Protein AF-0000000084716067 (afdb_homodimer)

Nearest PDB structures (foldseek):
  6yjb-assembly1_A  TM=5.011E-01  e=1.325E-03  Vibrio campbellii
  6yex-assembly1_B  TM=4.894E-01  e=1.387E-03  Vibrio campbellii
  5fvc-assembly1_C  TM=2.705E-01  e=2.819E+00  human metapneumovirus
  7csr-assembly1_A  TM=1.862E-01  e=3.380E+00  Mus musculus
  6yjb-assembly1_A  TM=5.085E-01  e=1.617E-03  Vibrio campbellii

Organism: Cystobacter fuscus (strain ATCC 25194 / DSM 2262 / NBRC 100088 / M29) (NCBI:txid1242864)

Radius of gyration: 27.37 Å; Cα contacts (8 Å, |Δi|>4): 894; chains: 2; bounding box: 58×87×62 Å

Secondary structure (DSSP, 8-state):
---HHHHHT--HHHHHHHHHHHHT--TT-S-PPPPHHHHHHHHHHTTT--GGGG-GGGGGGS-HHHHHHHHHTT--HHHHHHHHHHHTT-STT--TTHHHHHHHHHH-HHHHHHHHHHHHHHHHHTT--TTTS--TT-HHHHSS---TTGGG--HHHHHHHHHHTHHHHHHHHHHHT--HHHHHHHHHHHHHHHHHHHHHHHHHHTTTS-TTT----TT-TTS-SSEEEESS-GGGS-HHHHH-GGGEEEE-HHHHHHHHTTSEEE-GGGBEEE-HHHHHHHHH-HHHHHHHSTTTS-SB-----THHHHHHHHTT---TT----/---HHHHHT--HHHHHHHHHHHHH--TT-S-PPPPHHHHHHHHHHTTT--GGGG-GGGGGGS-HHHHHHHHHTT--HHHHHHHHHHHTT-STT--TTHHHHHHHHHH-HHHHHHHHHHHHHHHHHTT--TTTS--TT-HHHHSS---TTGGG--HHHHHHHHHHTHHHHHHHHHHHT--HHHHHHHHHHHHHHHHHHHHHHHHHHTTTS-TTT----TT-TTS-SSEEEESS-GGGS-HHHHH-GGGEEEE-HHHHHHHHTTSEEE-GGGBEEE-HHHHHHHHH-HHHHHHHSTTTS-SB-----THHHHHHHHHH---TT----

pLDDT: mean 81.12, std 16.53, range [16.3, 98.25]

Sequence (650 aa):
MTELAAYLELGEGEARRQWLQVRERIERKRQEPFLPIEVLLCYALFFVLNPHSFGGSNINSLPDGVKLLAHTLRRTPGSLTSKMLNLDGSRKNSARLEPELFSRLAQEPDRFAALYQTVLRAARDVALGPERVPDVLGVLQVGAVELLGQDELGSGEIDQVLHEHRGELVQLEQSFHLGESRTTRLVEQRVRLGQHRFATRVLENYAHRCGFCGFAPSGLRGHRLLVASHIKPWAVSTDKERMDVANGITACPTHDAAFDTGLLTINGGLRIHRAQPLRASMAADAGTEWYFGERILGSQLVRLDPKSWGEVLRRGGRETSRIRQMTELAAYLELGEGEARRQWLQVRERIERKRQEPFLPIEVLLCYALFFVLNPHSFGGSNINSLPDGVKLLAHTLRRTPGSLTSKMLNLDGSRKNSARLEPELFSRLAQEPDRFAALYQTVLRAARDVALGPERVPDVLGVLQVGAVELLGQDELGSGEIDQVLHEHRGELVQLEQSFHLGESRTTRLVEQRVRLGQHRFATRVLENYAHRCGFCGFAPSGLRGHRLLVASHIKPWAVSTDKERMDVANGITACPTHDAAFDTGLLTINGGLRIHRAQPLRASMAADAGTEWYFGERILGSQLVRLDPKSWGEVLRRGGRETSRIRQ

InterPro domains:
  IPR003615 HNH nuclease [PF13391] (210-267)

Foldseek 3Di:
DDPLCQQLVPALVNLLVVLVVLVPDDLPDQDDDDHSLLLLLLLLCLLADDLVVQPDPNLVVDDPLLCLLCVSSSHHSNVSSVSNCLQLQVDLVHDLCRNVSSLVCLVCQLSSLVSNLSNQVSCVVVPNDCSRPNPPQCCVPVVTHDAAQCVLCDPVNLVLVCVVCVVVLVVSCVSNVDDSVSSSSSSSSSVSSLSSNLFVVLCVQLVNAAQFQRDHPPPPPPVQQKHKAFLPRSNPDDPVSSNQSLRIGIHGPVVVVCSVVVQWHAFPPQFIDGDPVLVVVVVVDVVSCVCHNCNRGPGGGPRDPPPRNVVVVPPPDDGPPPPPD/DDDLCQQLVPALVNLLVVLVVLVPDDLPDQDDDDHSLLLLLLLQCLLADDLVVQPDPNLVVDDPLLCLLCVSSSHHSNVSSVSNCLQLQVDLVHDLCSNVSSLVCLVCQLSSLVSNVSNQVSCVVVPNDCSRPNPPQCCVPVVTHDAAQCVLCDPVNLVLVCVVCVVVLVVSCVSNVDDSVSSSSSSSSSVSSLSSNLFVVLCVQLVNAAQFQRDHPPPPPPVQQKHKAFLPRSNPDDPVSSNQSLRIGIHGPVVVVCDVVVQWHAFPPQFIDGDPVLVVVVVVDVVSCVCHNCNRGPGGGPRPPPPSNVVSVVPCDDGPPPPPD

Solvent-accessible surface area (backbone atoms only — not comparable to full-atom values): 35381 Å² total; per-residue (Å²): 129,86,51,70,57,60,55,80,62,53,44,54,68,59,36,33,52,49,51,55,50,40,71,64,56,67,74,78,67,86,86,65,82,80,48,54,61,53,51,54,50,37,56,56,43,47,54,78,43,64,56,84,74,39,56,81,87,37,46,79,70,52,54,66,69,52,46,41,34,18,53,60,57,59,44,52,53,61,56,48,39,51,47,39,36,19,28,72,48,76,33,86,85,30,59,75,58,32,36,55,49,44,37,52,44,62,74,31,41,66,58,39,30,51,45,51,43,36,40,50,52,24,33,43,74,73,72,38,46,59,85,44,52,59,67,88,75,43,36,85,80,69,65,44,65,78,74,41,41,53,85,76,58,45,71,68,50,50,49,49,49,50,60,74,40,41,70,57,44,52,50,45,22,67,74,55,68,40,53,71,70,54,36,51,46,39,54,49,45,54,50,50,33,49,37,20,39,34,21,52,50,17,28,54,52,34,70,55,22,14,25,53,57,56,41,41,62,54,84,45,79,87,34,58,56,60,38,39,39,55,69,61,53,66,86,81,39,52,76,68,53,63,57,34,52,64,35,38,42,20,18,30,36,44,57,38,28,30,37,76,59,52,37,30,44,64,47,85,94,44,31,55,43,72,30,66,62,47,52,53,24,29,75,73,25,70,52,39,28,56,70,63,23,69,90,35,26,52,61,46,50,59,72,62,68,69,77,57,45,60,63,44,62,68,48,78,66,76,70,77,66,80,58,88,126,130,85,50,69,56,59,55,80,61,54,45,54,68,60,35,32,52,49,50,54,50,41,72,64,55,67,75,77,66,84,86,65,82,79,47,54,63,53,50,54,49,37,57,56,43,47,54,79,42,65,56,82,73,38,56,82,87,37,46,81,71,51,55,65,68,53,44,40,33,18,52,59,57,59,42,52,53,61,55,49,39,52,48,38,36,19,28,70,48,75,33,86,88,30,59,74,57,32,37,54,49,45,37,51,43,63,75,31,41,64,57,40,30,52,46,51,42,36,41,52,52,24,33,45,73,72,72,37,47,61,85,43,52,59,68,89,76,44,36,84,79,69,66,44,65,80,75,41,42,54,84,75,59,44,72,69,49,50,49,48,50,49,61,75,38,41,70,56,42,54,50,45,22,67,72,56,69,39,52,71,70,56,38,51,46,38,53,50,44,52,51,50,34,49,38,19,38,32,20,52,50,15,26,56,54,34,69,54,19,14,24,53,59,56,42,41,63,54,85,43,77,89,33,57,57,61,39,39,41,54,68,62,52,63,86,80,38,53,76,68,51,62,57,35,50,68,36,39,42,19,18,30,36,43,59,38,28,30,38,77,60,52,38,30,43,64,46,86,94,44,31,52,41,72,29,68,61,48,53,54,24,29,75,74,22,70,52,39,28,58,72,62,23,67,90,34,25,52,60,46,50,58,74,67,62,65,75,61,45,56,64,44,57,69,66,70,65,77,74,71,66,83,58,88,125

Structure (mmCIF, N/CA/C/O backbone):
data_AF-0000000084716067-model_v1
#
loop_
_entity.id
_entity.type
_entity.pdbx_description
1 polymer 'Putative restriction endonuclease'
#
loop_
_atom_site.group_PDB
_atom_site.id
_atom_site.type_symbol
_atom_site.label_atom_id
_atom_site.label_alt_id
_atom_site.label_comp_id
_atom_site.label_asym_id
_atom_site.label_entity_id
_atom_site.label_seq_id
_atom_site.pdbx_PDB_ins_code
_atom_site.Cartn_x
_atom_site.Cartn_y
_atom_site.Cartn_z
_atom_site.occupancy
_atom_site.B_iso_or_equiv
_atom_site.auth_seq_id
_atom_site.auth_comp_id
_atom_site.auth_asym_id
_atom_site.auth_atom_id
_atom_site.pdbx_PDB_model_num
ATOM 1 N N . MET A 1 1 ? -24.453 -30.797 -3.139 1 47.41 1 MET A N 1
ATOM 2 C CA . MET A 1 1 ? -23.641 -29.625 -3.461 1 47.41 1 MET A CA 1
ATOM 3 C C . MET A 1 1 ? -22.625 -29.359 -2.365 1 47.41 1 MET A C 1
ATOM 5 O O . MET A 1 1 ? -22.938 -29.406 -1.178 1 47.41 1 MET A O 1
ATOM 9 N N . THR A 1 2 ? -21.391 -29.484 -2.695 1 64.25 2 THR A N 1
ATOM 10 C CA . THR A 1 2 ? -20.281 -29.453 -1.74 1 64.25 2 THR A CA 1
ATOM 11 C C . THR A 1 2 ? -20.266 -28.125 -0.989 1 64.25 2 THR A C 1
ATOM 13 O O . THR A 1 2 ? -20.359 -27.047 -1.601 1 64.25 2 THR A O 1
ATOM 16 N N . GLU A 1 3 ? -20.578 -28.219 0.255 1 82 3 GLU A N 1
ATOM 17 C CA . GLU A 1 3 ? -20.562 -27.078 1.157 1 82 3 GLU A CA 1
ATOM 18 C C . GLU A 1 3 ? -19.172 -26.438 1.208 1 82 3 GLU A C 1
ATOM 20 O O . GLU A 1 3 ? -18.172 -27.094 0.894 1 82 3 GLU A O 1
ATOM 25 N N . LEU A 1 4 ? -19.172 -25.219 1.426 1 88.56 4 LEU A N 1
ATOM 26 C CA . LEU A 1 4 ? -17.922 -24.484 1.511 1 88.56 4 LEU A CA 1
ATOM 27 C C . LEU A 1 4 ? -16.938 -25.172 2.455 1 88.56 4 LEU A C 1
ATOM 29 O O . LEU A 1 4 ? -15.734 -25.141 2.236 1 88.56 4 LEU A O 1
ATOM 33 N N . ALA A 1 5 ? -17.547 -25.859 3.396 1 89.81 5 ALA A N 1
ATOM 34 C CA . ALA A 1 5 ? -16.734 -26.516 4.406 1 89.81 5 ALA A CA 1
ATOM 35 C C . ALA A 1 5 ? -15.898 -27.641 3.791 1 89.81 5 ALA A C 1
ATOM 37 O O . ALA A 1 5 ? -14.797 -27.938 4.258 1 89.81 5 ALA A O 1
ATOM 38 N N . ALA A 1 6 ? -16.422 -28.297 2.77 1 91.38 6 ALA A N 1
ATOM 39 C CA . ALA A 1 6 ? -15.727 -29.375 2.096 1 91.38 6 ALA A CA 1
ATOM 40 C C . ALA A 1 6 ? -14.391 -28.906 1.526 1 91.38 6 ALA A C 1
ATOM 42 O O . ALA A 1 6 ? -13.445 -29.688 1.406 1 91.38 6 ALA A O 1
ATOM 43 N N . TYR A 1 7 ? -14.258 -27.641 1.214 1 93.56 7 TYR A N 1
ATOM 44 C CA . TYR A 1 7 ? -13.047 -27.031 0.673 1 93.56 7 TYR A CA 1
ATOM 45 C C . TYR A 1 7 ? -12.195 -26.438 1.785 1 93.56 7 TYR A C 1
ATOM 47 O O . TYR A 1 7 ? -11.016 -26.766 1.918 1 93.56 7 TYR A O 1
ATOM 55 N N . LEU A 1 8 ? -12.812 -25.688 2.666 1 93.81 8 LEU A N 1
ATOM 56 C CA . LEU A 1 8 ? -12.125 -24.828 3.627 1 93.81 8 LEU A CA 1
ATOM 57 C C . LEU A 1 8 ? -11.641 -25.641 4.824 1 93.81 8 LEU A C 1
ATOM 59 O O . LEU A 1 8 ? -10.797 -25.172 5.598 1 93.81 8 LEU A O 1
ATOM 63 N N . GLU A 1 9 ? -12.164 -26.844 4.977 1 94.38 9 GLU A N 1
ATOM 64 C CA . GLU A 1 9 ? -11.773 -27.703 6.082 1 94.38 9 GLU A CA 1
ATOM 65 C C . GLU A 1 9 ? -11.211 -29.031 5.574 1 94.38 9 GLU A C 1
ATOM 67 O O . GLU A 1 9 ? -11.258 -30.047 6.277 1 94.38 9 GLU A O 1
ATOM 72 N N . LEU A 1 10 ? -10.742 -29.016 4.41 1 96.06 10 LEU A N 1
ATOM 73 C CA . LEU A 1 10 ? -10.195 -30.234 3.809 1 96.06 10 LEU A CA 1
ATOM 74 C C . LEU A 1 10 ? -9.039 -30.781 4.633 1 96.06 10 LEU A C 1
ATOM 76 O O . LEU A 1 10 ? -8.016 -30.094 4.793 1 96.06 10 LEU A O 1
ATOM 80 N N . GLY A 1 11 ? -9.172 -31.906 5.18 1 95.88 11 GLY A N 1
ATOM 81 C CA . GLY A 1 11 ? -8.133 -32.562 5.957 1 95.88 11 GLY A CA 1
ATOM 82 C C . GLY A 1 11 ? -7.25 -33.469 5.133 1 95.88 11 GLY A C 1
ATOM 83 O O . GLY A 1 11 ? -7.555 -33.75 3.975 1 95.88 11 GLY A O 1
ATOM 84 N N . GLU A 1 12 ? -6.191 -33.938 5.73 1 96.25 12 GLU A N 1
ATOM 85 C CA . GLU A 1 12 ? -5.215 -34.75 5.043 1 96.25 12 GLU A CA 1
ATOM 86 C C . GLU A 1 12 ? -5.836 -36.094 4.594 1 96.25 12 GLU A C 1
ATOM 88 O O . GLU A 1 12 ? -5.582 -36.531 3.48 1 96.25 12 GLU A O 1
ATOM 93 N N . GLY A 1 13 ? -6.539 -36.656 5.477 1 97.06 13 GLY A N 1
ATOM 94 C CA . GLY A 1 13 ? -7.18 -37.906 5.145 1 97.06 13 GLY A CA 1
ATOM 95 C C . GLY A 1 13 ? -8.125 -37.812 3.959 1 97.06 13 GLY A C 1
ATOM 96 O O . GLY A 1 13 ? -8.086 -38.656 3.053 1 97.06 13 GLY A O 1
ATOM 97 N N . GLU A 1 14 ? -8.969 -36.844 4.02 1 97.5 14 GLU A N 1
ATOM 98 C CA . GLU A 1 14 ? -9.922 -36.625 2.936 1 97.5 14 GLU A CA 1
ATOM 99 C C . GLU A 1 14 ? -9.203 -36.312 1.629 1 97.5 14 GLU A C 1
ATOM 101 O O . GLU A 1 14 ? -9.617 -36.75 0.557 1 97.5 14 GLU A O 1
ATOM 106 N N . ALA A 1 15 ? -8.18 -35.531 1.646 1 98.25 15 ALA A N 1
ATOM 107 C CA . ALA A 1 15 ? -7.395 -35.188 0.46 1 98.25 15 ALA A CA 1
ATOM 108 C C . ALA A 1 15 ? -6.793 -36.469 -0.161 1 98.25 15 ALA A C 1
ATOM 110 O O . ALA A 1 15 ? -6.824 -36.625 -1.381 1 98.25 15 ALA A O 1
ATOM 111 N N . ARG A 1 16 ? -6.258 -37.312 0.68 1 97.81 16 ARG A N 1
ATOM 112 C CA . ARG A 1 16 ? -5.691 -38.562 0.205 1 97.81 16 ARG A CA 1
ATOM 113 C C . ARG A 1 16 ? -6.75 -39.406 -0.485 1 97.81 16 ARG A C 1
ATOM 115 O O . ARG A 1 16 ? -6.5 -40 -1.55 1 97.81 16 ARG A O 1
ATOM 122 N N . ARG A 1 17 ? -7.84 -39.5 0.171 1 97.69 17 ARG A N 1
ATOM 123 C CA . ARG A 1 17 ? -8.938 -40.281 -0.402 1 97.69 17 ARG A CA 1
ATOM 124 C C . ARG A 1 17 ? -9.312 -39.75 -1.781 1 97.69 17 ARG A C 1
ATOM 126 O O . ARG A 1 17 ? -9.586 -40.531 -2.699 1 97.69 17 ARG A O 1
ATOM 133 N N . GLN A 1 18 ? -9.344 -38.469 -1.911 1 97.12 18 GLN A N 1
ATOM 134 C CA . GLN A 1 18 ? -9.727 -37.875 -3.18 1 97.12 18 GLN A CA 1
ATOM 135 C C . GLN A 1 18 ? -8.672 -38.125 -4.254 1 97.12 18 GLN A C 1
ATOM 137 O O . GLN A 1 18 ? -9.008 -38.344 -5.418 1 97.12 18 GLN A O 1
ATOM 142 N N . TRP A 1 19 ? -7.445 -38.062 -3.912 1 97.19 19 TRP A N 1
ATOM 143 C CA . TRP A 1 19 ? -6.398 -38.375 -4.879 1 97.19 19 TRP A CA 1
ATOM 144 C C . TRP A 1 19 ? -6.523 -39.812 -5.359 1 97.19 19 TRP A C 1
ATOM 146 O O . TRP A 1 19 ? -6.316 -40.094 -6.543 1 97.19 19 TRP A O 1
ATOM 156 N N . LEU A 1 20 ? -6.805 -40.719 -4.422 1 96.19 20 LEU A N 1
ATOM 157 C CA . LEU A 1 20 ? -7.008 -42.094 -4.805 1 96.19 20 LEU A CA 1
ATOM 158 C C . LEU A 1 20 ? -8.195 -42.219 -5.758 1 96.19 20 LEU A C 1
ATOM 160 O O . LEU A 1 20 ? -8.156 -43.031 -6.695 1 96.19 20 LEU A O 1
ATOM 164 N N . GLN A 1 21 ? -9.188 -41.438 -5.492 1 94.38 21 GLN A N 1
ATOM 165 C CA . GLN A 1 21 ? -10.336 -41.438 -6.387 1 94.38 21 GLN A CA 1
ATOM 166 C C . GLN A 1 21 ? -9.93 -40.969 -7.789 1 94.38 21 GLN A C 1
ATOM 168 O O . GLN A 1 21 ? -10.406 -41.531 -8.781 1 94.38 21 GLN A O 1
ATOM 173 N N . VAL A 1 22 ? -9.117 -39.969 -7.898 1 93.69 22 VAL A N 1
ATOM 174 C CA . VAL A 1 22 ? -8.633 -39.438 -9.18 1 93.69 22 VAL A CA 1
ATOM 175 C C . VAL A 1 22 ? -7.871 -40.531 -9.922 1 93.69 22 VAL A C 1
ATOM 177 O O . VAL A 1 22 ? -8.031 -40.688 -11.133 1 93.69 22 VAL A O 1
ATOM 180 N N . ARG A 1 23 ? -7.066 -41.25 -9.258 1 89.5 23 ARG A N 1
ATOM 181 C CA . ARG A 1 23 ? -6.25 -42.312 -9.859 1 89.5 23 ARG A CA 1
ATOM 182 C C . ARG A 1 23 ? -7.121 -43.406 -10.445 1 89.5 23 ARG A C 1
ATOM 184 O O . ARG A 1 23 ? -6.711 -44.094 -11.383 1 89.5 23 ARG A O 1
ATOM 191 N N . GLU A 1 24 ? -8.273 -43.531 -9.883 1 88.38 24 GLU A N 1
ATOM 192 C CA . GLU A 1 24 ? -9.156 -44.625 -10.297 1 88.38 24 GLU A CA 1
ATOM 193 C C . GLU A 1 24 ? -10.086 -44.188 -11.422 1 88.38 24 GLU A C 1
ATOM 195 O O . GLU A 1 24 ? -10.812 -45 -11.992 1 88.38 24 GLU A O 1
ATOM 200 N N . ARG A 1 25 ? -10.016 -42.875 -11.664 1 86.81 25 ARG A N 1
ATOM 201 C CA . ARG A 1 25 ? -10.914 -42.375 -12.695 1 86.81 25 ARG A CA 1
ATOM 202 C C . ARG A 1 25 ? -10.617 -43 -14.047 1 86.81 25 ARG A C 1
ATOM 204 O O . ARG A 1 25 ? -9.453 -43.188 -14.414 1 86.81 25 ARG A O 1
ATOM 211 N N . ILE A 1 26 ? -11.617 -43.562 -14.742 1 71.31 26 ILE A N 1
ATOM 212 C CA . ILE A 1 26 ? -11.531 -44.062 -16.094 1 71.31 26 ILE A CA 1
ATOM 213 C C . ILE A 1 26 ? -11.766 -42.938 -17.094 1 71.31 26 ILE A C 1
ATOM 215 O O . ILE A 1 26 ? -12.539 -42 -16.828 1 71.31 26 ILE A O 1
ATOM 219 N N . GLU A 1 27 ? -10.812 -42.438 -17.906 1 61.62 27 GLU A N 1
ATOM 220 C CA . GLU A 1 27 ? -10.75 -41.312 -18.812 1 61.62 27 GLU A CA 1
ATOM 221 C C . GLU A 1 27 ? -12.141 -40.906 -19.297 1 61.62 27 GLU A C 1
ATOM 223 O O . GLU A 1 27 ? -12.375 -39.75 -19.625 1 61.62 27 GLU A O 1
ATOM 228 N N . ARG A 1 28 ? -13.07 -41.781 -19.656 1 53.72 28 ARG A N 1
ATOM 229 C CA . ARG A 1 28 ? -14.188 -41.531 -20.562 1 53.72 28 ARG A CA 1
ATOM 230 C C . ARG A 1 28 ? -15.172 -40.531 -19.938 1 53.72 28 ARG A C 1
ATOM 232 O O . ARG A 1 28 ? -16.109 -40.094 -20.594 1 53.72 28 ARG A O 1
ATOM 239 N N . LYS A 1 29 ? -15.312 -40.406 -18.578 1 53.59 29 LYS A N 1
ATOM 240 C CA . LYS A 1 29 ? -16.578 -39.75 -18.25 1 53.59 29 LYS A CA 1
ATOM 241 C C . LYS A 1 29 ? -16.422 -38.219 -18.25 1 53.59 29 LYS A C 1
ATOM 243 O O . LYS A 1 29 ? -15.531 -37.688 -17.594 1 53.59 29 LYS A O 1
ATOM 248 N N . ARG A 1 30 ? -16.891 -37.594 -19.422 1 54.69 30 ARG A N 1
ATOM 249 C CA . ARG A 1 30 ? -16.906 -36.156 -19.734 1 54.69 30 ARG A CA 1
ATOM 250 C C . ARG A 1 30 ? -17.031 -35.312 -18.453 1 54.69 30 ARG A C 1
ATOM 252 O O . ARG A 1 30 ? -16.344 -34.312 -18.297 1 54.69 30 ARG A O 1
ATOM 259 N N . GLN A 1 31 ? -18.25 -35.406 -17.75 1 62.53 31 GLN A N 1
ATOM 260 C CA . GLN A 1 31 ? -18.672 -34.375 -16.828 1 62.53 31 GLN A CA 1
ATOM 261 C C . GLN A 1 31 ? -18.578 -34.844 -15.375 1 62.53 31 GLN A C 1
ATOM 263 O O . GLN A 1 31 ? -19.594 -35.25 -14.789 1 62.53 31 GLN A O 1
ATOM 268 N N . GLU A 1 32 ? -17.375 -35.25 -14.867 1 78.44 32 GLU A N 1
ATOM 269 C CA . GLU A 1 32 ? -17.297 -35.562 -13.438 1 78.44 32 GLU A CA 1
ATOM 270 C C . GLU A 1 32 ? -17.109 -34.281 -12.609 1 78.44 32 GLU A C 1
ATOM 272 O O . GLU A 1 32 ? -16.344 -33.406 -12.969 1 78.44 32 GLU A O 1
ATOM 277 N N . PRO A 1 33 ? -17.922 -34.312 -11.523 1 87.62 33 PRO A N 1
ATOM 278 C CA . PRO A 1 33 ? -17.797 -33.125 -10.664 1 87.62 33 PRO A CA 1
ATOM 279 C C . PRO A 1 33 ? -16.375 -32.938 -10.109 1 87.62 33 PRO A C 1
ATOM 281 O O . PRO A 1 33 ? -15.703 -33.938 -9.812 1 87.62 33 PRO A O 1
ATOM 284 N N . PHE A 1 34 ? -15.945 -31.781 -10.07 1 92.88 34 PHE A N 1
ATOM 285 C CA . PHE A 1 34 ? -14.633 -31.484 -9.516 1 92.88 34 PHE A CA 1
ATOM 286 C C . PHE A 1 34 ? -14.586 -31.812 -8.031 1 92.88 34 PHE A C 1
ATOM 288 O O . PHE A 1 34 ? -15.5 -31.453 -7.281 1 92.88 34 PHE A O 1
ATOM 295 N N . LEU A 1 35 ? -13.562 -32.5 -7.672 1 94.38 35 LEU A N 1
ATOM 296 C CA . LEU A 1 35 ? -13.305 -32.75 -6.254 1 94.38 35 LEU A CA 1
ATOM 297 C C . LEU A 1 35 ? -12.695 -31.516 -5.602 1 94.38 35 LEU A C 1
ATOM 299 O O . LEU A 1 35 ? -12.078 -30.688 -6.277 1 94.38 35 LEU A O 1
ATOM 303 N N . PRO A 1 36 ? -12.75 -31.422 -4.246 1 96 36 PRO A N 1
ATOM 304 C CA . PRO A 1 36 ? -12.164 -30.266 -3.553 1 96 36 PRO A CA 1
ATOM 305 C C . PRO A 1 36 ? -10.672 -30.109 -3.836 1 96 36 PRO A C 1
ATOM 307 O O . PRO A 1 36 ? -10.195 -28.984 -4.035 1 96 36 PRO A O 1
ATOM 310 N N . ILE A 1 37 ? -9.93 -31.188 -3.922 1 97.38 37 ILE A N 1
ATOM 311 C CA . ILE A 1 37 ? -8.508 -31.078 -4.207 1 97.38 37 ILE A CA 1
ATOM 312 C C . ILE A 1 37 ? -8.297 -30.469 -5.586 1 97.38 37 ILE A C 1
ATOM 314 O O . ILE A 1 37 ? -7.383 -29.656 -5.785 1 97.38 37 ILE A O 1
ATOM 318 N N . GLU A 1 38 ? -9.156 -30.781 -6.52 1 95.88 38 GLU A N 1
ATOM 319 C CA . GLU A 1 38 ? -9.039 -30.266 -7.883 1 95.88 38 GLU A CA 1
ATOM 320 C C . GLU A 1 38 ? -9.383 -28.781 -7.941 1 95.88 38 GLU A C 1
ATOM 322 O O . GLU A 1 38 ? -8.727 -28.016 -8.648 1 95.88 38 GLU A O 1
ATOM 327 N N . VAL A 1 39 ? -10.391 -28.438 -7.203 1 95.44 39 VAL A N 1
ATOM 328 C CA . VAL A 1 39 ? -10.82 -27.047 -7.172 1 95.44 39 VAL A CA 1
ATOM 329 C C . VAL A 1 39 ? -9.727 -26.172 -6.559 1 95.44 39 VAL A C 1
ATOM 331 O O . VAL A 1 39 ? -9.43 -25.078 -7.07 1 95.44 39 VAL A O 1
ATOM 334 N N . LEU A 1 40 ? -9.109 -26.641 -5.5 1 96.38 40 LEU A N 1
ATOM 335 C CA . LEU A 1 40 ? -8.047 -25.906 -4.832 1 96.38 40 LEU A CA 1
ATOM 336 C C . LEU A 1 40 ? -6.816 -25.797 -5.73 1 96.38 40 LEU A C 1
ATOM 338 O O . LEU A 1 40 ? -6.133 -24.766 -5.723 1 96.38 40 LEU A O 1
ATOM 342 N N . LEU A 1 41 ? -6.551 -26.828 -6.512 1 95.19 41 LEU A N 1
ATOM 343 C CA . LEU A 1 41 ? -5.48 -26.766 -7.5 1 95.19 41 LEU A CA 1
ATOM 344 C C . LEU A 1 41 ? -5.789 -25.719 -8.562 1 95.19 41 LEU A C 1
ATOM 346 O O . LEU A 1 41 ? -4.902 -24.969 -8.977 1 95.19 41 LEU A O 1
ATOM 350 N N . CYS A 1 42 ? -7.02 -25.719 -9.008 1 93.88 42 CYS A N 1
ATOM 351 C CA . CYS A 1 42 ? -7.426 -24.719 -10 1 93.88 42 CYS A CA 1
ATOM 352 C C . CYS A 1 42 ? -7.254 -23.312 -9.461 1 93.88 42 CYS A C 1
ATOM 354 O O . CYS A 1 42 ? -6.836 -22.406 -10.188 1 93.88 42 CYS A O 1
ATOM 356 N N . TYR A 1 43 ? -7.566 -23.094 -8.18 1 94.56 43 TYR A N 1
ATOM 357 C CA . TYR A 1 43 ? -7.352 -21.797 -7.578 1 94.56 43 TYR A CA 1
ATOM 358 C C . TYR A 1 43 ? -5.875 -21.422 -7.59 1 94.56 43 TYR A C 1
ATOM 360 O O . TYR A 1 43 ? -5.516 -20.266 -7.875 1 94.56 43 TYR A O 1
ATOM 368 N N . ALA A 1 44 ? -5.035 -22.406 -7.273 1 92.31 44 ALA A N 1
ATOM 369 C CA . ALA A 1 44 ? -3.594 -22.172 -7.273 1 92.31 44 ALA A CA 1
ATOM 370 C C . ALA A 1 44 ? -3.109 -21.734 -8.656 1 92.31 44 ALA A C 1
ATOM 372 O O . ALA A 1 44 ? -2.205 -20.906 -8.773 1 92.31 44 ALA A O 1
ATOM 373 N N . LEU A 1 45 ? -3.734 -22.234 -9.664 1 90.69 45 LEU A N 1
ATOM 374 C CA . LEU A 1 45 ? -3.312 -21.938 -11.031 1 90.69 45 LEU A CA 1
ATOM 375 C C . LEU A 1 45 ? -3.561 -20.484 -11.383 1 90.69 45 LEU A C 1
ATOM 377 O O . LEU A 1 45 ? -2.941 -19.938 -12.305 1 90.69 45 LEU A O 1
ATOM 381 N N . PHE A 1 46 ? -4.484 -19.781 -10.664 1 89.25 46 PHE A N 1
ATOM 382 C CA . PHE A 1 46 ? -4.746 -18.375 -10.914 1 89.25 46 PHE A CA 1
ATOM 383 C C . PHE A 1 46 ? -3.48 -17.547 -10.727 1 89.25 46 PHE A C 1
ATOM 385 O O . PHE A 1 46 ? -3.334 -16.484 -11.328 1 89.25 46 PHE A O 1
ATOM 392 N N . PHE A 1 47 ? -2.557 -18.031 -9.906 1 87.38 47 PHE A N 1
ATOM 393 C CA . PHE A 1 47 ? -1.361 -17.281 -9.562 1 87.38 47 PHE A CA 1
ATOM 394 C C . PHE A 1 47 ? -0.342 -17.312 -10.695 1 87.38 47 PHE A C 1
ATOM 396 O O . PHE A 1 47 ? 0.573 -16.5 -10.75 1 87.38 47 PHE A O 1
ATOM 403 N N . VAL A 1 48 ? -0.531 -18.297 -11.609 1 84.25 48 VAL A N 1
ATOM 404 C CA . VAL A 1 48 ? 0.536 -18.484 -12.586 1 84.25 48 VAL A CA 1
ATOM 405 C C . VAL A 1 48 ? -0.029 -18.328 -14 1 84.25 48 VAL A C 1
ATOM 407 O O . VAL A 1 48 ? 0.724 -18.156 -14.961 1 84.25 48 VAL A O 1
ATOM 410 N N . LEU A 1 49 ? -1.329 -18.438 -14.094 1 84.44 49 LEU A N 1
ATOM 411 C CA . LEU A 1 49 ? -1.902 -18.359 -15.43 1 84.44 49 LEU A CA 1
ATOM 412 C C . LEU A 1 49 ? -3.176 -17.531 -15.438 1 84.44 49 LEU A C 1
ATOM 414 O O . LEU A 1 49 ? -3.93 -17.531 -14.461 1 84.44 49 LEU A O 1
ATOM 418 N N . ASN A 1 50 ? -3.383 -16.766 -16.5 1 83.25 50 ASN A N 1
ATOM 419 C CA . ASN A 1 50 ? -4.652 -16.109 -16.781 1 83.25 50 ASN A CA 1
ATOM 420 C C . ASN A 1 50 ? -5.562 -16.969 -17.641 1 83.25 50 ASN A C 1
ATOM 422 O O . ASN A 1 50 ? -5.332 -17.125 -18.844 1 83.25 50 ASN A O 1
ATOM 426 N N . PRO A 1 51 ? -6.578 -17.438 -17.016 1 84.88 51 PRO A N 1
ATOM 427 C CA . PRO A 1 51 ? -7.418 -18.359 -17.781 1 84.88 51 PRO A CA 1
ATOM 428 C C . PRO A 1 51 ? -8.125 -17.672 -18.953 1 84.88 51 PRO A C 1
ATOM 430 O O . PRO A 1 51 ? -8.531 -18.328 -19.906 1 84.88 51 PRO A O 1
ATOM 433 N N . HIS A 1 52 ? -8.281 -16.406 -18.922 1 81.75 52 HIS A N 1
ATOM 434 C CA . HIS A 1 52 ? -8.953 -15.664 -19.984 1 81.75 52 HIS A CA 1
ATOM 435 C C . HIS A 1 52 ? -8.125 -15.664 -21.266 1 81.75 52 HIS A C 1
ATOM 437 O O . HIS A 1 52 ? -8.656 -15.414 -22.344 1 81.75 52 HIS A O 1
ATOM 443 N N . SER A 1 53 ? -6.914 -16 -21.109 1 77.44 53 SER A N 1
ATOM 444 C CA . SER A 1 53 ? -6.008 -15.961 -22.25 1 77.44 53 SER A CA 1
ATOM 445 C C . SER A 1 53 ? -6.02 -17.281 -23.016 1 77.44 53 SER A C 1
ATOM 447 O O . SER A 1 53 ? -5.387 -17.406 -24.062 1 77.44 53 SER A O 1
ATOM 449 N N . PHE A 1 54 ? -6.645 -18.312 -22.516 1 71.81 54 PHE A N 1
ATOM 450 C CA . PHE A 1 54 ? -6.551 -19.641 -23.109 1 71.81 54 PHE A CA 1
ATOM 451 C C . PHE A 1 54 ? -7.93 -20.172 -23.469 1 71.81 54 PHE A C 1
ATOM 453 O O . PHE A 1 54 ? -8.18 -21.375 -23.375 1 71.81 54 PHE A O 1
ATOM 460 N N . GLY A 1 55 ? -8.805 -19.312 -23.891 1 63.56 55 GLY A N 1
ATOM 461 C CA . GLY A 1 55 ? -10.102 -19.766 -24.359 1 63.56 55 GLY A CA 1
ATOM 462 C C . GLY A 1 55 ? -10.094 -20.219 -25.812 1 63.56 55 GLY A C 1
ATOM 463 O O . GLY A 1 55 ? -9.203 -19.844 -26.578 1 63.56 55 GLY A O 1
ATOM 464 N N . GLY A 1 56 ? -10.93 -21.297 -26.047 1 60.5 56 GLY A N 1
ATOM 465 C CA . GLY A 1 56 ? -11.141 -21.75 -27.422 1 60.5 56 GLY A CA 1
ATOM 466 C C . GLY A 1 56 ? -9.93 -22.438 -28.016 1 60.5 56 GLY A C 1
ATOM 467 O O . GLY A 1 56 ? -9.414 -23.406 -27.438 1 60.5 56 GLY A O 1
ATOM 468 N N . SER A 1 57 ? -9.414 -21.859 -29.109 1 59.28 57 SER A N 1
ATOM 469 C CA . SER A 1 57 ? -8.352 -22.406 -29.938 1 59.28 57 SER A CA 1
ATOM 470 C C . SER A 1 57 ? -6.992 -22.266 -29.266 1 59.28 57 SER A C 1
ATOM 472 O O . SER A 1 57 ? -6.043 -22.969 -29.594 1 59.28 57 SER A O 1
ATOM 474 N N . ASN A 1 58 ? -6.891 -21.531 -28.156 1 70.94 58 ASN A N 1
ATOM 475 C CA . ASN A 1 58 ? -5.59 -21.234 -27.562 1 70.94 58 ASN A CA 1
ATOM 476 C C . ASN A 1 58 ? -5.266 -22.188 -26.406 1 70.94 58 ASN A C 1
ATOM 478 O O . ASN A 1 58 ? -4.27 -22 -25.719 1 70.94 58 ASN A O 1
ATOM 482 N N . ILE A 1 59 ? -5.969 -23.203 -26.297 1 74.88 59 ILE A N 1
ATOM 483 C CA . ILE A 1 59 ? -5.777 -24.156 -25.219 1 74.88 59 ILE A CA 1
ATOM 484 C C . ILE A 1 59 ? -4.438 -24.875 -25.391 1 74.88 59 ILE A C 1
ATOM 486 O O . ILE A 1 59 ? -3.787 -25.234 -24.406 1 74.88 59 ILE A O 1
ATOM 490 N N . ASN A 1 60 ? -4.004 -25 -26.625 1 75.81 60 ASN A N 1
ATOM 491 C CA . ASN A 1 60 ? -2.74 -25.672 -26.922 1 75.81 60 ASN A CA 1
ATOM 492 C C . ASN A 1 60 ? -1.545 -24.844 -26.453 1 75.81 60 ASN A C 1
ATOM 494 O O . ASN A 1 60 ? -0.446 -25.391 -26.297 1 75.81 60 ASN A O 1
ATOM 498 N N . SER A 1 61 ? -1.803 -23.641 -26.188 1 77.31 61 SER A N 1
ATOM 499 C CA . SER A 1 61 ? -0.711 -22.75 -25.781 1 77.31 61 SER A CA 1
ATOM 500 C C . SER A 1 61 ? -0.531 -22.766 -24.266 1 77.31 61 SER A C 1
ATOM 502 O O . SER A 1 61 ? 0.34 -22.062 -23.734 1 77.31 61 SER A O 1
ATOM 504 N N . LEU A 1 62 ? -1.283 -23.609 -23.641 1 82.06 62 LEU A N 1
ATOM 505 C CA . LEU A 1 62 ? -1.153 -23.719 -22.188 1 82.06 62 LEU A CA 1
ATOM 506 C C . LEU A 1 62 ? 0.219 -24.266 -21.812 1 82.06 62 LEU A C 1
ATOM 508 O O . LEU A 1 62 ? 0.782 -25.109 -22.516 1 82.06 62 LEU A O 1
ATOM 512 N N . PRO A 1 63 ? 0.709 -23.797 -20.75 1 78.69 63 PRO A N 1
ATOM 513 C CA . PRO A 1 63 ? 1.998 -24.312 -20.281 1 78.69 63 PRO A CA 1
ATOM 514 C C . PRO A 1 63 ? 1.978 -25.828 -20.062 1 78.69 63 PRO A C 1
ATOM 516 O O . PRO A 1 63 ? 0.957 -26.375 -19.641 1 78.69 63 PRO A O 1
ATOM 519 N N . ASP A 1 64 ? 3.133 -26.422 -20.25 1 77.25 64 ASP A N 1
ATOM 520 C CA . ASP A 1 64 ? 3.27 -27.875 -20.156 1 77.25 64 ASP A CA 1
ATOM 521 C C . ASP A 1 64 ? 2.893 -28.359 -18.75 1 77.25 64 ASP A C 1
ATOM 523 O O . ASP A 1 64 ? 2.309 -29.438 -18.594 1 77.25 64 ASP A O 1
ATOM 527 N N . GLY A 1 65 ? 3.199 -27.547 -17.859 1 80.5 65 GLY A N 1
ATOM 528 C CA . GLY A 1 65 ? 2.871 -27.938 -16.484 1 80.5 65 GLY A CA 1
ATOM 529 C C . GLY A 1 65 ? 1.38 -28.078 -16.25 1 80.5 65 GLY A C 1
ATOM 530 O O . GLY A 1 65 ? 0.947 -28.969 -15.523 1 80.5 65 GLY A O 1
ATOM 531 N N . VAL A 1 66 ? 0.642 -27.281 -16.859 1 84.81 66 VAL A N 1
ATOM 532 C CA . VAL A 1 66 ? -0.809 -27.328 -16.719 1 84.81 66 VAL A CA 1
ATOM 533 C C . VAL A 1 66 ? -1.359 -28.547 -17.453 1 84.81 66 VAL A C 1
ATOM 535 O O . VAL A 1 66 ? -2.258 -29.234 -16.953 1 84.81 66 VAL A O 1
ATOM 538 N N . LYS A 1 67 ? -0.836 -28.797 -18.625 1 84.94 67 LYS A N 1
ATOM 539 C CA . LYS A 1 67 ? -1.243 -29.969 -19.391 1 84.94 67 LYS A CA 1
ATOM 540 C C . LYS A 1 67 ? -0.949 -31.266 -18.625 1 84.94 67 LYS A C 1
ATOM 542 O O . LYS A 1 67 ? -1.773 -32.188 -18.609 1 84.94 67 LYS A O 1
ATOM 547 N N . LEU A 1 68 ? 0.211 -31.25 -18.062 1 85.5 68 LEU A N 1
ATOM 548 C CA . LEU A 1 68 ? 0.604 -32.406 -17.297 1 85.5 68 LEU A CA 1
ATOM 549 C C . LEU A 1 68 ? -0.321 -32.625 -16.094 1 85.5 68 LEU A C 1
ATOM 551 O O . LEU A 1 68 ? -0.715 -33.75 -15.789 1 85.5 68 LEU A O 1
ATOM 555 N N . LEU A 1 69 ? -0.614 -31.531 -15.438 1 90.12 69 LEU A N 1
ATOM 556 C CA . LEU A 1 69 ? -1.536 -31.594 -14.305 1 90.12 69 LEU A CA 1
ATOM 557 C C . LEU A 1 69 ? -2.904 -32.094 -14.758 1 90.12 69 LEU A C 1
ATOM 559 O O . LEU A 1 69 ? -3.504 -32.938 -14.094 1 90.12 69 LEU A O 1
ATOM 563 N N . ALA A 1 70 ? -3.381 -31.594 -15.82 1 90.25 70 ALA A N 1
ATOM 564 C CA . ALA A 1 70 ? -4.656 -32.031 -16.375 1 90.25 70 ALA A CA 1
ATOM 565 C C . ALA A 1 70 ? -4.633 -33.531 -16.656 1 90.25 70 ALA A C 1
ATOM 567 O O . ALA A 1 70 ? -5.598 -34.25 -16.344 1 90.25 70 ALA A O 1
ATOM 568 N N . HIS A 1 71 ? -3.557 -33.969 -17.203 1 89.62 71 HIS A N 1
ATOM 569 C CA . HIS A 1 71 ? -3.391 -35.406 -17.484 1 89.62 71 HIS A CA 1
ATOM 570 C C . HIS A 1 71 ? -3.422 -36.219 -16.203 1 89.62 71 HIS A C 1
ATOM 572 O O . HIS A 1 71 ? -4.074 -37.281 -16.156 1 89.62 71 HIS A O 1
ATOM 578 N N . THR A 1 72 ? -2.725 -35.719 -15.266 1 91.75 72 THR A N 1
ATOM 579 C CA . THR A 1 72 ? -2.678 -36.406 -13.984 1 91.75 72 THR A CA 1
ATOM 580 C C . THR A 1 72 ? -4.07 -36.5 -13.367 1 91.75 72 THR A C 1
ATOM 582 O O . THR A 1 72 ? -4.422 -37.5 -12.758 1 91.75 72 THR A O 1
ATOM 585 N N . LEU A 1 73 ? -4.848 -35.469 -13.516 1 93.69 73 LEU A N 1
ATOM 586 C CA . LEU A 1 73 ? -6.191 -35.406 -12.945 1 93.69 73 LEU A CA 1
ATOM 587 C C . LEU A 1 73 ? -7.199 -36.125 -13.844 1 93.69 73 LEU A C 1
ATOM 589 O O . LEU A 1 73 ? -8.391 -36.156 -13.531 1 93.69 73 LEU A O 1
ATOM 593 N N . ARG A 1 74 ? -6.727 -36.625 -1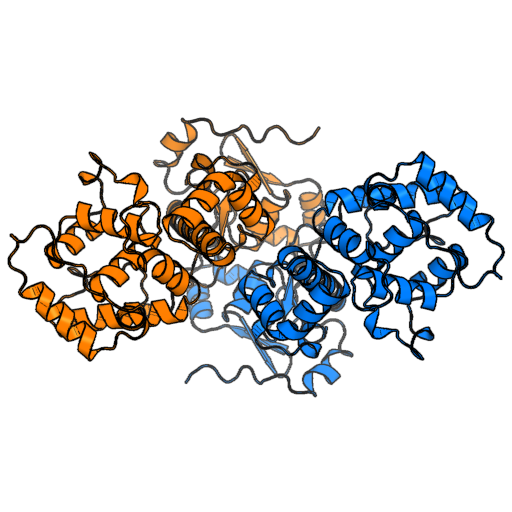5 1 90.62 74 ARG A N 1
ATOM 594 C CA . ARG A 1 74 ? -7.574 -37.281 -15.984 1 90.62 74 ARG A CA 1
ATOM 595 C C . ARG A 1 74 ? -8.664 -36.344 -16.484 1 90.62 74 ARG A C 1
ATOM 597 O O . ARG A 1 74 ? -9.844 -36.719 -16.531 1 90.62 74 ARG A O 1
ATOM 604 N N . ARG A 1 75 ? -8.172 -35.156 -16.672 1 91.19 75 ARG A N 1
ATOM 605 C CA . ARG A 1 75 ? -9.023 -34.094 -17.234 1 91.19 75 ARG A CA 1
ATOM 606 C C . ARG A 1 75 ? -8.367 -33.438 -18.438 1 91.19 75 ARG A C 1
ATOM 608 O O . ARG A 1 75 ? -7.18 -33.656 -18.703 1 91.19 75 ARG A O 1
ATOM 615 N N . THR A 1 76 ? -9.164 -32.75 -19.219 1 88.19 76 THR A N 1
ATOM 616 C CA . THR A 1 76 ? -8.594 -31.953 -20.297 1 88.19 76 THR A CA 1
ATOM 617 C C . THR A 1 76 ? -8.086 -30.609 -19.781 1 88.19 76 THR A C 1
ATOM 619 O O . THR A 1 76 ? -8.617 -30.078 -18.797 1 88.19 76 THR A O 1
ATOM 622 N N . PRO A 1 77 ? -7.047 -30.141 -20.406 1 86.5 77 PRO A N 1
ATOM 623 C CA . PRO A 1 77 ? -6.602 -28.797 -20.031 1 86.5 77 PRO A CA 1
ATOM 624 C C . PRO A 1 77 ? -7.723 -27.766 -20.109 1 86.5 77 PRO A C 1
ATOM 626 O O . PRO A 1 77 ? -7.789 -26.859 -19.266 1 86.5 77 PRO A O 1
ATOM 629 N N . GLY A 1 78 ? -8.578 -27.875 -21 1 86.62 78 GLY A N 1
ATOM 630 C CA . GLY A 1 78 ? -9.719 -26.984 -21.125 1 86.62 78 GLY A CA 1
ATOM 631 C C . GLY A 1 78 ? -10.672 -27.047 -19.953 1 86.62 78 GLY A C 1
ATOM 632 O O . GLY A 1 78 ? -11.258 -26.031 -19.562 1 86.62 78 GLY A O 1
ATOM 633 N N . SER A 1 79 ? -10.828 -28.234 -19.438 1 89.19 79 SER A N 1
ATOM 634 C CA . SER A 1 79 ? -11.688 -28.391 -18.266 1 89.19 79 SER A CA 1
ATOM 635 C C . SER A 1 79 ? -11.141 -27.625 -17.078 1 89.19 79 SER A C 1
ATOM 637 O O . SER A 1 79 ? -11.914 -27.078 -16.281 1 89.19 79 SER A O 1
ATOM 639 N N . LEU A 1 80 ? -9.836 -27.609 -16.938 1 90.06 80 LEU A N 1
ATOM 640 C CA . LEU A 1 80 ? -9.227 -26.875 -15.836 1 90.06 80 LEU A CA 1
ATOM 641 C C . LEU A 1 80 ? -9.445 -25.375 -16 1 90.06 80 LEU A C 1
ATOM 643 O O . LEU A 1 80 ? -9.844 -24.688 -15.055 1 90.06 80 LEU A O 1
ATOM 647 N N . THR A 1 81 ? -9.211 -24.844 -17.203 1 89.38 81 THR A N 1
ATOM 648 C CA . THR A 1 81 ? -9.391 -23.422 -17.453 1 89.38 81 THR A CA 1
ATOM 649 C C . THR A 1 81 ? -10.859 -23.016 -17.266 1 89.38 81 THR A C 1
ATOM 651 O O . THR A 1 81 ? -11.156 -21.953 -16.75 1 89.38 81 THR A O 1
ATOM 654 N N . SER A 1 82 ? -11.758 -23.891 -17.75 1 89.31 82 SER A N 1
ATOM 655 C CA . SER A 1 82 ? -13.18 -23.625 -17.578 1 89.31 82 SER A CA 1
ATOM 656 C C . SER A 1 82 ? -13.547 -23.562 -16.094 1 89.31 82 SER A C 1
ATOM 658 O O . SER A 1 82 ? -14.352 -22.734 -15.68 1 89.31 82 SER A O 1
ATOM 660 N N . LYS A 1 83 ? -12.961 -24.469 -15.344 1 90.56 83 LYS A N 1
ATOM 661 C CA . LYS A 1 83 ? -13.219 -24.469 -13.906 1 90.56 83 LYS A CA 1
ATOM 662 C C . LYS A 1 83 ? -12.703 -23.188 -13.258 1 90.56 83 LYS A C 1
ATOM 664 O O . LYS A 1 83 ? -13.328 -22.641 -12.344 1 90.56 83 LYS A O 1
ATOM 669 N N . MET A 1 84 ? -11.523 -22.734 -13.648 1 90.81 84 MET A N 1
ATOM 670 C CA . MET A 1 84 ? -10.977 -21.469 -13.156 1 90.81 84 MET A CA 1
ATOM 671 C C . MET A 1 84 ? -11.93 -20.312 -13.43 1 90.81 84 MET A C 1
ATOM 673 O O . MET A 1 84 ? -12.227 -19.516 -12.539 1 90.81 84 MET A O 1
ATOM 677 N N . LEU A 1 85 ? -12.484 -20.281 -14.586 1 89 85 LEU A N 1
ATOM 678 C CA . LEU A 1 85 ? -13.398 -19.219 -14.969 1 89 85 LEU A CA 1
ATOM 679 C C . LEU A 1 85 ? -14.695 -19.297 -14.172 1 89 85 LEU A C 1
ATOM 681 O O . LEU A 1 85 ? -15.305 -18.266 -13.859 1 89 85 LEU A O 1
ATOM 685 N N . ASN A 1 86 ? -15.125 -20.484 -13.852 1 87.94 86 ASN A N 1
ATOM 686 C CA . ASN A 1 86 ? -16.281 -20.656 -12.984 1 87.94 86 ASN A CA 1
ATOM 687 C C . ASN A 1 86 ? -15.984 -20.172 -11.562 1 87.94 86 ASN A C 1
ATOM 689 O O . ASN A 1 86 ? -16.828 -19.516 -10.938 1 87.94 86 ASN A O 1
ATOM 693 N N . LEU A 1 87 ? -14.836 -20.469 -11.102 1 89.56 87 LEU A N 1
ATOM 694 C CA . LEU A 1 87 ? -14.438 -20.172 -9.734 1 89.56 87 LEU A CA 1
ATOM 695 C C . LEU A 1 87 ? -14.414 -18.672 -9.484 1 89.56 87 LEU A C 1
ATOM 697 O O . LEU A 1 87 ? -14.82 -18.203 -8.414 1 89.56 87 LEU A O 1
ATOM 701 N N . ASP A 1 88 ? -13.984 -17.969 -10.438 1 85.75 88 ASP A N 1
ATOM 702 C CA . ASP A 1 88 ? -13.859 -16.531 -10.18 1 85.75 88 ASP A CA 1
ATOM 703 C C . ASP A 1 88 ? -15.094 -15.781 -10.664 1 85.75 88 ASP A C 1
ATOM 705 O O . ASP A 1 88 ? -15.094 -14.547 -10.742 1 85.75 88 ASP A O 1
ATOM 709 N N . GLY A 1 89 ? -16.156 -16.531 -11.078 1 81.88 89 GLY A N 1
ATOM 710 C CA . GLY A 1 89 ? -17.453 -15.945 -11.383 1 81.88 89 GLY A CA 1
ATOM 711 C C . GLY A 1 89 ? -17.531 -15.352 -12.773 1 81.88 89 GLY A C 1
ATOM 712 O O . GLY A 1 89 ? -18.484 -14.664 -13.109 1 81.88 89 GLY A O 1
ATOM 713 N N . SER A 1 90 ? -16.547 -15.539 -13.555 1 82.62 90 SER A N 1
ATOM 714 C CA . SER A 1 90 ? -16.531 -14.977 -14.898 1 82.62 90 SER A CA 1
ATOM 715 C C . SER A 1 90 ? -17.531 -15.68 -15.805 1 82.62 90 SER A C 1
ATOM 717 O O . SER A 1 90 ? -18 -15.102 -16.797 1 82.62 90 SER A O 1
ATOM 719 N N . ARG A 1 91 ? -17.719 -16.859 -15.414 1 78.25 91 ARG A N 1
ATOM 720 C CA . ARG A 1 91 ? -18.703 -17.594 -16.203 1 78.25 91 ARG A CA 1
ATOM 721 C C . ARG A 1 91 ? -19.984 -17.812 -15.398 1 78.25 91 ARG A C 1
ATOM 723 O O . ARG A 1 91 ? -19.938 -17.953 -14.18 1 78.25 91 ARG A O 1
ATOM 730 N N . LYS A 1 92 ? -21.078 -17.656 -16.016 1 65.88 92 LYS A N 1
ATOM 731 C CA . LYS A 1 92 ? -22.406 -17.703 -15.414 1 65.88 92 LYS A CA 1
ATOM 732 C C . LYS A 1 92 ? -22.719 -19.109 -14.914 1 65.88 92 LYS A C 1
ATOM 734 O O . LYS A 1 92 ? -23.547 -19.281 -14.016 1 65.88 92 LYS A O 1
ATOM 739 N N . ASN A 1 93 ? -22.125 -20.031 -15.555 1 59.72 93 ASN A N 1
ATOM 740 C CA . ASN A 1 93 ? -22.484 -21.406 -15.242 1 59.72 93 ASN A CA 1
ATOM 741 C C . ASN A 1 93 ? -21.797 -21.891 -13.969 1 59.72 93 ASN A C 1
ATOM 743 O O . ASN A 1 93 ? -21.625 -23.094 -13.766 1 59.72 93 ASN A O 1
ATOM 747 N N . SER A 1 94 ? -21.375 -20.938 -13.164 1 60.69 94 SER A N 1
ATOM 748 C CA . SER A 1 94 ? -20.641 -21.281 -11.945 1 60.69 94 SER A CA 1
ATOM 749 C C . SER A 1 94 ? -21.578 -21.812 -10.875 1 60.69 94 SER A C 1
ATOM 751 O O . SER A 1 94 ? -22.75 -21.422 -10.797 1 60.69 94 SER A O 1
ATOM 753 N N . ALA A 1 95 ? -21.094 -22.953 -10.352 1 63.38 95 ALA A N 1
ATOM 754 C CA . ALA A 1 95 ? -21.812 -23.359 -9.148 1 63.38 95 ALA A CA 1
ATOM 755 C C . ALA A 1 95 ? -21.891 -22.219 -8.141 1 63.38 95 ALA A C 1
ATOM 757 O O . ALA A 1 95 ? -20.953 -21.422 -8.031 1 63.38 95 ALA A O 1
ATOM 758 N N . ARG A 1 96 ? -23.031 -22.047 -7.594 1 64.81 96 ARG A N 1
ATOM 759 C CA . ARG A 1 96 ? -23.422 -20.922 -6.746 1 64.81 96 ARG A CA 1
ATOM 760 C C . ARG A 1 96 ? -22.344 -20.641 -5.703 1 64.81 96 ARG A C 1
ATOM 762 O O . ARG A 1 96 ? -22.062 -19.469 -5.391 1 64.81 96 ARG A O 1
ATOM 769 N N . LEU A 1 97 ? -21.578 -21.625 -5.344 1 80.62 97 LEU A N 1
ATOM 770 C CA . LEU A 1 97 ? -20.719 -21.453 -4.188 1 80.62 97 LEU A CA 1
ATOM 771 C C . LEU A 1 97 ? -19.297 -21.094 -4.625 1 80.62 97 LEU A C 1
ATOM 773 O O . LEU A 1 97 ? -18.484 -20.641 -3.814 1 80.62 97 LEU A O 1
ATOM 777 N N . GLU A 1 98 ? -19.078 -21.219 -5.871 1 85.88 98 GLU A N 1
ATOM 778 C CA . GLU A 1 98 ? -17.688 -21.156 -6.32 1 85.88 98 GLU A CA 1
ATOM 779 C C . GLU A 1 98 ? -17.141 -19.734 -6.219 1 85.88 98 GLU A C 1
ATOM 781 O O . GLU A 1 98 ? -16.047 -19.516 -5.691 1 85.88 98 GLU A O 1
ATOM 786 N N . PRO A 1 99 ? -17.953 -18.797 -6.578 1 82.69 99 PRO A N 1
ATOM 787 C CA . PRO A 1 99 ? -17.438 -17.438 -6.383 1 82.69 99 PRO A CA 1
ATOM 788 C C . PRO A 1 99 ? -17.266 -17.094 -4.91 1 82.69 99 PRO A C 1
ATOM 790 O O . PRO A 1 99 ? -16.344 -16.328 -4.559 1 82.69 99 PRO A O 1
ATOM 793 N N . GLU A 1 100 ? -18.109 -17.625 -4.188 1 83.69 100 GLU A N 1
ATOM 794 C CA . GLU A 1 100 ? -17.938 -17.422 -2.75 1 83.69 100 GLU A CA 1
ATOM 795 C C . GLU A 1 100 ? -16.656 -18.062 -2.24 1 83.69 100 GLU A C 1
ATOM 797 O O . GLU A 1 100 ? -15.953 -17.484 -1.414 1 83.69 100 GLU A O 1
ATOM 802 N N . LEU A 1 101 ? -16.438 -19.281 -2.654 1 89.06 101 LEU A N 1
ATOM 803 C CA . LEU A 1 101 ? -15.195 -19.953 -2.293 1 89.06 101 LEU A CA 1
ATOM 804 C C . LEU A 1 101 ? -13.977 -19.141 -2.723 1 89.06 101 LEU A C 1
ATOM 806 O O . LEU A 1 101 ? -13.031 -18.984 -1.949 1 89.06 101 LEU A O 1
ATOM 810 N N . PHE A 1 102 ? -14.023 -18.688 -3.912 1 89.69 102 PHE A N 1
ATOM 811 C CA . PHE A 1 102 ? -12.953 -17.859 -4.453 1 89.69 102 PHE A CA 1
ATOM 812 C C . PHE A 1 102 ? -12.68 -16.672 -3.549 1 89.69 102 PHE A C 1
ATOM 814 O O . PHE A 1 102 ? -11.523 -16.391 -3.213 1 89.69 102 PHE A O 1
ATOM 821 N N . SER A 1 103 ? -13.719 -16.047 -3.162 1 82.44 103 SER A N 1
ATOM 822 C CA . SER A 1 103 ? -13.609 -14.875 -2.307 1 82.44 103 SER A CA 1
ATOM 823 C C . SER A 1 103 ? -13.039 -15.234 -0.939 1 82.44 103 SER A C 1
ATOM 825 O O . SER A 1 103 ? -12.203 -14.508 -0.397 1 82.44 103 SER A O 1
ATOM 827 N N . ARG A 1 104 ? -13.414 -16.312 -0.43 1 83.69 104 ARG A N 1
ATOM 828 C CA . ARG A 1 104 ? -12.953 -16.734 0.886 1 83.69 104 ARG A CA 1
ATOM 829 C C . ARG A 1 104 ? -11.469 -17.094 0.856 1 83.69 104 ARG A C 1
ATOM 831 O O . ARG A 1 104 ? -10.727 -16.781 1.79 1 83.69 104 ARG A O 1
ATOM 838 N N . LEU A 1 105 ? -11.07 -17.812 -0.144 1 88.31 105 LEU A N 1
ATOM 839 C CA . LEU A 1 105 ? -9.672 -18.203 -0.288 1 88.31 105 LEU A CA 1
ATOM 840 C C . LEU A 1 105 ? -8.789 -16.969 -0.45 1 88.31 105 LEU A C 1
ATOM 842 O O . LEU A 1 105 ? -7.664 -16.938 0.06 1 88.31 105 LEU A O 1
ATOM 846 N N . ALA A 1 106 ? -9.336 -16.062 -1.06 1 80.69 106 ALA A N 1
ATOM 847 C CA . ALA A 1 106 ? -8.617 -14.812 -1.29 1 80.69 106 ALA A CA 1
ATOM 848 C C . ALA A 1 106 ? -8.422 -14.047 0.013 1 80.69 106 ALA A C 1
ATOM 850 O O . ALA A 1 106 ? -7.391 -13.391 0.208 1 80.69 106 ALA A O 1
ATOM 851 N N . GLN A 1 107 ? -9.297 -14.133 0.831 1 76.75 107 GLN A N 1
ATOM 852 C CA . GLN A 1 107 ? -9.289 -13.383 2.08 1 76.75 107 GLN A CA 1
ATOM 853 C C . GLN A 1 107 ? -8.344 -14.008 3.098 1 76.75 107 GLN A C 1
ATOM 855 O O . GLN A 1 107 ? -7.867 -13.336 4.012 1 76.75 107 GLN A O 1
ATOM 860 N N . GLU A 1 108 ? -8.117 -15.258 2.869 1 84.31 108 GLU A N 1
ATOM 861 C CA . GLU A 1 108 ? -7.312 -15.992 3.84 1 84.31 108 GLU A CA 1
ATOM 862 C C . GLU A 1 108 ? -6.148 -16.703 3.162 1 84.31 108 GLU A C 1
ATOM 864 O O . GLU A 1 108 ? -6.094 -17.938 3.143 1 84.31 108 GLU A O 1
ATOM 869 N N . PRO A 1 109 ? -5.164 -15.922 2.793 1 84 109 PRO A N 1
ATOM 870 C CA . PRO A 1 109 ? -4.059 -16.531 2.049 1 84 109 PRO A CA 1
ATOM 871 C C . PRO A 1 109 ? -3.324 -17.594 2.857 1 84 109 PRO A C 1
ATOM 873 O O . PRO A 1 109 ? -2.846 -18.578 2.293 1 84 109 PRO A O 1
ATOM 876 N N . ASP A 1 110 ? -3.234 -17.375 4.156 1 86.88 110 ASP A N 1
ATOM 877 C CA . ASP A 1 110 ? -2.58 -18.375 4.996 1 86.88 110 ASP A CA 1
ATOM 878 C C . ASP A 1 110 ? -3.371 -19.688 5.012 1 86.88 110 ASP A C 1
ATOM 880 O O . ASP A 1 110 ? -2.787 -20.766 4.988 1 86.88 110 ASP A O 1
ATOM 884 N N . ARG A 1 111 ? -4.648 -19.484 5.102 1 90.75 111 ARG A N 1
ATOM 885 C CA . ARG A 1 111 ? -5.496 -20.672 5.066 1 90.75 111 ARG A CA 1
ATOM 886 C C . ARG A 1 111 ? -5.371 -21.391 3.73 1 90.75 111 ARG A C 1
ATOM 888 O O . ARG A 1 111 ? -5.277 -22.625 3.688 1 90.75 111 ARG A O 1
ATOM 895 N N . PHE A 1 112 ? -5.426 -20.672 2.699 1 94.25 112 PHE A N 1
ATOM 896 C CA . PHE A 1 112 ? -5.262 -21.297 1.392 1 94.25 112 PHE A CA 1
ATOM 897 C C . PHE A 1 112 ? -3.922 -22.016 1.298 1 94.25 112 PHE A C 1
ATOM 899 O O . PHE A 1 112 ? -3.842 -23.125 0.771 1 94.25 112 PHE A O 1
ATOM 906 N N . ALA A 1 113 ? -2.889 -21.344 1.751 1 93.31 113 ALA A N 1
ATOM 907 C CA . ALA A 1 113 ? -1.568 -21.969 1.72 1 93.31 113 ALA A CA 1
ATOM 908 C C . ALA A 1 113 ? -1.585 -23.312 2.42 1 93.31 113 ALA A C 1
ATOM 910 O O . ALA A 1 113 ? -1.044 -24.297 1.903 1 93.31 113 ALA A O 1
ATOM 911 N N . ALA A 1 114 ? -2.207 -23.359 3.535 1 95.75 114 ALA A N 1
ATOM 912 C CA . ALA A 1 114 ? -2.291 -24.594 4.305 1 95.75 114 ALA A CA 1
ATOM 913 C C . ALA A 1 114 ? -3.08 -25.656 3.545 1 95.75 114 ALA A C 1
ATOM 915 O O . ALA A 1 114 ? -2.693 -26.828 3.523 1 95.75 114 ALA A O 1
ATOM 916 N N . LEU A 1 115 ? -4.207 -25.266 3.004 1 97.38 115 LEU A N 1
ATOM 917 C CA . LEU A 1 115 ? -5.031 -26.188 2.227 1 97.38 115 LEU A CA 1
ATOM 918 C C . LEU A 1 115 ? -4.266 -26.719 1.024 1 97.38 115 LEU A C 1
ATOM 920 O O . LEU A 1 115 ? -4.297 -27.922 0.747 1 97.38 115 LEU A O 1
ATOM 924 N N . TYR A 1 116 ? -3.602 -25.828 0.35 1 96.56 116 TYR A N 1
ATOM 925 C CA . TYR A 1 116 ? -2.826 -26.203 -0.828 1 96.56 116 TYR A CA 1
ATOM 926 C C . TYR A 1 116 ? -1.697 -27.156 -0.457 1 96.56 116 TYR A C 1
ATOM 928 O O . TYR A 1 116 ? -1.431 -28.125 -1.176 1 96.56 116 TYR A O 1
ATOM 936 N N . GLN A 1 117 ? -1.073 -26.891 0.66 1 96.94 117 GLN A N 1
ATOM 937 C CA . GLN A 1 117 ? -0.063 -27.812 1.162 1 96.94 117 GLN A CA 1
ATOM 938 C C . GLN A 1 117 ? -0.661 -29.203 1.414 1 96.94 117 GLN A C 1
ATOM 940 O O . GLN A 1 117 ? -0.051 -30.219 1.077 1 96.94 117 GLN A O 1
ATOM 945 N N . THR A 1 118 ? -1.822 -29.141 2.037 1 97.94 118 THR A N 1
ATOM 946 C CA . THR A 1 118 ? -2.516 -30.391 2.312 1 97.94 118 THR A CA 1
ATOM 947 C C . THR A 1 118 ? -2.748 -31.172 1.025 1 97.94 118 THR A C 1
ATOM 949 O O . THR A 1 118 ? -2.508 -32.375 0.977 1 97.94 118 THR A O 1
ATOM 952 N N . VAL A 1 119 ? -3.17 -30.5 0.012 1 98.12 119 VAL A N 1
ATOM 953 C CA . VAL A 1 119 ? -3.443 -31.125 -1.28 1 98.12 119 VAL A CA 1
ATOM 954 C C . VAL A 1 119 ? -2.158 -31.719 -1.852 1 98.12 119 VAL A C 1
ATOM 956 O O . VAL A 1 119 ? -2.148 -32.875 -2.314 1 98.12 119 VAL A O 1
ATOM 959 N N . LEU A 1 120 ? -1.068 -30.984 -1.825 1 96.88 120 LEU A N 1
ATOM 960 C CA . LEU A 1 120 ? 0.203 -31.406 -2.408 1 96.88 120 LEU A CA 1
ATOM 961 C C . LEU A 1 120 ? 0.805 -32.562 -1.622 1 96.88 120 LEU A C 1
ATOM 963 O O . LEU A 1 120 ? 1.296 -33.531 -2.211 1 96.88 120 LEU A O 1
ATOM 967 N N . ARG A 1 121 ? 0.766 -32.438 -0.319 1 97.69 121 ARG A N 1
ATOM 968 C CA . ARG A 1 121 ? 1.31 -33.5 0.515 1 97.69 121 ARG A CA 1
ATOM 969 C C . ARG A 1 121 ? 0.542 -34.812 0.309 1 97.69 121 ARG A C 1
ATOM 971 O O . ARG A 1 121 ? 1.14 -35.875 0.255 1 97.69 121 ARG A O 1
ATOM 978 N N . ALA A 1 122 ? -0.764 -34.656 0.258 1 98.25 122 ALA A N 1
ATOM 979 C CA . ALA A 1 122 ? -1.587 -35.844 -0.002 1 98.25 122 ALA A CA 1
ATOM 980 C C . ALA A 1 122 ? -1.239 -36.469 -1.35 1 98.25 122 ALA A C 1
ATOM 982 O O . ALA A 1 122 ? -1.257 -37.688 -1.495 1 98.25 122 ALA A O 1
ATOM 983 N N . ALA A 1 123 ? -0.972 -35.656 -2.363 1 97.62 123 ALA A N 1
ATOM 984 C CA . ALA A 1 123 ? -0.543 -36.156 -3.662 1 97.62 123 ALA A CA 1
ATOM 985 C C . ALA A 1 123 ? 0.739 -36.969 -3.533 1 97.62 123 ALA A C 1
ATOM 987 O O . ALA A 1 123 ? 0.854 -38.062 -4.117 1 97.62 123 ALA A O 1
ATOM 988 N N . ARG A 1 124 ? 1.668 -36.438 -2.727 1 96.88 124 ARG A N 1
ATOM 989 C CA . ARG A 1 124 ? 2.924 -37.125 -2.506 1 96.88 124 ARG A CA 1
ATOM 990 C C . ARG A 1 124 ? 2.68 -38.469 -1.819 1 96.88 124 ARG A C 1
ATOM 992 O O . ARG A 1 124 ? 3.322 -39.469 -2.152 1 96.88 124 ARG A O 1
ATOM 999 N N . ASP A 1 125 ? 1.795 -38.5 -0.941 1 96.56 125 ASP A N 1
ATOM 1000 C CA . ASP A 1 125 ? 1.474 -39.719 -0.175 1 96.56 125 ASP A CA 1
ATOM 1001 C C . ASP A 1 125 ? 0.968 -40.812 -1.088 1 96.56 125 ASP A C 1
ATOM 1003 O O . ASP A 1 125 ? 1.131 -42 -0.78 1 96.56 125 ASP A O 1
ATOM 1007 N N . VAL A 1 126 ? 0.333 -40.438 -2.125 1 96.44 126 VAL A N 1
ATOM 1008 C CA . VAL A 1 126 ? -0.208 -41.469 -3.023 1 96.44 126 VAL A CA 1
ATOM 1009 C C . VAL A 1 126 ? 0.707 -41.625 -4.234 1 96.44 126 VAL A C 1
ATOM 1011 O O . VAL A 1 126 ? 0.25 -41.969 -5.324 1 96.44 126 VAL A O 1
ATOM 1014 N N . ALA A 1 127 ? 1.944 -41.156 -4.18 1 94.94 127 ALA A N 1
ATOM 1015 C CA . ALA A 1 127 ? 3.037 -41.406 -5.117 1 94.94 127 ALA A CA 1
ATOM 1016 C C . ALA A 1 127 ? 2.881 -40.531 -6.371 1 94.94 127 ALA A C 1
ATOM 1018 O O . ALA A 1 127 ? 3.223 -40.969 -7.473 1 94.94 127 ALA A O 1
ATOM 1019 N N . LEU A 1 128 ? 2.268 -39.438 -6.258 1 95.94 128 LEU A N 1
ATOM 1020 C CA . LEU A 1 128 ? 2.277 -38.406 -7.297 1 95.94 128 LEU A CA 1
ATOM 1021 C C . LEU A 1 128 ? 3.32 -37.344 -6.996 1 95.94 128 LEU A C 1
ATOM 1023 O O . LEU A 1 128 ? 3.086 -36.469 -6.168 1 95.94 128 LEU A O 1
ATOM 1027 N N . GLY A 1 129 ? 4.406 -37.406 -7.66 1 92.88 129 GLY A N 1
ATOM 1028 C CA . GLY A 1 129 ? 5.539 -36.531 -7.402 1 92.88 129 GLY A CA 1
ATOM 1029 C C . GLY A 1 129 ? 5.371 -35.156 -7.988 1 92.88 129 GLY A C 1
ATOM 1030 O O . GLY A 1 129 ? 4.32 -34.844 -8.547 1 92.88 129 GLY A O 1
ATOM 1031 N N . PRO A 1 130 ? 6.414 -34.312 -7.82 1 90.44 130 PRO A N 1
ATOM 1032 C CA . PRO A 1 130 ? 6.363 -32.938 -8.312 1 90.44 130 PRO A CA 1
ATOM 1033 C C . PRO A 1 130 ? 6.262 -32.844 -9.828 1 90.44 130 PRO A C 1
ATOM 1035 O O . PRO A 1 130 ? 5.789 -31.844 -10.367 1 90.44 130 PRO A O 1
ATOM 1038 N N . GLU A 1 131 ? 6.625 -33.875 -10.508 1 86.75 131 GLU A N 1
ATOM 1039 C CA . GLU A 1 131 ? 6.559 -33.875 -11.961 1 86.75 131 GLU A CA 1
ATOM 1040 C C . GLU A 1 131 ? 5.121 -34.031 -12.453 1 86.75 131 GLU A C 1
ATOM 1042 O O . GLU A 1 131 ? 4.777 -33.594 -13.539 1 86.75 131 GLU A O 1
ATOM 1047 N N . ARG A 1 132 ? 4.324 -34.719 -11.688 1 90.94 132 ARG A N 1
ATOM 1048 C CA . ARG A 1 132 ? 2.928 -34.938 -12.047 1 90.94 132 ARG A CA 1
ATOM 1049 C C . ARG A 1 132 ? 2.02 -33.875 -11.445 1 90.94 132 ARG A C 1
ATOM 1051 O O . ARG A 1 132 ? 1.044 -33.469 -12.07 1 90.94 132 ARG A O 1
ATOM 1058 N N . VAL A 1 133 ? 2.336 -33.531 -10.203 1 94.31 133 VAL A N 1
ATOM 1059 C CA . VAL A 1 133 ? 1.604 -32.5 -9.5 1 94.31 133 VAL A CA 1
ATOM 1060 C C . VAL A 1 133 ? 2.58 -31.438 -8.969 1 94.31 133 VAL A C 1
ATOM 1062 O O . VAL A 1 133 ? 2.979 -31.484 -7.805 1 94.31 133 VAL A O 1
ATOM 1065 N N . PRO A 1 134 ? 2.863 -30.5 -9.797 1 88.75 134 PRO A N 1
ATOM 1066 C CA . PRO A 1 134 ? 3.859 -29.516 -9.398 1 88.75 134 PRO A CA 1
ATOM 1067 C C . PRO A 1 134 ? 3.326 -28.531 -8.359 1 88.75 134 PRO A C 1
ATOM 1069 O O . PRO A 1 134 ? 2.139 -28.188 -8.375 1 88.75 134 PRO A O 1
ATOM 1072 N N . ASP A 1 135 ? 4.219 -28.109 -7.438 1 89.25 135 ASP A N 1
ATOM 1073 C CA . ASP A 1 135 ? 3.945 -26.984 -6.551 1 89.25 135 ASP A CA 1
ATOM 1074 C C . ASP A 1 135 ? 4.188 -25.656 -7.262 1 89.25 135 ASP A C 1
ATOM 1076 O O . ASP A 1 135 ? 5.25 -25.047 -7.109 1 89.25 135 ASP A O 1
ATOM 1080 N N . VAL A 1 136 ? 3.178 -25.219 -7.855 1 84.69 136 VAL A N 1
ATOM 1081 C CA . VAL A 1 136 ? 3.352 -24.078 -8.75 1 84.69 136 VAL A CA 1
ATOM 1082 C C . VAL A 1 136 ? 3.562 -22.812 -7.922 1 84.69 136 VAL A C 1
ATOM 1084 O O . VAL A 1 136 ? 3.992 -21.781 -8.453 1 84.69 136 VAL A O 1
ATOM 1087 N N . LEU A 1 137 ? 3.324 -22.812 -6.609 1 85.19 137 LEU A N 1
ATOM 1088 C CA . LEU A 1 137 ? 3.457 -21.625 -5.762 1 85.19 137 LEU A CA 1
ATOM 1089 C C . LEU A 1 137 ? 4.68 -21.75 -4.859 1 85.19 137 LEU A C 1
ATOM 1091 O O . LEU A 1 137 ? 5.062 -20.781 -4.195 1 85.19 137 LEU A O 1
ATOM 1095 N N . GLY A 1 138 ? 5.266 -22.891 -4.797 1 81.88 138 GLY A N 1
ATOM 1096 C CA . GLY A 1 138 ? 6.414 -23.109 -3.932 1 81.88 138 GLY A CA 1
ATOM 1097 C C . GLY A 1 138 ? 6.059 -23.125 -2.457 1 81.88 138 GLY A C 1
ATOM 1098 O O . GLY A 1 138 ? 6.902 -22.812 -1.61 1 81.88 138 GLY A O 1
ATOM 1099 N N . VAL A 1 139 ? 4.848 -23.438 -2.098 1 88.94 139 VAL A N 1
ATOM 1100 C CA . VAL A 1 139 ? 4.359 -23.312 -0.728 1 88.94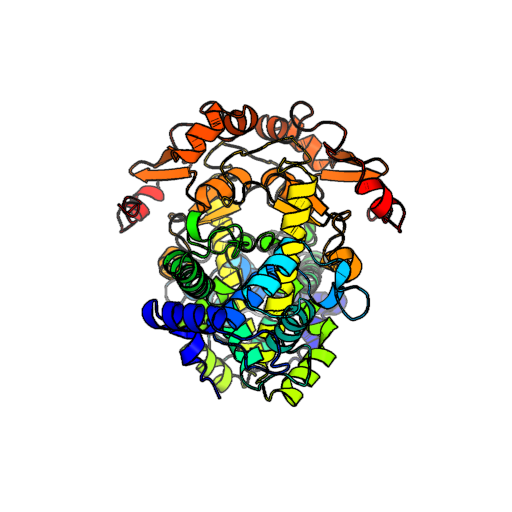 139 VAL A CA 1
ATOM 1101 C C . VAL A 1 139 ? 4.992 -24.406 0.146 1 88.94 139 VAL A C 1
ATOM 1103 O O . VAL A 1 139 ? 5.094 -24.234 1.365 1 88.94 139 VAL A O 1
ATOM 1106 N N . LEU A 1 140 ? 5.316 -25.5 -0.401 1 88.88 140 LEU A N 1
ATOM 1107 C CA . LEU A 1 140 ? 5.926 -26.578 0.375 1 88.88 140 LEU A CA 1
ATOM 1108 C C . LEU A 1 140 ? 7.27 -26.141 0.949 1 88.88 140 LEU A C 1
ATOM 1110 O O . LEU A 1 140 ? 7.68 -26.609 2.012 1 88.88 140 LEU A O 1
ATOM 1114 N N . GLN A 1 141 ? 7.93 -25.234 0.273 1 77.38 141 GLN A N 1
ATOM 1115 C CA . GLN A 1 141 ? 9.227 -24.734 0.721 1 77.38 141 GLN A CA 1
ATOM 1116 C C . GLN A 1 141 ? 9.07 -23.484 1.579 1 77.38 141 GLN A C 1
ATOM 1118 O O . GLN A 1 141 ? 9.664 -23.391 2.65 1 77.38 141 GLN A O 1
ATOM 1123 N N . VAL A 1 142 ? 8.266 -22.594 1.135 1 75.94 142 VAL A N 1
ATOM 1124 C CA . VAL A 1 142 ? 8.195 -21.281 1.743 1 75.94 142 VAL A CA 1
ATOM 1125 C C . VAL A 1 142 ? 7.145 -21.281 2.854 1 75.94 142 VAL A C 1
ATOM 1127 O O . VAL A 1 142 ? 7.258 -20.516 3.822 1 75.94 142 VAL A O 1
ATOM 1130 N N . GLY A 1 143 ? 6.09 -22.109 2.699 1 80.94 143 GLY A N 1
ATOM 1131 C CA . GLY A 1 143 ? 5.066 -22.234 3.725 1 80.94 143 GLY A CA 1
ATOM 1132 C C . GLY A 1 143 ? 3.986 -21.172 3.625 1 80.94 143 GLY A C 1
ATOM 1133 O O . GLY A 1 143 ? 3.051 -21.156 4.426 1 80.94 143 GLY A O 1
ATOM 1134 N N . ALA A 1 144 ? 4.168 -20.25 2.75 1 83.88 144 ALA A N 1
ATOM 1135 C CA . ALA A 1 144 ? 3.189 -19.172 2.604 1 83.88 144 ALA A CA 1
ATOM 1136 C C . ALA A 1 144 ? 3.018 -18.781 1.138 1 83.88 144 ALA A C 1
ATOM 1138 O O . ALA A 1 144 ? 3.836 -19.156 0.292 1 83.88 144 ALA A O 1
ATOM 1139 N N . VAL A 1 145 ? 1.815 -18.25 0.879 1 85 145 VAL A N 1
ATOM 1140 C CA . VAL A 1 145 ? 1.566 -17.672 -0.44 1 85 145 VAL A CA 1
ATOM 1141 C C . VAL A 1 145 ? 1.729 -16.156 -0.385 1 85 145 VAL A C 1
ATOM 1143 O O . VAL A 1 145 ? 1.114 -15.484 0.452 1 85 145 VAL A O 1
ATOM 1146 N N . GLU A 1 146 ? 2.645 -15.688 -1.164 1 78.69 146 GLU A N 1
ATOM 1147 C CA . GLU A 1 146 ? 2.867 -14.242 -1.209 1 78.69 146 GLU A CA 1
ATOM 1148 C C . GLU A 1 146 ? 2.469 -13.664 -2.564 1 78.69 146 GLU A C 1
ATOM 1150 O O . GLU A 1 146 ? 2.77 -14.25 -3.607 1 78.69 146 GLU A O 1
ATOM 1155 N N . LEU A 1 147 ? 1.676 -12.609 -2.496 1 86.06 147 LEU A N 1
ATOM 1156 C CA . LEU A 1 147 ? 1.354 -11.875 -3.715 1 86.06 147 LEU A CA 1
ATOM 1157 C C . LEU A 1 147 ? 2.389 -10.789 -3.984 1 86.06 147 LEU A C 1
ATOM 1159 O O . LEU A 1 147 ? 2.629 -9.922 -3.133 1 86.06 147 LEU A O 1
ATOM 1163 N N . LEU A 1 148 ? 2.922 -10.867 -5.129 1 86.94 148 LEU A N 1
ATOM 1164 C CA . LEU A 1 148 ? 3.945 -9.906 -5.52 1 86.94 148 LEU A CA 1
ATOM 1165 C C . LEU A 1 148 ? 3.314 -8.664 -6.141 1 86.94 148 LEU A C 1
ATOM 1167 O O . LEU A 1 148 ? 2.217 -8.734 -6.695 1 86.94 148 LEU A O 1
ATOM 1171 N N . GLY A 1 149 ? 3.977 -7.566 -6.027 1 87.19 149 GLY A N 1
ATOM 1172 C CA . GLY A 1 149 ? 3.609 -6.348 -6.73 1 87.19 149 GLY A CA 1
ATOM 1173 C C . GLY A 1 149 ? 2.396 -5.656 -6.137 1 87.19 149 GLY A C 1
ATOM 1174 O O . GLY A 1 149 ? 1.767 -4.824 -6.793 1 87.19 149 GLY A O 1
ATOM 1175 N N . GLN A 1 150 ? 2.066 -6.008 -4.91 1 82.88 150 GLN A N 1
ATOM 1176 C CA . GLN A 1 150 ? 0.818 -5.512 -4.336 1 82.88 150 GLN A CA 1
ATOM 1177 C C . GLN A 1 150 ? 0.944 -4.051 -3.922 1 82.88 150 GLN A C 1
ATOM 1179 O O . GLN A 1 150 ? -0.062 -3.359 -3.746 1 82.88 150 GLN A O 1
ATOM 1184 N N . ASP A 1 151 ? 2.111 -3.578 -3.795 1 75.81 151 ASP A N 1
ATOM 1185 C CA . ASP A 1 151 ? 2.355 -2.215 -3.334 1 75.81 151 ASP A CA 1
ATOM 1186 C C . ASP A 1 151 ? 1.844 -1.193 -4.348 1 75.81 151 ASP A C 1
ATOM 1188 O O . ASP A 1 151 ? 1.622 -0.03 -4.008 1 75.81 151 ASP A O 1
ATOM 1192 N N . GLU A 1 152 ? 1.649 -1.591 -5.527 1 79.62 152 GLU A N 1
ATOM 1193 C CA . GLU A 1 152 ? 1.173 -0.689 -6.574 1 79.62 152 GLU A CA 1
ATOM 1194 C C . GLU A 1 152 ? -0.344 -0.538 -6.523 1 79.62 152 GLU A C 1
ATOM 1196 O O . GLU A 1 152 ? -0.906 0.352 -7.164 1 79.62 152 GLU A O 1
ATOM 1201 N N . LEU A 1 153 ? -0.969 -1.411 -5.82 1 80.94 153 LEU A N 1
ATOM 1202 C CA . LEU A 1 153 ? -2.428 -1.431 -5.777 1 80.94 153 LEU A CA 1
ATOM 1203 C C . LEU A 1 153 ? -2.941 -0.899 -4.445 1 80.94 153 LEU A C 1
ATOM 1205 O O . LEU A 1 153 ? -3.35 -1.675 -3.578 1 80.94 153 LEU A O 1
ATOM 1209 N N . GLY A 1 154 ? -2.928 0.363 -4.328 1 74.31 154 GLY A N 1
ATOM 1210 C CA . GLY A 1 154 ? -3.545 0.963 -3.156 1 74.31 154 GLY A CA 1
ATOM 1211 C C . GLY A 1 154 ? -5.055 1.068 -3.266 1 74.31 154 GLY A C 1
ATOM 1212 O O . GLY A 1 154 ? -5.652 0.545 -4.207 1 74.31 154 GLY A O 1
ATOM 1213 N N . SER A 1 155 ? -5.711 1.635 -2.264 1 70.62 155 SER A N 1
ATOM 1214 C CA . SER A 1 155 ? -7.16 1.789 -2.242 1 70.62 155 SER A CA 1
ATOM 1215 C C . SER A 1 155 ? -7.652 2.568 -3.457 1 70.62 155 SER A C 1
ATOM 1217 O O . SER A 1 155 ? -8.688 2.232 -4.039 1 70.62 155 SER A O 1
ATOM 1219 N N . GLY A 1 156 ? -6.875 3.596 -3.809 1 73.25 156 GLY A N 1
ATOM 1220 C CA . GLY A 1 156 ? -7.27 4.398 -4.953 1 73.25 156 GLY A CA 1
ATOM 1221 C C . GLY A 1 156 ? -7.297 3.613 -6.254 1 73.25 156 GLY A C 1
ATOM 1222 O O . GLY A 1 156 ? -8.25 3.713 -7.023 1 73.25 156 GLY A O 1
ATOM 1223 N N . GLU A 1 157 ? -6.293 2.824 -6.473 1 80.81 157 GLU A N 1
ATOM 1224 C CA . GLU A 1 157 ? -6.215 2.01 -7.684 1 80.81 157 GLU A CA 1
ATOM 1225 C C . GLU A 1 157 ? -7.328 0.967 -7.719 1 80.81 157 GLU A C 1
ATOM 1227 O O . GLU A 1 157 ? -7.938 0.741 -8.766 1 80.81 157 GLU A O 1
ATOM 1232 N N . ILE A 1 158 ? -7.598 0.353 -6.59 1 81.31 158 ILE A N 1
ATOM 1233 C CA . ILE A 1 158 ? -8.641 -0.663 -6.504 1 81.31 158 ILE A CA 1
ATOM 1234 C C . ILE A 1 158 ? -10 -0.025 -6.758 1 81.31 158 ILE A C 1
ATOM 1236 O O . ILE A 1 158 ? -10.828 -0.575 -7.492 1 81.31 158 ILE A O 1
ATOM 1240 N N . ASP A 1 159 ? -10.195 1.105 -6.188 1 78.31 159 ASP A N 1
ATOM 1241 C CA . ASP A 1 159 ? -11.445 1.819 -6.406 1 78.31 159 ASP A CA 1
ATOM 1242 C C . ASP A 1 159 ? -11.648 2.152 -7.883 1 78.31 159 ASP A C 1
ATOM 1244 O O . ASP A 1 159 ? -12.766 2.092 -8.391 1 78.31 159 ASP A O 1
ATOM 1248 N N . GLN A 1 160 ? -10.602 2.561 -8.438 1 82.19 160 GLN A N 1
ATOM 1249 C CA . GLN A 1 160 ? -10.664 2.883 -9.859 1 82.19 160 GLN A CA 1
ATOM 1250 C C . GLN A 1 160 ? -11.102 1.674 -10.68 1 82.19 160 GLN A C 1
ATOM 1252 O O . GLN A 1 160 ? -11.953 1.791 -11.57 1 82.19 160 GLN A O 1
ATOM 1257 N N . VAL A 1 161 ? -10.531 0.58 -10.375 1 85.12 161 VAL A N 1
ATOM 1258 C CA . VAL A 1 161 ? -10.883 -0.639 -11.094 1 85.12 161 VAL A CA 1
ATOM 1259 C C . VAL A 1 161 ? -12.352 -0.978 -10.852 1 85.12 161 VAL A C 1
ATOM 1261 O O . VAL A 1 161 ? -13.07 -1.366 -11.773 1 85.12 161 VAL A O 1
ATOM 1264 N N . LEU A 1 162 ? -12.773 -0.867 -9.633 1 82.25 162 LEU A N 1
ATOM 1265 C CA . LEU A 1 162 ? -14.164 -1.16 -9.289 1 82.25 162 LEU A CA 1
ATOM 1266 C C . LEU A 1 162 ? -15.117 -0.232 -10.039 1 82.25 162 LEU A C 1
ATOM 1268 O O . LEU A 1 162 ? -16.172 -0.66 -10.492 1 82.25 162 LEU A O 1
ATOM 1272 N N . HIS A 1 163 ? -14.672 0.992 -10.125 1 83.75 163 HIS A N 1
ATOM 1273 C CA . HIS A 1 163 ? -15.477 1.953 -10.867 1 83.75 163 HIS A CA 1
ATOM 1274 C C . HIS A 1 163 ? -15.523 1.604 -12.352 1 83.75 163 HIS A C 1
ATOM 1276 O O . HIS A 1 163 ? -16.594 1.645 -12.969 1 83.75 163 HIS A O 1
ATOM 1282 N N . GLU A 1 164 ? -14.383 1.247 -12.852 1 84.56 164 GLU A N 1
ATOM 1283 C CA . GLU A 1 164 ? -14.266 0.914 -14.266 1 84.56 164 GLU A CA 1
ATOM 1284 C C . GLU A 1 164 ? -15.055 -0.352 -14.602 1 84.56 164 GLU A C 1
ATOM 1286 O O . GLU A 1 164 ? -15.523 -0.517 -15.727 1 84.56 164 GLU A O 1
ATOM 1291 N N . HIS A 1 165 ? -15.234 -1.201 -13.617 1 83.94 165 HIS A N 1
ATOM 1292 C CA . HIS A 1 165 ? -15.891 -2.482 -13.852 1 83.94 165 HIS A CA 1
ATOM 1293 C C . HIS A 1 165 ? -17.25 -2.549 -13.141 1 83.94 165 HIS A C 1
ATOM 1295 O O . HIS A 1 165 ? -17.641 -3.611 -12.664 1 83.94 165 HIS A O 1
ATOM 1301 N N . ARG A 1 166 ? -17.844 -1.491 -12.938 1 84 166 ARG A N 1
ATOM 1302 C CA . ARG A 1 166 ? -19.109 -1.398 -12.219 1 84 166 ARG A CA 1
ATOM 1303 C C . ARG A 1 166 ? -20.172 -2.285 -12.859 1 84 166 ARG A C 1
ATOM 1305 O O . ARG A 1 166 ? -20.953 -2.932 -12.164 1 84 166 ARG A O 1
ATOM 1312 N N . GLY A 1 167 ? -20.25 -2.258 -14.211 1 81.25 167 GLY A N 1
ATOM 1313 C CA . GLY A 1 167 ? -21.188 -3.113 -14.906 1 81.25 167 GLY A CA 1
ATOM 1314 C C . GLY A 1 167 ? -21 -4.586 -14.586 1 81.25 167 GLY A C 1
ATOM 1315 O O . GLY A 1 167 ? -21.984 -5.301 -14.344 1 81.25 167 GLY A O 1
ATOM 1316 N N . GLU A 1 168 ? -19.812 -4.965 -14.555 1 81 168 GLU A N 1
ATOM 1317 C CA . GLU A 1 168 ? -19.484 -6.348 -14.227 1 81 168 GLU A CA 1
ATOM 1318 C C . GLU A 1 168 ? -19.875 -6.676 -12.781 1 81 168 GLU A C 1
ATOM 1320 O O . GLU A 1 168 ? -20.328 -7.785 -12.492 1 81 168 GLU A O 1
ATOM 1325 N N . LEU A 1 169 ? -19.719 -5.777 -11.938 1 80.94 169 LEU A N 1
ATOM 1326 C CA . LEU A 1 169 ? -20.047 -5.973 -10.531 1 80.94 169 LEU A CA 1
ATOM 1327 C C . LEU A 1 169 ? -21.547 -6.207 -10.359 1 80.94 169 LEU A C 1
ATOM 1329 O O . LEU A 1 169 ? -21.953 -7.113 -9.625 1 80.94 169 LEU A O 1
ATOM 1333 N N . VAL A 1 170 ? -22.266 -5.414 -10.992 1 80.81 170 VAL A N 1
ATOM 1334 C CA . VAL A 1 170 ? -23.719 -5.543 -10.922 1 80.81 170 VAL A CA 1
ATOM 1335 C C . VAL A 1 170 ? -24.156 -6.902 -11.469 1 80.81 170 VAL A C 1
ATOM 1337 O O . VAL A 1 170 ? -25 -7.578 -10.883 1 80.81 170 VAL A O 1
ATOM 1340 N N . GLN A 1 171 ? -23.594 -7.25 -12.57 1 79.69 171 GLN A N 1
ATOM 1341 C CA . GLN A 1 171 ? -23.906 -8.531 -13.188 1 79.69 171 GLN A CA 1
ATOM 1342 C C . GLN A 1 171 ? -23.562 -9.695 -12.258 1 79.69 171 GLN A C 1
ATOM 1344 O O . GLN A 1 171 ? -24.312 -10.656 -12.148 1 79.69 171 GLN A O 1
ATOM 1349 N N . LEU A 1 172 ? -22.438 -9.602 -11.641 1 79 172 LEU A N 1
ATOM 1350 C CA . LEU A 1 172 ? -22 -10.633 -10.711 1 79 172 LEU A CA 1
ATOM 1351 C C . LEU A 1 172 ? -22.938 -10.734 -9.516 1 79 172 LEU A C 1
ATOM 1353 O O . LEU A 1 172 ? -23.281 -11.836 -9.078 1 79 172 LEU A O 1
ATOM 1357 N N . GLU A 1 173 ? -23.297 -9.625 -9.047 1 76.69 173 GLU A N 1
ATOM 1358 C CA . GLU A 1 173 ? -24.219 -9.586 -7.914 1 76.69 173 GLU A CA 1
ATOM 1359 C C . GLU A 1 173 ? -25.547 -10.25 -8.266 1 76.69 173 GLU A C 1
ATOM 1361 O O . GLU A 1 173 ? -26.109 -11 -7.465 1 76.69 173 GLU A O 1
ATOM 1366 N N . GLN A 1 174 ? -26 -9.922 -9.391 1 75.81 174 GLN A N 1
ATOM 1367 C CA . GLN A 1 174 ? -27.297 -10.445 -9.828 1 75.81 174 GLN A CA 1
ATOM 1368 C C . GLN A 1 174 ? -27.203 -11.93 -10.156 1 75.81 174 GLN A C 1
ATOM 1370 O O . GLN A 1 174 ? -28.109 -12.703 -9.828 1 75.81 174 GLN A O 1
ATOM 1375 N N . SER A 1 175 ? -26.125 -12.25 -10.742 1 76 175 SER A N 1
ATOM 1376 C CA . SER A 1 175 ? -25.984 -13.617 -11.219 1 76 175 SER A CA 1
ATOM 1377 C C . SER A 1 175 ? -25.766 -14.594 -10.07 1 76 175 SER A C 1
ATOM 1379 O O . SER A 1 175 ? -26.266 -15.719 -10.102 1 76 175 SER A O 1
ATOM 1381 N N . PHE A 1 176 ? -25.078 -14.125 -9.062 1 77.75 176 PHE A N 1
ATOM 1382 C CA . PHE A 1 176 ? -24.672 -15.078 -8.031 1 77.75 176 PHE A CA 1
ATOM 1383 C C . PHE A 1 176 ? -25.266 -14.688 -6.68 1 77.75 176 PHE A C 1
ATOM 1385 O O . PHE A 1 176 ? -25.031 -15.367 -5.676 1 77.75 176 PHE A O 1
ATOM 1392 N N . HIS A 1 177 ? -26.047 -13.68 -6.699 1 76.25 177 HIS A N 1
ATOM 1393 C CA . HIS A 1 177 ? -26.703 -13.211 -5.488 1 76.25 177 HIS A CA 1
ATOM 1394 C C . HIS A 1 177 ? -25.703 -12.984 -4.363 1 76.25 177 HIS A C 1
ATOM 1396 O O . HIS A 1 177 ? -25.922 -13.43 -3.234 1 76.25 177 HIS A O 1
ATOM 1402 N N . LEU A 1 178 ? -24.656 -12.383 -4.926 1 74.75 178 LEU A N 1
ATOM 1403 C CA . LEU A 1 178 ? -23.641 -12 -3.951 1 74.75 178 LEU A CA 1
ATOM 1404 C C . LEU A 1 178 ? -23.922 -10.602 -3.402 1 74.75 178 LEU A C 1
ATOM 1406 O O . LEU A 1 178 ? -24.562 -9.789 -4.062 1 74.75 178 LEU A O 1
ATOM 1410 N N . GLY A 1 179 ? -23.812 -10.367 -2.211 1 73.19 179 GLY A N 1
ATOM 1411 C CA . GLY A 1 179 ? -23.859 -9.016 -1.678 1 73.19 179 GLY A CA 1
ATOM 1412 C C . GLY A 1 179 ? -22.766 -8.117 -2.229 1 73.19 179 GLY A C 1
ATOM 1413 O O . GLY A 1 179 ? -21.812 -8.594 -2.846 1 73.19 179 GLY A O 1
ATOM 1414 N N . GLU A 1 180 ? -22.953 -6.832 -2.203 1 74.44 180 GLU A N 1
ATOM 1415 C CA . GLU A 1 180 ? -22.031 -5.84 -2.736 1 74.44 180 GLU A CA 1
ATOM 1416 C C . GLU A 1 180 ? -20.609 -6.062 -2.201 1 74.44 180 GLU A C 1
ATOM 1418 O O . GLU A 1 180 ? -19.641 -5.988 -2.953 1 74.44 180 GLU A O 1
ATOM 1423 N N . SER A 1 181 ? -20.531 -6.352 -0.988 1 73.56 181 SER A N 1
ATOM 1424 C CA . SER A 1 181 ? -19.234 -6.52 -0.347 1 73.56 181 SER A CA 1
ATOM 1425 C C . SER A 1 181 ? -18.484 -7.715 -0.923 1 73.56 181 SER A C 1
ATOM 1427 O O . SER A 1 181 ? -17.281 -7.625 -1.213 1 73.56 181 SER A O 1
ATOM 1429 N N . ARG A 1 182 ? -19.188 -8.781 -1.153 1 73.94 182 ARG A N 1
ATOM 1430 C CA . ARG A 1 182 ? -18.562 -9.992 -1.663 1 73.94 182 ARG A CA 1
ATOM 1431 C C . ARG A 1 182 ? -18.156 -9.828 -3.123 1 73.94 182 ARG A C 1
ATOM 1433 O O . ARG A 1 182 ? -17.094 -10.297 -3.535 1 73.94 182 ARG A O 1
ATOM 1440 N N . THR A 1 183 ? -19.016 -9.188 -3.844 1 78.62 183 THR A N 1
ATOM 1441 C CA . THR A 1 183 ? -18.719 -8.961 -5.254 1 78.62 183 THR A CA 1
ATOM 1442 C C . THR A 1 183 ? -17.5 -8.055 -5.41 1 78.62 183 THR A C 1
ATOM 1444 O O . THR A 1 183 ? -16.641 -8.305 -6.266 1 78.62 183 THR A O 1
ATOM 1447 N N . THR A 1 184 ? -17.438 -7.074 -4.594 1 80.25 184 THR A N 1
ATOM 1448 C CA . THR A 1 184 ? -16.297 -6.168 -4.617 1 80.25 184 THR A CA 1
ATOM 1449 C C . THR A 1 184 ? -15 -6.918 -4.281 1 80.25 184 THR A C 1
ATOM 1451 O O . THR A 1 184 ? -13.969 -6.711 -4.93 1 80.25 184 THR A O 1
ATOM 1454 N N . ARG A 1 185 ? -15.086 -7.77 -3.447 1 77.44 185 ARG A N 1
ATOM 1455 C CA . ARG A 1 185 ? -13.914 -8.539 -3.031 1 77.44 185 ARG A CA 1
ATOM 1456 C C . ARG A 1 185 ? -13.453 -9.477 -4.141 1 77.44 185 ARG A C 1
ATOM 1458 O O . ARG A 1 185 ? -12.258 -9.703 -4.312 1 77.44 185 ARG A O 1
ATOM 1465 N N . LEU A 1 186 ? -14.422 -10.031 -4.719 1 82.38 186 LEU A N 1
ATOM 1466 C CA . LEU A 1 186 ? -14.125 -10.93 -5.828 1 82.38 186 LEU A CA 1
ATOM 1467 C C . LEU A 1 186 ? -13.328 -10.211 -6.914 1 82.38 186 LEU A C 1
ATOM 1469 O O . LEU A 1 186 ? -12.305 -10.711 -7.375 1 82.38 186 LEU A O 1
ATOM 1473 N N . VAL A 1 187 ? -13.789 -9.125 -7.258 1 82.94 187 VAL A N 1
ATOM 1474 C CA . VAL A 1 187 ? -13.133 -8.352 -8.312 1 82.94 187 VAL A CA 1
ATOM 1475 C C . VAL A 1 187 ? -11.758 -7.887 -7.832 1 82.94 187 VAL A C 1
ATOM 1477 O O . VAL A 1 187 ? -10.781 -7.934 -8.586 1 82.94 187 VAL A O 1
ATOM 1480 N N . GLU A 1 188 ? -11.695 -7.473 -6.648 1 84.12 188 GLU A N 1
ATOM 1481 C CA . GLU A 1 188 ? -10.422 -7.066 -6.07 1 84.12 188 GLU A CA 1
ATOM 1482 C C . GLU A 1 188 ? -9.398 -8.203 -6.137 1 84.12 188 GLU A C 1
ATOM 1484 O O . GLU A 1 188 ? -8.234 -7.977 -6.477 1 84.12 188 GLU A O 1
ATOM 1489 N N . GLN A 1 189 ? -9.805 -9.328 -5.848 1 85 189 GLN A N 1
ATOM 1490 C CA . GLN A 1 189 ? -8.914 -10.477 -5.855 1 85 189 GLN A CA 1
ATOM 1491 C C . GLN A 1 189 ? -8.414 -10.781 -7.266 1 85 189 GLN A C 1
ATOM 1493 O O . GLN A 1 189 ? -7.242 -11.125 -7.457 1 85 189 GLN A O 1
ATOM 1498 N N . ARG A 1 190 ? -9.289 -10.688 -8.164 1 86.38 190 ARG A N 1
ATOM 1499 C CA . ARG A 1 190 ? -8.891 -10.891 -9.555 1 86.38 190 ARG A CA 1
ATOM 1500 C C . ARG A 1 190 ? -7.785 -9.914 -9.953 1 86.38 190 ARG A C 1
ATOM 1502 O O . ARG A 1 190 ? -6.809 -10.305 -10.602 1 86.38 190 ARG A O 1
ATOM 1509 N N . VAL A 1 191 ? -7.969 -8.742 -9.531 1 88.06 191 VAL A N 1
ATOM 1510 C CA . VAL A 1 191 ? -6.992 -7.699 -9.852 1 88.06 191 VAL A CA 1
ATOM 1511 C C . VAL A 1 191 ? -5.664 -8.016 -9.164 1 88.06 191 VAL A C 1
ATOM 1513 O O . VAL A 1 191 ? -4.602 -7.906 -9.781 1 88.06 191 VAL A O 1
ATOM 1516 N N . ARG A 1 192 ? -5.691 -8.383 -7.945 1 87.75 192 ARG A N 1
ATOM 1517 C CA . ARG A 1 192 ? -4.488 -8.664 -7.168 1 87.75 192 ARG A CA 1
ATOM 1518 C C . ARG A 1 192 ? -3.732 -9.859 -7.742 1 87.75 192 ARG A C 1
ATOM 1520 O O . ARG A 1 192 ? -2.5 -9.852 -7.793 1 87.75 192 ARG A O 1
ATOM 1527 N N . LEU A 1 193 ? -4.461 -10.844 -8.172 1 89.38 193 LEU A N 1
ATOM 1528 C CA . LEU A 1 193 ? -3.842 -12.008 -8.797 1 89.38 193 LEU A CA 1
ATOM 1529 C C . LEU A 1 193 ? -3.189 -11.633 -10.125 1 89.38 193 LEU A C 1
ATOM 1531 O O . LEU A 1 193 ? -2.1 -12.109 -10.445 1 89.38 193 LEU A O 1
ATOM 1535 N N . GLY A 1 194 ? -3.904 -10.844 -10.852 1 90.5 194 GLY A N 1
ATOM 1536 C CA . GLY A 1 194 ? -3.309 -10.336 -12.078 1 90.5 194 GLY A CA 1
ATOM 1537 C C . GLY A 1 194 ? -2.014 -9.578 -11.844 1 90.5 194 GLY A C 1
ATOM 1538 O O . GLY A 1 194 ? -1.031 -9.789 -12.555 1 90.5 194 GLY A O 1
ATOM 1539 N N . GLN A 1 195 ? -2.047 -8.766 -10.852 1 91.06 195 GLN A N 1
ATOM 1540 C CA . GLN A 1 195 ? -0.85 -8 -10.508 1 91.06 195 GLN A CA 1
ATOM 1541 C C . GLN A 1 195 ? 0.291 -8.93 -10.102 1 91.06 195 GLN A C 1
ATOM 1543 O O . GLN A 1 195 ? 1.456 -8.656 -10.398 1 91.06 195 GLN A O 1
ATOM 1548 N N . HIS A 1 196 ? -0.039 -9.938 -9.398 1 90.44 196 HIS A N 1
ATOM 1549 C CA . HIS A 1 196 ? 0.966 -10.93 -9.023 1 90.44 196 HIS A CA 1
ATOM 1550 C C . HIS A 1 196 ? 1.631 -11.531 -10.258 1 90.44 196 HIS A C 1
ATOM 1552 O O . HIS A 1 196 ? 2.857 -11.641 -10.32 1 90.44 196 HIS A O 1
ATOM 1558 N N . ARG A 1 197 ? 0.863 -11.953 -11.18 1 89.44 197 ARG A N 1
ATOM 1559 C CA . ARG A 1 197 ? 1.399 -12.547 -12.398 1 89.44 197 ARG A CA 1
ATOM 1560 C C . ARG A 1 197 ? 2.268 -11.547 -13.156 1 89.44 197 ARG A C 1
ATOM 1562 O O . ARG A 1 197 ? 3.34 -11.898 -13.648 1 89.44 197 ARG A O 1
ATOM 1569 N N . PHE A 1 198 ? 1.736 -10.336 -13.273 1 92.5 198 PHE A N 1
ATOM 1570 C CA . PHE A 1 198 ? 2.504 -9.266 -13.898 1 92.5 198 PHE A CA 1
ATOM 1571 C C . PHE A 1 198 ? 3.857 -9.102 -13.219 1 92.5 198 PHE A C 1
ATOM 1573 O O . PHE A 1 198 ? 4.895 -9.102 -13.883 1 92.5 198 PHE A O 1
ATOM 1580 N N . ALA A 1 199 ? 3.834 -8.984 -11.977 1 93.31 199 ALA A N 1
ATOM 1581 C CA . ALA A 1 199 ? 5.051 -8.742 -11.203 1 93.31 199 ALA A CA 1
ATOM 1582 C C . ALA A 1 199 ? 6.035 -9.898 -11.359 1 93.31 199 ALA A C 1
ATOM 1584 O O . ALA A 1 199 ? 7.238 -9.68 -11.523 1 93.31 199 ALA A O 1
ATOM 1585 N N . THR A 1 200 ? 5.527 -11.078 -11.289 1 89.12 200 THR A N 1
ATOM 1586 C CA . THR A 1 200 ? 6.367 -12.258 -11.453 1 89.12 200 THR A CA 1
ATOM 1587 C C . THR A 1 200 ? 7.117 -12.211 -12.781 1 89.12 200 THR A C 1
ATOM 1589 O O . THR A 1 200 ? 8.328 -12.43 -12.828 1 89.12 200 THR A O 1
ATOM 1592 N N . ARG A 1 201 ? 6.457 -11.938 -13.797 1 89.69 201 ARG A N 1
ATOM 1593 C CA . ARG A 1 201 ? 7.043 -11.914 -15.133 1 89.69 201 ARG A CA 1
ATOM 1594 C C . ARG A 1 201 ? 8.039 -10.766 -15.273 1 89.69 201 ARG A C 1
ATOM 1596 O O . ARG A 1 201 ? 9.062 -10.906 -15.938 1 89.69 201 ARG A O 1
ATOM 1603 N N . VAL A 1 202 ? 7.707 -9.672 -14.719 1 91.56 202 VAL A N 1
ATOM 1604 C CA . VAL A 1 202 ? 8.602 -8.516 -14.773 1 91.56 202 VAL A CA 1
ATOM 1605 C C . VAL A 1 202 ? 9.906 -8.844 -14.047 1 91.56 202 VAL A C 1
ATOM 1607 O O . VAL A 1 202 ? 10.992 -8.547 -14.547 1 91.56 202 VAL A O 1
ATOM 1610 N N . LEU A 1 203 ? 9.805 -9.406 -12.891 1 90.75 203 LEU A N 1
ATOM 1611 C CA . LEU A 1 203 ? 10.992 -9.789 -12.141 1 90.75 203 LEU A CA 1
ATOM 1612 C C . LEU A 1 203 ? 11.844 -10.773 -12.93 1 90.75 203 LEU A C 1
ATOM 1614 O O . LEU A 1 203 ? 13.07 -10.656 -12.969 1 90.75 203 LEU A O 1
ATOM 1618 N N . GLU A 1 204 ? 11.164 -11.688 -13.555 1 87 204 GLU A N 1
ATOM 1619 C CA . GLU A 1 204 ? 11.867 -12.656 -14.391 1 87 204 GLU A CA 1
ATOM 1620 C C . GLU A 1 204 ? 12.547 -11.969 -15.57 1 87 204 GLU A C 1
ATOM 1622 O O . GLU A 1 204 ? 13.68 -12.312 -15.93 1 87 204 GLU A O 1
ATOM 1627 N N . ASN A 1 205 ? 11.844 -11.047 -16.141 1 87.31 205 ASN A N 1
ATOM 1628 C CA . ASN A 1 205 ? 12.359 -10.32 -17.297 1 87.31 205 ASN A CA 1
ATOM 1629 C C . ASN A 1 205 ? 13.664 -9.594 -16.953 1 87.31 205 ASN A C 1
ATOM 1631 O O . ASN A 1 205 ? 14.508 -9.391 -17.828 1 87.31 205 ASN A O 1
ATOM 1635 N N . TYR A 1 206 ? 13.891 -9.25 -15.758 1 88.5 206 TYR A N 1
ATOM 1636 C CA . TYR A 1 206 ? 15.086 -8.547 -15.312 1 88.5 206 TYR A CA 1
ATOM 1637 C C . TYR A 1 206 ? 16.016 -9.484 -14.547 1 88.5 206 TYR A C 1
ATOM 1639 O O . TYR A 1 206 ? 16.875 -9.031 -13.797 1 88.5 206 TYR A O 1
ATOM 1647 N N . ALA A 1 207 ? 15.742 -10.797 -14.664 1 87.06 207 ALA A N 1
ATOM 1648 C CA . ALA A 1 207 ? 16.562 -11.836 -14.031 1 87.06 207 ALA A CA 1
ATOM 1649 C C . ALA A 1 207 ? 16.672 -11.594 -12.531 1 87.06 207 ALA A C 1
ATOM 1651 O O . ALA A 1 207 ? 17.734 -11.82 -11.945 1 87.06 207 ALA A O 1
ATOM 1652 N N . HIS A 1 208 ? 15.641 -10.977 -12.016 1 88.44 208 HIS A N 1
ATOM 1653 C CA . HIS A 1 208 ? 15.57 -10.734 -10.578 1 88.44 208 HIS A CA 1
ATOM 1654 C C . HIS A 1 208 ? 16.703 -9.812 -10.125 1 88.44 208 HIS A C 1
ATOM 1656 O O . HIS A 1 208 ? 17.375 -10.094 -9.141 1 88.44 208 HIS A O 1
ATOM 1662 N N . ARG A 1 209 ? 16.906 -8.828 -10.922 1 88.19 209 ARG A N 1
ATOM 1663 C CA . ARG A 1 209 ? 17.875 -7.777 -10.617 1 88.19 209 ARG A CA 1
ATOM 1664 C C . ARG A 1 209 ? 17.234 -6.395 -10.75 1 88.19 209 ARG A C 1
ATOM 1666 O O . ARG A 1 209 ? 16.375 -6.184 -11.609 1 88.19 209 ARG A O 1
ATOM 1673 N N . CYS A 1 210 ? 17.688 -5.531 -9.883 1 91 210 CYS A N 1
ATOM 1674 C CA . CYS A 1 210 ? 17.25 -4.148 -10.039 1 91 210 CYS A CA 1
ATOM 1675 C C . CYS A 1 210 ? 17.703 -3.588 -11.383 1 91 210 CYS A C 1
ATOM 1677 O O . CYS A 1 210 ? 18.891 -3.639 -11.719 1 91 210 CYS A O 1
ATOM 1679 N N . GLY A 1 211 ? 16.828 -3.041 -12.102 1 87.75 211 GLY A N 1
ATOM 1680 C CA . GLY A 1 211 ? 17.141 -2.465 -13.398 1 87.75 211 GLY A CA 1
ATOM 1681 C C . GLY A 1 211 ? 18 -1.215 -13.305 1 87.75 211 GLY A C 1
ATOM 1682 O O . GLY A 1 211 ? 18.656 -0.829 -14.273 1 87.75 211 GLY A O 1
ATOM 1683 N N . PHE A 1 212 ? 18.016 -0.566 -12.18 1 88.19 212 PHE A N 1
ATOM 1684 C CA . PHE A 1 212 ? 18.75 0.679 -12.008 1 88.19 212 PHE A CA 1
ATOM 1685 C C . PHE A 1 212 ? 20.156 0.406 -11.5 1 88.19 212 PHE A C 1
ATOM 1687 O O . PHE A 1 212 ? 21.141 0.865 -12.094 1 88.19 212 PHE A O 1
ATOM 1694 N N . CYS A 1 213 ? 20.297 -0.377 -10.484 1 85.31 213 CYS A N 1
ATOM 1695 C CA . CYS A 1 213 ? 21.609 -0.483 -9.852 1 85.31 213 CYS A CA 1
ATOM 1696 C C . CYS A 1 213 ? 22.156 -1.896 -9.984 1 85.31 213 CYS A C 1
ATOM 1698 O O . CYS A 1 213 ? 23.297 -2.16 -9.578 1 85.31 213 CYS A O 1
ATOM 1700 N N . GLY A 1 214 ? 21.375 -2.814 -10.484 1 84.19 214 GLY A N 1
ATOM 1701 C CA . GLY A 1 214 ? 21.859 -4.168 -10.703 1 84.19 214 GLY A CA 1
ATOM 1702 C C . GLY A 1 214 ? 21.797 -5.035 -9.461 1 84.19 214 GLY A C 1
ATOM 1703 O O . GLY A 1 214 ? 22.125 -6.227 -9.516 1 84.19 214 GLY A O 1
ATOM 1704 N N . PHE A 1 215 ? 21.312 -4.5 -8.328 1 84.62 215 PHE A N 1
ATOM 1705 C CA . PHE A 1 215 ? 21.156 -5.234 -7.078 1 84.62 215 PHE A CA 1
ATOM 1706 C C . PHE A 1 215 ? 20.375 -6.523 -7.305 1 84.62 215 PHE A C 1
ATOM 1708 O O . PHE A 1 215 ? 19.297 -6.508 -7.906 1 84.62 215 PHE A O 1
ATOM 1715 N N . ALA A 1 216 ? 21.016 -7.613 -6.879 1 85.69 216 ALA A N 1
ATOM 1716 C CA . ALA A 1 216 ? 20.422 -8.938 -7.031 1 85.69 216 ALA A CA 1
ATOM 1717 C C . ALA A 1 216 ? 20.406 -9.688 -5.703 1 85.69 216 ALA A C 1
ATOM 1719 O O . ALA A 1 216 ? 21.344 -10.43 -5.383 1 85.69 216 ALA A O 1
ATOM 1720 N N . PRO A 1 217 ? 19.391 -9.5 -4.934 1 87.94 217 PRO A N 1
ATOM 1721 C CA . PRO A 1 217 ? 19.328 -10.188 -3.641 1 87.94 217 PRO A CA 1
ATOM 1722 C C . PRO A 1 217 ? 19.062 -11.688 -3.781 1 87.94 217 PRO A C 1
ATOM 1724 O O . PRO A 1 217 ? 17.984 -12.164 -3.42 1 87.94 217 PRO A O 1
ATOM 1727 N N . SER A 1 218 ? 20.062 -12.344 -4.141 1 82.44 218 SER A N 1
ATOM 1728 C CA . SER A 1 218 ? 19.938 -13.781 -4.336 1 82.44 218 SER A CA 1
ATOM 1729 C C . SER A 1 218 ? 19.531 -14.484 -3.047 1 82.44 218 SER A C 1
ATOM 1731 O O . SER A 1 218 ? 20.031 -14.148 -1.968 1 82.44 218 SER A O 1
ATOM 1733 N N . GLY A 1 219 ? 18.672 -15.367 -3.16 1 82.44 219 GLY A N 1
ATOM 1734 C CA . GLY A 1 219 ? 18.266 -16.156 -2.012 1 82.44 219 GLY A CA 1
ATOM 1735 C C . GLY A 1 219 ? 17.297 -15.414 -1.096 1 82.44 219 GLY A C 1
ATOM 1736 O O . GLY A 1 219 ? 16.938 -15.922 -0.035 1 82.44 219 GLY A O 1
ATOM 1737 N N . LEU A 1 220 ? 16.984 -14.281 -1.4 1 87.56 220 LEU A N 1
ATOM 1738 C CA . LEU A 1 220 ? 16.125 -13.477 -0.54 1 87.56 220 LEU A CA 1
ATOM 1739 C C . LEU A 1 220 ? 14.789 -13.188 -1.223 1 87.56 220 LEU A C 1
ATOM 1741 O O . LEU A 1 220 ? 14.219 -12.109 -1.042 1 87.56 220 LEU A O 1
ATOM 1745 N N . ARG A 1 221 ? 14.422 -14.203 -1.958 1 77.75 221 ARG A N 1
ATOM 1746 C CA . ARG A 1 221 ? 13.117 -14.062 -2.605 1 77.75 221 ARG A CA 1
ATOM 1747 C C . ARG A 1 221 ? 12.008 -13.93 -1.572 1 77.75 221 ARG A C 1
ATOM 1749 O O . ARG A 1 221 ? 12.047 -14.578 -0.524 1 77.75 221 ARG A O 1
ATOM 1756 N N . GLY A 1 222 ? 11.094 -13.078 -1.715 1 75.75 222 GLY A N 1
ATOM 1757 C CA . GLY A 1 222 ? 9.977 -12.922 -0.794 1 75.75 222 GLY A CA 1
ATOM 1758 C C . GLY A 1 222 ? 10.18 -11.797 0.201 1 75.75 222 GLY A C 1
ATOM 1759 O O . GLY A 1 222 ? 9.281 -11.5 0.995 1 75.75 222 GLY A O 1
ATOM 1760 N N . HIS A 1 223 ? 11.32 -11.266 0.212 1 83.75 223 HIS A N 1
ATOM 1761 C CA . HIS A 1 223 ? 11.594 -10.227 1.194 1 83.75 223 HIS A CA 1
ATOM 1762 C C . HIS A 1 223 ? 11.414 -8.836 0.592 1 83.75 223 HIS A C 1
ATOM 1764 O O . HIS A 1 223 ? 11.898 -7.848 1.147 1 83.75 223 HIS A O 1
ATOM 1770 N N . ARG A 1 224 ? 10.828 -8.758 -0.519 1 88.5 224 ARG A N 1
ATOM 1771 C CA . ARG A 1 224 ? 10.391 -7.523 -1.155 1 88.5 224 ARG A CA 1
ATOM 1772 C C . ARG A 1 224 ? 11.57 -6.586 -1.404 1 88.5 224 ARG A C 1
ATOM 1774 O O . ARG A 1 224 ? 11.461 -5.379 -1.192 1 88.5 224 ARG A O 1
ATOM 1781 N N . LEU A 1 225 ? 12.742 -7.148 -1.631 1 93.38 225 LEU A N 1
ATOM 1782 C CA . LEU A 1 225 ? 13.914 -6.328 -1.906 1 93.38 225 LEU A CA 1
ATOM 1783 C C . LEU A 1 225 ? 13.977 -5.945 -3.381 1 93.38 225 LEU A C 1
ATOM 1785 O O . LEU A 1 225 ? 14.805 -5.129 -3.779 1 93.38 225 LEU A O 1
ATOM 1789 N N . LEU A 1 226 ? 13.141 -6.605 -4.117 1 92.38 226 LEU A N 1
ATOM 1790 C CA . LEU A 1 226 ? 12.891 -6.219 -5.504 1 92.38 226 LEU A CA 1
ATOM 1791 C C . LEU A 1 226 ? 11.406 -6.023 -5.758 1 92.38 226 LEU A C 1
ATOM 1793 O O . LEU A 1 226 ? 10.578 -6.801 -5.273 1 92.38 226 LEU A O 1
ATOM 1797 N N . VAL A 1 227 ? 11.172 -4.949 -6.465 1 93.94 227 VAL A N 1
ATOM 1798 C CA . VAL A 1 227 ? 9.789 -4.586 -6.762 1 93.94 227 VAL A CA 1
ATOM 1799 C C . VAL A 1 227 ? 9.594 -4.508 -8.273 1 93.94 227 VAL A C 1
ATOM 1801 O O . VAL A 1 227 ? 10.484 -4.062 -9 1 93.94 227 VAL A O 1
ATOM 1804 N N . ALA A 1 228 ? 8.492 -5.086 -8.695 1 93.25 228 ALA A N 1
ATOM 1805 C CA . ALA A 1 228 ? 8.047 -4.887 -10.07 1 93.25 228 ALA A CA 1
ATOM 1806 C C . ALA A 1 228 ? 7.129 -3.674 -10.18 1 93.25 228 ALA A C 1
ATOM 1808 O O . ALA A 1 228 ? 6.098 -3.609 -9.508 1 93.25 228 ALA A O 1
ATOM 1809 N N . SER A 1 229 ? 7.516 -2.693 -10.93 1 91.75 229 SER A N 1
ATOM 1810 C CA . SER A 1 229 ? 6.734 -1.468 -11.062 1 91.75 229 SER A CA 1
ATOM 1811 C C . SER A 1 229 ? 6.379 -1.191 -12.516 1 91.75 229 SER A C 1
ATOM 1813 O O . SER A 1 229 ? 7.113 -1.581 -13.43 1 91.75 229 SER A O 1
ATOM 1815 N N . HIS A 1 230 ? 5.188 -0.587 -12.703 1 89.19 230 HIS A N 1
ATOM 1816 C CA . HIS A 1 230 ? 4.785 -0.178 -14.039 1 89.19 230 HIS A CA 1
ATOM 1817 C C . HIS A 1 230 ? 5.539 1.073 -14.484 1 89.19 230 HIS A C 1
ATOM 1819 O O . HIS A 1 230 ? 5.684 2.021 -13.711 1 89.19 230 HIS A O 1
ATOM 1825 N N . ILE A 1 231 ? 6.035 1.043 -15.641 1 84.69 231 ILE A N 1
ATOM 1826 C CA . ILE A 1 231 ? 6.684 2.221 -16.219 1 84.69 231 ILE A CA 1
ATOM 1827 C C . ILE A 1 231 ? 5.645 3.312 -16.453 1 84.69 231 ILE A C 1
ATOM 1829 O O . ILE A 1 231 ? 5.82 4.453 -16.031 1 84.69 231 ILE A O 1
ATOM 1833 N N . LYS A 1 232 ? 4.641 2.967 -17.281 1 83.12 232 LYS A N 1
ATOM 1834 C CA . LYS A 1 232 ? 3.443 3.801 -17.297 1 83.12 232 LYS A CA 1
ATOM 1835 C C . LYS A 1 232 ? 2.566 3.531 -16.078 1 83.12 232 LYS A C 1
ATOM 1837 O O . LYS A 1 232 ? 2.135 2.398 -15.852 1 83.12 232 LYS A O 1
ATOM 1842 N N . PRO A 1 233 ? 2.361 4.594 -15.297 1 83.38 233 PRO A N 1
ATOM 1843 C CA . PRO A 1 233 ? 1.627 4.359 -14.055 1 83.38 233 PRO A CA 1
ATOM 1844 C C . PRO A 1 233 ? 0.345 3.557 -14.266 1 83.38 233 PRO A C 1
ATOM 1846 O O . PRO A 1 233 ? -0.358 3.76 -15.258 1 83.38 233 PRO A O 1
ATOM 1849 N N . TRP A 1 234 ? 0.079 2.668 -13.312 1 84.69 234 TRP A N 1
ATOM 1850 C CA . TRP A 1 234 ? -1.05 1.743 -13.344 1 84.69 234 TRP A CA 1
ATOM 1851 C C . TRP A 1 234 ? -2.361 2.494 -13.547 1 84.69 234 TRP A C 1
ATOM 1853 O O . TRP A 1 234 ? -3.199 2.084 -14.359 1 84.69 234 TRP A O 1
ATOM 1863 N N . ALA A 1 235 ? -2.561 3.66 -12.914 1 80.25 235 ALA A N 1
ATOM 1864 C CA . ALA A 1 235 ? -3.818 4.402 -12.875 1 80.25 235 ALA A CA 1
ATOM 1865 C C . ALA A 1 235 ? -4.176 4.941 -14.25 1 80.25 235 ALA A C 1
ATOM 1867 O O . ALA A 1 235 ? -5.355 5.125 -14.57 1 80.25 235 ALA A O 1
ATOM 1868 N N . VAL A 1 236 ? -3.262 5.203 -15.07 1 83.62 236 VAL A N 1
ATOM 1869 C CA . VAL A 1 236 ? -3.525 5.805 -16.375 1 83.62 236 VAL A CA 1
ATOM 1870 C C . VAL A 1 236 ? -3.254 4.789 -17.469 1 83.62 236 VAL A C 1
ATOM 1872 O O . VAL A 1 236 ? -3.205 5.145 -18.656 1 83.62 236 VAL A O 1
ATOM 1875 N N . SER A 1 237 ? -2.967 3.611 -17.125 1 87.19 237 SER A N 1
ATOM 1876 C CA . SER A 1 237 ? -2.74 2.523 -18.062 1 87.19 237 SER A CA 1
ATOM 1877 C C . SER A 1 237 ? -4.047 1.833 -18.438 1 87.19 237 SER A C 1
ATOM 1879 O O . SER A 1 237 ? -4.969 1.752 -17.625 1 87.19 237 SER A O 1
ATOM 1881 N N . THR A 1 238 ? -4.172 1.373 -19.672 1 87.25 238 THR A N 1
ATOM 1882 C CA . THR A 1 238 ? -5.258 0.486 -20.078 1 87.25 238 THR A CA 1
ATOM 1883 C C . THR A 1 238 ? -5.082 -0.9 -19.453 1 87.25 238 THR A C 1
ATOM 1885 O O . THR A 1 238 ? -4.023 -1.212 -18.906 1 87.25 238 THR A O 1
ATOM 1888 N N . ASP A 1 239 ? -6.086 -1.701 -19.531 1 84.94 239 ASP A N 1
ATOM 1889 C CA . ASP A 1 239 ? -6 -3.061 -19.016 1 84.94 239 ASP A CA 1
ATOM 1890 C C . ASP A 1 239 ? -4.855 -3.83 -19.672 1 84.94 239 ASP A C 1
ATOM 1892 O O . ASP A 1 239 ? -4.137 -4.574 -19 1 84.94 239 ASP A O 1
ATOM 1896 N N . LYS A 1 240 ? -4.766 -3.697 -20.938 1 86.62 240 LYS A N 1
ATOM 1897 C CA . LYS A 1 240 ? -3.688 -4.363 -21.672 1 86.62 240 LYS A CA 1
ATOM 1898 C C . LYS A 1 240 ? -2.32 -3.898 -21.172 1 86.62 240 LYS A C 1
ATOM 1900 O O . LYS A 1 240 ? -1.419 -4.711 -20.969 1 86.62 240 LYS A O 1
ATOM 1905 N N . GLU A 1 241 ? -2.158 -2.613 -20.984 1 87.06 241 GLU A N 1
ATOM 1906 C CA . GLU A 1 241 ? -0.904 -2.037 -20.5 1 87.06 241 GLU A CA 1
ATOM 1907 C C . GLU A 1 241 ? -0.588 -2.5 -19.078 1 87.06 241 GLU A C 1
ATOM 1909 O O . GLU A 1 241 ? 0.578 -2.691 -18.734 1 87.06 241 GLU A O 1
ATOM 1914 N N . ARG A 1 242 ? -1.589 -2.668 -18.281 1 90.12 242 ARG A N 1
ATOM 1915 C CA . ARG A 1 242 ? -1.429 -3.084 -16.891 1 90.12 242 ARG A CA 1
ATOM 1916 C C . ARG A 1 242 ? -0.836 -4.488 -16.797 1 90.12 242 ARG A C 1
ATOM 1918 O O . ARG A 1 242 ? -0.182 -4.828 -15.82 1 90.12 242 ARG A O 1
ATOM 1925 N N . MET A 1 243 ? -1.014 -5.227 -17.906 1 89.62 243 MET A N 1
ATOM 1926 C CA . MET A 1 243 ? -0.54 -6.609 -17.875 1 89.62 243 MET A CA 1
ATOM 1927 C C . MET A 1 243 ? 0.646 -6.797 -18.812 1 89.62 243 MET A C 1
ATOM 1929 O O . MET A 1 243 ? 1.177 -7.902 -18.938 1 89.62 243 MET A O 1
ATOM 1933 N N . ASP A 1 244 ? 1.107 -5.793 -19.484 1 88.62 244 ASP A N 1
ATOM 1934 C CA . ASP A 1 244 ? 2.213 -5.855 -20.438 1 88.62 244 ASP A CA 1
ATOM 1935 C C . ASP A 1 244 ? 3.559 -5.836 -19.703 1 88.62 244 ASP A C 1
ATOM 1937 O O . ASP A 1 244 ? 3.945 -4.82 -19.125 1 88.62 244 ASP A O 1
ATOM 1941 N N . VAL A 1 245 ? 4.234 -6.871 -19.812 1 88.25 245 VAL A N 1
ATOM 1942 C CA . VAL A 1 245 ? 5.512 -7.035 -19.125 1 88.25 245 VAL A CA 1
ATOM 1943 C C . VAL A 1 245 ? 6.492 -5.961 -19.594 1 88.25 245 VAL A C 1
ATOM 1945 O O . VAL A 1 245 ? 7.332 -5.5 -18.812 1 88.25 245 VAL A O 1
ATOM 1948 N N . ALA A 1 246 ? 6.34 -5.523 -20.797 1 84.31 246 ALA A N 1
ATOM 1949 C CA . ALA A 1 246 ? 7.207 -4.484 -21.359 1 84.31 246 ALA A CA 1
ATOM 1950 C C . ALA A 1 246 ? 6.988 -3.152 -20.641 1 84.31 246 ALA A C 1
ATOM 1952 O O . ALA A 1 246 ? 7.84 -2.264 -20.688 1 84.31 246 ALA A O 1
ATOM 1953 N N . ASN A 1 247 ? 5.879 -3.062 -20.031 1 87.12 247 ASN A N 1
ATOM 1954 C CA . ASN A 1 247 ? 5.559 -1.865 -19.266 1 87.12 247 ASN A CA 1
ATOM 1955 C C . ASN A 1 247 ? 6.035 -1.988 -17.812 1 87.12 247 ASN A C 1
ATOM 1957 O O . ASN A 1 247 ? 5.547 -1.28 -16.938 1 87.12 247 ASN A O 1
ATOM 1961 N N . GLY A 1 248 ? 6.867 -2.928 -17.547 1 90 248 GLY A N 1
ATOM 1962 C CA . GLY A 1 248 ? 7.324 -3.164 -16.188 1 90 248 GLY A CA 1
ATOM 1963 C C . GLY A 1 248 ? 8.82 -2.963 -16.016 1 90 248 GLY A C 1
ATOM 1964 O O . GLY A 1 248 ? 9.586 -3.141 -16.969 1 90 248 GLY A O 1
ATOM 1965 N N . ILE A 1 249 ? 9.266 -2.641 -14.852 1 89.62 249 ILE A N 1
ATOM 1966 C CA . ILE A 1 249 ? 10.664 -2.514 -14.477 1 89.62 249 ILE A CA 1
ATOM 1967 C C . ILE A 1 249 ? 10.883 -3.096 -13.078 1 89.62 249 ILE A C 1
ATOM 1969 O O . ILE A 1 249 ? 10.031 -2.941 -12.195 1 89.62 249 ILE A O 1
ATOM 1973 N N . THR A 1 250 ? 11.938 -3.848 -12.961 1 92.31 250 THR A N 1
ATOM 1974 C CA . THR A 1 250 ? 12.336 -4.336 -11.641 1 92.31 250 THR A CA 1
ATOM 1975 C C . THR A 1 250 ? 13.281 -3.348 -10.969 1 92.31 250 THR A C 1
ATOM 1977 O O . THR A 1 250 ? 14.273 -2.924 -11.562 1 92.31 250 THR A O 1
ATOM 1980 N N . ALA A 1 251 ? 13.016 -2.945 -9.797 1 93.19 251 ALA A N 1
ATOM 1981 C CA . ALA A 1 251 ? 13.859 -2.01 -9.055 1 93.19 251 ALA A CA 1
ATOM 1982 C C . ALA A 1 251 ? 13.938 -2.391 -7.578 1 93.19 251 ALA A C 1
ATOM 1984 O O . ALA A 1 251 ? 13.008 -3 -7.039 1 93.19 251 ALA A O 1
ATOM 1985 N N . CYS A 1 252 ? 15.078 -2.158 -7 1 92.56 252 CYS A N 1
ATOM 1986 C CA . CYS A 1 252 ? 15.078 -2.203 -5.543 1 92.56 252 CYS A CA 1
ATOM 1987 C C . CYS A 1 252 ? 14.18 -1.12 -4.965 1 92.56 252 CYS A C 1
ATOM 1989 O O . CYS A 1 252 ? 13.836 -0.156 -5.652 1 92.56 252 CYS A O 1
ATOM 1991 N N . PRO A 1 253 ? 13.719 -1.234 -3.701 1 94.12 253 PRO A N 1
ATOM 1992 C CA . PRO A 1 253 ? 12.68 -0.342 -3.176 1 94.12 253 PRO A CA 1
ATOM 1993 C C . PRO A 1 253 ? 13.086 1.128 -3.223 1 94.12 253 PRO A C 1
ATOM 1995 O O . PRO A 1 253 ? 12.266 1.992 -3.539 1 94.12 253 PRO A O 1
ATOM 1998 N N . THR A 1 254 ? 14.312 1.46 -2.945 1 93.06 254 THR A N 1
ATOM 1999 C CA . THR A 1 254 ? 14.758 2.848 -2.939 1 93.06 254 THR A CA 1
ATOM 2000 C C . THR A 1 254 ? 14.734 3.43 -4.348 1 93.06 254 THR A C 1
ATOM 2002 O O . THR A 1 254 ? 14.258 4.551 -4.555 1 93.06 254 THR A O 1
ATOM 2005 N N . HIS A 1 255 ? 15.203 2.68 -5.297 1 92.81 255 HIS A N 1
ATOM 2006 C CA . HIS A 1 255 ? 15.188 3.166 -6.672 1 92.81 255 HIS A CA 1
ATOM 2007 C C . HIS A 1 255 ? 13.766 3.176 -7.23 1 92.81 255 HIS A C 1
ATOM 2009 O O . HIS A 1 255 ? 13.414 4.039 -8.039 1 92.81 255 HIS A O 1
ATOM 2015 N N . ASP A 1 256 ? 13 2.232 -6.781 1 93.75 256 ASP A N 1
ATOM 2016 C CA . ASP A 1 256 ? 11.594 2.236 -7.176 1 93.75 256 ASP A CA 1
ATOM 2017 C C . ASP A 1 256 ? 10.891 3.504 -6.695 1 93.75 256 ASP A C 1
ATOM 2019 O O . ASP A 1 256 ? 10.125 4.113 -7.441 1 93.75 256 ASP A O 1
ATOM 2023 N N . ALA A 1 257 ? 11.109 3.859 -5.445 1 93.06 257 ALA A N 1
ATOM 2024 C CA . ALA A 1 257 ? 10.523 5.082 -4.906 1 93.06 257 ALA A CA 1
ATOM 2025 C C . ALA A 1 257 ? 10.953 6.301 -5.715 1 93.06 257 ALA A C 1
ATOM 2027 O O . ALA A 1 257 ? 10.133 7.168 -6.027 1 93.06 257 ALA A O 1
ATOM 2028 N N . ALA A 1 258 ? 12.219 6.348 -6.031 1 93.94 258 ALA A N 1
ATOM 2029 C CA . ALA A 1 258 ? 12.75 7.465 -6.812 1 93.94 258 ALA A CA 1
ATOM 2030 C C . ALA A 1 258 ? 12.125 7.5 -8.203 1 93.94 258 ALA A C 1
ATOM 2032 O O . ALA A 1 258 ? 11.852 8.578 -8.742 1 93.94 258 ALA A O 1
ATOM 2033 N N . PHE A 1 259 ? 11.93 6.371 -8.766 1 91.69 259 PHE A N 1
ATOM 2034 C CA . PHE A 1 259 ? 11.305 6.27 -10.078 1 91.69 259 PHE A CA 1
ATOM 2035 C C . PHE A 1 259 ? 9.844 6.688 -10.023 1 91.69 259 PHE A C 1
ATOM 2037 O O . PHE A 1 259 ? 9.398 7.539 -10.797 1 91.69 259 PHE A O 1
ATOM 2044 N N . ASP A 1 260 ? 9.164 6.176 -9.086 1 89.12 260 ASP A N 1
ATOM 2045 C CA . ASP A 1 260 ? 7.734 6.422 -8.922 1 89.12 260 ASP A CA 1
ATOM 2046 C C . ASP A 1 260 ? 7.457 7.902 -8.672 1 89.12 260 ASP A C 1
ATOM 2048 O O . ASP A 1 260 ? 6.414 8.422 -9.07 1 89.12 260 ASP A O 1
ATOM 2052 N N . THR A 1 261 ? 8.328 8.547 -8.031 1 88.81 261 THR A N 1
ATOM 2053 C CA . THR A 1 261 ? 8.102 9.93 -7.629 1 88.81 261 THR A CA 1
ATOM 2054 C C . THR A 1 261 ? 8.75 10.891 -8.617 1 88.81 261 THR A C 1
ATOM 2056 O O . THR A 1 261 ? 8.781 12.102 -8.383 1 88.81 261 THR A O 1
ATOM 2059 N N . GLY A 1 262 ? 9.406 10.352 -9.602 1 90.12 262 GLY A N 1
ATOM 2060 C CA . GLY A 1 262 ? 9.891 11.18 -10.688 1 90.12 262 GLY A CA 1
ATOM 2061 C C . GLY A 1 262 ? 11.32 11.648 -10.492 1 90.12 262 GLY A C 1
ATOM 2062 O O . GLY A 1 262 ? 11.844 12.414 -11.305 1 90.12 262 GLY A O 1
ATOM 2063 N N . LEU A 1 263 ? 11.922 11.242 -9.43 1 93.25 263 LEU A N 1
ATOM 2064 C CA . LEU A 1 263 ? 13.328 11.594 -9.234 1 93.25 263 LEU A CA 1
ATOM 2065 C C . LEU A 1 263 ? 14.211 10.898 -10.266 1 93.25 263 LEU A C 1
ATOM 2067 O O . LEU A 1 263 ? 15.258 11.43 -10.648 1 93.25 263 LEU A O 1
ATOM 2071 N N . LEU A 1 264 ? 13.828 9.711 -10.602 1 91.88 264 LEU A N 1
ATOM 2072 C CA . LEU A 1 264 ? 14.414 8.969 -11.711 1 91.88 264 LEU A CA 1
ATOM 2073 C C . LEU A 1 264 ? 13.398 8.766 -12.828 1 91.88 264 LEU A C 1
ATOM 2075 O O . LEU A 1 264 ? 12.227 8.484 -12.57 1 91.88 264 LEU A O 1
ATOM 2079 N N . THR A 1 265 ? 13.781 9.008 -13.969 1 88.56 265 THR A N 1
ATOM 2080 C CA . THR A 1 265 ? 12.93 8.727 -15.125 1 88.56 265 THR A CA 1
ATOM 2081 C C . THR A 1 265 ? 13.719 8.008 -16.203 1 88.56 265 THR A C 1
ATOM 2083 O O . THR A 1 265 ? 14.953 7.977 -16.172 1 88.56 265 THR A O 1
ATOM 2086 N N . ILE A 1 266 ? 12.969 7.352 -16.969 1 81.5 266 ILE A N 1
ATOM 2087 C CA . ILE A 1 266 ? 13.57 6.641 -18.094 1 81.5 266 ILE A CA 1
ATOM 2088 C C . ILE A 1 266 ? 13.016 7.184 -19.406 1 81.5 266 ILE A C 1
ATOM 2090 O O . ILE A 1 266 ? 11.82 7.477 -19.516 1 81.5 266 ILE A O 1
ATOM 2094 N N . ASN A 1 267 ? 13.828 7.617 -20.25 1 76.75 267 ASN A N 1
ATOM 2095 C CA . ASN A 1 267 ? 13.367 8.094 -21.562 1 76.75 267 ASN A CA 1
ATOM 2096 C C . ASN A 1 267 ? 13.609 7.055 -22.656 1 76.75 267 ASN A C 1
ATOM 2098 O O . ASN A 1 267 ? 13.961 5.91 -22.359 1 76.75 267 ASN A O 1
ATOM 2102 N N . GLY A 1 268 ? 13.352 7.613 -23.891 1 68.31 268 GLY A N 1
ATOM 2103 C CA . GLY A 1 268 ? 13.562 6.738 -25.031 1 68.31 268 GLY A CA 1
ATOM 2104 C C . GLY A 1 268 ? 14.961 6.156 -25.078 1 68.31 268 GLY A C 1
ATOM 2105 O O . GLY A 1 268 ? 15.906 6.75 -24.562 1 68.31 268 GLY A O 1
ATOM 2106 N N . GLY A 1 269 ? 15.203 4.832 -25.484 1 64.81 269 GLY A N 1
ATOM 2107 C CA . GLY A 1 269 ? 16.469 4.113 -25.531 1 64.81 269 GLY A CA 1
ATOM 2108 C C . GLY A 1 269 ? 16.891 3.545 -24.203 1 64.81 269 GLY A C 1
ATOM 2109 O O . GLY A 1 269 ? 18.078 3.246 -23.984 1 64.81 269 GLY A O 1
ATOM 2110 N N . LEU A 1 270 ? 16 3.729 -23.094 1 73.81 270 LEU A N 1
ATOM 2111 C CA . LEU A 1 270 ? 16.203 3.16 -21.781 1 73.81 270 LEU A CA 1
ATOM 2112 C C . LEU A 1 270 ? 17.266 3.947 -21 1 73.81 270 LEU A C 1
ATOM 2114 O O . LEU A 1 270 ? 17.984 3.387 -20.172 1 73.81 270 LEU A O 1
ATOM 2118 N N . ARG A 1 271 ? 17.375 5.234 -21.391 1 80.88 271 ARG A N 1
ATOM 2119 C CA . ARG A 1 271 ? 18.312 6.074 -20.672 1 80.88 271 ARG A CA 1
ATOM 2120 C C . ARG A 1 271 ? 17.719 6.566 -19.359 1 80.88 271 ARG A C 1
ATOM 2122 O O . ARG A 1 271 ? 16.547 6.977 -19.312 1 80.88 271 ARG A O 1
ATOM 2129 N N . ILE A 1 272 ? 18.531 6.535 -18.312 1 86.5 272 ILE A N 1
ATOM 2130 C CA . ILE A 1 272 ? 18.094 6.961 -16.984 1 86.5 272 ILE A CA 1
ATOM 2131 C C . ILE A 1 272 ? 18.375 8.453 -16.797 1 86.5 272 ILE A C 1
ATOM 2133 O O . ILE A 1 272 ? 19.469 8.93 -17.094 1 86.5 272 ILE A O 1
ATOM 2137 N N . HIS A 1 273 ? 17.375 9.188 -16.469 1 89.25 273 HIS A N 1
ATOM 2138 C CA . HIS A 1 273 ? 17.484 10.617 -16.188 1 89.25 273 HIS A CA 1
ATOM 2139 C C . HIS A 1 273 ? 17.25 10.906 -14.719 1 89.25 273 HIS A C 1
ATOM 2141 O O . HIS A 1 273 ? 16.344 10.336 -14.109 1 89.25 273 HIS A O 1
ATOM 2147 N N . ARG A 1 274 ? 18.094 11.75 -14.18 1 92.38 274 ARG A N 1
ATOM 2148 C CA . ARG A 1 274 ? 17.953 12.219 -12.805 1 92.38 274 ARG A CA 1
ATOM 2149 C C . ARG A 1 274 ? 17.328 13.609 -12.766 1 92.38 274 ARG A C 1
ATOM 2151 O O . ARG A 1 274 ? 17.797 14.531 -13.438 1 92.38 274 ARG A O 1
ATOM 2158 N N . ALA A 1 275 ? 16.297 13.742 -12.008 1 93.44 275 ALA A N 1
ATOM 2159 C CA . ALA A 1 275 ? 15.664 15.055 -11.859 1 93.44 275 ALA A CA 1
ATOM 2160 C C . ALA A 1 275 ? 16.594 16.047 -11.18 1 93.44 275 ALA A C 1
ATOM 2162 O O . ALA A 1 275 ? 17.547 15.641 -10.484 1 93.44 275 ALA A O 1
ATOM 2163 N N . GLN A 1 276 ? 16.297 17.312 -11.328 1 93.38 276 GLN A N 1
ATOM 2164 C CA . GLN A 1 276 ? 17.156 18.359 -10.812 1 93.38 276 GLN A CA 1
ATOM 2165 C C . GLN A 1 276 ? 17.25 18.312 -9.289 1 93.38 276 GLN A C 1
ATOM 2167 O O . GLN A 1 276 ? 18.328 18.422 -8.711 1 93.38 276 GLN A O 1
ATOM 2172 N N . PRO A 1 277 ? 16.141 18.109 -8.617 1 91.31 277 PRO A N 1
ATOM 2173 C CA . PRO A 1 277 ? 16.234 18.031 -7.156 1 91.31 277 PRO A CA 1
ATOM 2174 C C . PRO A 1 277 ? 17.125 16.891 -6.684 1 91.31 277 PRO A C 1
ATOM 2176 O O . PRO A 1 277 ? 17.812 17 -5.668 1 91.31 277 PRO A O 1
ATOM 2179 N N . LEU A 1 278 ? 17.078 15.82 -7.391 1 93.25 278 LEU A N 1
ATOM 2180 C CA . LEU A 1 278 ? 17.922 14.68 -7.047 1 93.25 278 LEU A CA 1
ATOM 2181 C C . LEU A 1 278 ? 19.391 15.008 -7.254 1 93.25 278 LEU A C 1
ATOM 2183 O O . LEU A 1 278 ? 20.234 14.688 -6.41 1 93.25 278 LEU A O 1
ATOM 2187 N N . ARG A 1 279 ? 19.703 15.664 -8.297 1 92.75 279 ARG A N 1
ATOM 2188 C CA . ARG A 1 279 ? 21.078 16.062 -8.57 1 92.75 279 ARG A CA 1
ATOM 2189 C C . ARG A 1 279 ? 21.594 17 -7.48 1 92.75 279 ARG A C 1
ATOM 2191 O O . ARG A 1 279 ? 22.734 16.875 -7.031 1 92.75 279 ARG A O 1
ATOM 2198 N N . ALA A 1 280 ? 20.75 17.859 -7.145 1 92.56 280 ALA A N 1
ATOM 2199 C CA . ALA A 1 280 ? 21.125 18.797 -6.098 1 92.56 280 ALA A CA 1
ATOM 2200 C C . ALA A 1 280 ? 21.375 18.078 -4.777 1 92.56 280 ALA A C 1
ATOM 2202 O O . ALA A 1 280 ? 22.344 18.391 -4.066 1 92.56 280 ALA A O 1
ATOM 2203 N N . SER A 1 281 ? 20.516 17.188 -4.465 1 90.25 281 SER A N 1
ATOM 2204 C CA . SER A 1 281 ? 20.672 16.422 -3.23 1 90.25 281 SER A CA 1
ATOM 2205 C C . SER A 1 281 ? 21.938 15.578 -3.262 1 90.25 281 SER A C 1
ATOM 2207 O O . SER A 1 281 ? 22.609 15.43 -2.242 1 90.25 281 SER A O 1
ATOM 2209 N N . MET A 1 282 ? 22.234 15.023 -4.395 1 89.31 282 MET A N 1
ATOM 2210 C CA . MET A 1 282 ? 23.438 14.227 -4.562 1 89.31 282 MET A CA 1
ATOM 2211 C C . MET A 1 282 ? 24.688 15.062 -4.293 1 89.31 282 MET A C 1
ATOM 2213 O O . MET A 1 282 ? 25.656 14.57 -3.713 1 89.31 282 MET A O 1
ATOM 2217 N N . ALA A 1 283 ? 24.641 16.25 -4.719 1 89.31 283 ALA A N 1
ATOM 2218 C CA . ALA A 1 283 ? 25.766 17.141 -4.508 1 89.31 283 ALA A CA 1
ATOM 2219 C C . ALA A 1 283 ? 25.922 17.5 -3.029 1 89.31 283 ALA A C 1
ATOM 2221 O O . ALA A 1 283 ? 27.031 17.719 -2.545 1 89.31 283 ALA A O 1
ATOM 2222 N N . ALA A 1 284 ? 24.797 17.422 -2.336 1 86.12 284 ALA A N 1
ATOM 2223 C CA . ALA A 1 284 ? 24.781 17.906 -0.957 1 86.12 284 ALA A CA 1
ATOM 2224 C C . ALA A 1 284 ? 25.016 16.766 0.029 1 86.12 284 ALA A C 1
ATOM 2226 O O . ALA A 1 284 ? 25.453 17 1.161 1 86.12 284 ALA A O 1
ATOM 2227 N N . ASP A 1 285 ? 24.703 15.555 -0.376 1 83 285 ASP A N 1
ATOM 2228 C CA . ASP A 1 285 ? 24.719 14.438 0.565 1 83 285 ASP A CA 1
ATOM 2229 C C . ASP A 1 285 ? 25.391 13.211 -0.056 1 83 285 ASP A C 1
ATOM 2231 O O . ASP A 1 285 ? 24.922 12.695 -1.071 1 83 285 ASP A O 1
ATOM 2235 N N . ALA A 1 286 ? 26.344 12.672 0.644 1 77.81 286 ALA A N 1
ATOM 2236 C CA . ALA A 1 286 ? 27.125 11.547 0.136 1 77.81 286 ALA A CA 1
ATOM 2237 C C . ALA A 1 286 ? 26.266 10.281 0.06 1 77.81 286 ALA A C 1
ATOM 2239 O O . ALA A 1 286 ? 26.453 9.453 -0.834 1 77.81 286 ALA A O 1
ATOM 2240 N N . GLY A 1 287 ? 25.375 10.195 0.977 1 75.94 287 GLY A N 1
ATOM 2241 C CA . GLY A 1 287 ? 24.469 9.062 0.935 1 75.94 287 GLY A CA 1
ATOM 2242 C C . GLY A 1 287 ? 23.594 9.039 -0.305 1 75.94 287 GLY A C 1
ATOM 2243 O O . GLY A 1 287 ? 23.391 7.988 -0.92 1 75.94 287 GLY A O 1
ATOM 2244 N N . THR A 1 288 ? 23.094 10.211 -0.645 1 85.31 288 THR A N 1
ATOM 2245 C CA . THR A 1 288 ? 22.281 10.305 -1.858 1 85.31 288 THR A CA 1
ATOM 2246 C C . THR A 1 288 ? 23.125 9.969 -3.088 1 85.31 288 THR A C 1
ATOM 2248 O O . THR A 1 288 ? 22.641 9.281 -3.998 1 85.31 288 THR A O 1
ATOM 2251 N N . GLU A 1 289 ? 24.344 10.445 -3.041 1 83.75 289 GLU A N 1
ATOM 2252 C CA . GLU A 1 289 ? 25.25 10.141 -4.145 1 83.75 289 GLU A CA 1
ATOM 2253 C C . GLU A 1 289 ? 25.516 8.641 -4.238 1 83.75 289 GLU A C 1
ATOM 2255 O O . GLU A 1 289 ? 25.719 8.109 -5.332 1 83.75 289 GLU A O 1
ATOM 2260 N N . TRP A 1 290 ? 25.547 8.062 -3.182 1 79.06 290 TRP A N 1
ATOM 2261 C CA . TRP A 1 290 ? 25.812 6.625 -3.15 1 79.06 290 TRP A CA 1
ATOM 2262 C C . TRP A 1 290 ? 24.656 5.855 -3.803 1 79.06 290 TRP A C 1
ATOM 2264 O O . TRP A 1 290 ? 24.891 4.949 -4.605 1 79.06 290 TRP A O 1
ATOM 2274 N N . TYR A 1 291 ? 23.453 6.203 -3.521 1 85.12 291 TYR A N 1
ATOM 2275 C CA . TYR A 1 291 ? 22.281 5.469 -3.998 1 85.12 291 TYR A CA 1
ATOM 2276 C C . TYR A 1 291 ? 21.969 5.82 -5.445 1 85.12 291 TYR A C 1
ATOM 2278 O O . TYR A 1 291 ? 21.438 4.996 -6.191 1 85.12 291 TYR A O 1
ATOM 2286 N N . PHE A 1 292 ? 22.344 7.027 -5.832 1 89.62 292 PHE A N 1
ATOM 2287 C CA . PHE A 1 292 ? 21.781 7.5 -7.09 1 89.62 292 PHE A CA 1
ATOM 2288 C C . PHE A 1 292 ? 22.891 7.957 -8.039 1 89.62 292 PHE A C 1
ATOM 2290 O O . PHE A 1 292 ? 22.609 8.344 -9.172 1 89.62 292 PHE A O 1
ATOM 2297 N N . GLY A 1 293 ? 24.078 7.891 -7.562 1 85.44 293 GLY A N 1
ATOM 2298 C CA . GLY A 1 293 ? 25.188 8.359 -8.367 1 85.44 293 GLY A CA 1
ATOM 2299 C C . GLY A 1 293 ? 25.594 7.375 -9.453 1 85.44 293 GLY A C 1
ATOM 2300 O O . GLY A 1 293 ? 25.047 6.277 -9.539 1 85.44 293 GLY A O 1
ATOM 2301 N N . GLU A 1 294 ? 26.547 7.754 -10.234 1 78.38 294 GLU A N 1
ATOM 2302 C CA . GLU A 1 294 ? 26.953 7.035 -11.445 1 78.38 294 GLU A CA 1
ATOM 2303 C C . GLU A 1 294 ? 27.625 5.711 -11.094 1 78.38 294 GLU A C 1
ATOM 2305 O O . GLU A 1 294 ? 27.656 4.793 -11.914 1 78.38 294 GLU A O 1
ATOM 2310 N N . ARG A 1 295 ? 28.094 5.637 -9.977 1 70.94 295 ARG A N 1
ATOM 2311 C CA . ARG A 1 295 ? 28.75 4.395 -9.57 1 70.94 295 ARG A CA 1
ATOM 2312 C C . ARG A 1 295 ? 27.734 3.262 -9.453 1 70.94 295 ARG A C 1
ATOM 2314 O O . ARG A 1 295 ? 28.062 2.105 -9.734 1 70.94 295 ARG A O 1
ATOM 2321 N N . ILE A 1 296 ? 26.578 3.578 -9.125 1 68.56 296 ILE A N 1
ATOM 2322 C CA . ILE A 1 296 ? 25.547 2.58 -8.852 1 68.56 296 ILE A CA 1
ATOM 2323 C C . ILE A 1 296 ? 24.531 2.566 -9.984 1 68.56 296 ILE A C 1
ATOM 2325 O O . ILE A 1 296 ? 24.109 1.499 -10.43 1 68.56 296 ILE A O 1
ATOM 2329 N N . LEU A 1 297 ? 24.219 3.783 -10.344 1 76.44 297 LEU A N 1
ATOM 2330 C CA . LEU A 1 297 ? 23.234 3.904 -11.414 1 76.44 297 LEU A CA 1
ATOM 2331 C C . LEU A 1 297 ? 23.906 4.273 -12.727 1 76.44 297 LEU A C 1
ATOM 2333 O O . LEU A 1 297 ? 24.391 5.395 -12.891 1 76.44 297 LEU A O 1
ATOM 2337 N N . GLY A 1 298 ? 23.969 3.24 -13.57 1 72.44 298 GLY A N 1
ATOM 2338 C CA . GLY A 1 298 ? 24.5 3.564 -14.883 1 72.44 298 GLY A CA 1
ATOM 2339 C C . GLY A 1 298 ? 23.578 4.453 -15.695 1 72.44 298 GLY A C 1
ATOM 2340 O O . GLY A 1 298 ? 22.625 5.02 -15.164 1 72.44 298 GLY A O 1
ATOM 2341 N N . SER A 1 299 ? 24 4.703 -16.906 1 74.19 299 SER A N 1
ATOM 2342 C CA . SER A 1 299 ? 23.266 5.598 -17.781 1 74.19 299 SER A CA 1
ATOM 2343 C C . SER A 1 299 ? 22.062 4.898 -18.391 1 74.19 299 SER A C 1
ATOM 2345 O O . SER A 1 299 ? 21.125 5.551 -18.859 1 74.19 299 SER A O 1
ATOM 2347 N N . GLN A 1 300 ? 22.203 3.57 -18.438 1 76.88 300 GLN A N 1
ATOM 2348 C CA . GLN A 1 300 ? 21.125 2.82 -19.047 1 76.88 300 GLN A CA 1
ATOM 2349 C C . GLN A 1 300 ? 20.609 1.723 -18.125 1 76.88 300 GLN A C 1
ATOM 2351 O O . GLN A 1 300 ? 21.359 1.203 -17.297 1 76.88 300 GLN A O 1
ATOM 2356 N N . LEU A 1 301 ? 19.312 1.53 -18.266 1 79.06 301 LEU A N 1
ATOM 2357 C CA . LEU A 1 301 ? 18.734 0.405 -17.531 1 79.06 301 LEU A CA 1
ATOM 2358 C C . LEU A 1 301 ? 19.438 -0.899 -17.922 1 79.06 301 LEU A C 1
ATOM 2360 O O . LEU A 1 301 ? 19.781 -1.102 -19.078 1 79.06 301 LEU A O 1
ATOM 2364 N N . VAL A 1 302 ? 19.703 -1.634 -16.906 1 65.25 302 VAL A N 1
ATOM 2365 C CA . VAL A 1 302 ? 20.281 -2.941 -17.156 1 65.25 302 VAL A CA 1
ATOM 2366 C C . VAL A 1 302 ? 19.25 -3.855 -17.812 1 65.25 302 VAL A C 1
ATOM 2368 O O . VAL A 1 302 ? 18.141 -4.02 -17.297 1 65.25 302 VAL A O 1
ATOM 2371 N N . ARG A 1 303 ? 18.953 -3.578 -19.156 1 58.06 303 ARG A N 1
ATOM 2372 C CA . ARG A 1 303 ? 17.938 -4.387 -19.812 1 58.06 303 ARG A CA 1
ATOM 2373 C C . ARG A 1 303 ? 18.469 -5.785 -20.125 1 58.06 303 ARG A C 1
ATOM 2375 O O . ARG A 1 303 ? 19.578 -5.938 -20.625 1 58.06 303 ARG A O 1
ATOM 2382 N N . LEU A 1 304 ? 18.078 -6.785 -19.359 1 52.47 304 LEU A N 1
ATOM 2383 C CA . LEU A 1 304 ? 18.594 -8.07 -19.812 1 52.47 304 LEU A CA 1
ATOM 2384 C C . LEU A 1 304 ? 17.938 -8.477 -21.141 1 52.47 304 LEU A C 1
ATOM 2386 O O . LEU A 1 304 ? 18.625 -8.875 -22.078 1 52.47 304 LEU A O 1
ATOM 2390 N N . ASP A 1 305 ? 16.641 -9.07 -21.344 1 45.19 305 ASP A N 1
ATOM 2391 C CA . ASP A 1 305 ? 16.266 -9.719 -22.594 1 45.19 305 ASP A CA 1
ATOM 2392 C C . ASP A 1 305 ? 15.719 -8.703 -23.594 1 45.19 305 ASP A C 1
ATOM 2394 O O . ASP A 1 305 ? 14.68 -8.086 -23.344 1 45.19 305 ASP A O 1
ATOM 2398 N N . PRO A 1 306 ? 16.516 -8.172 -24.594 1 39.97 306 PRO A N 1
ATOM 2399 C CA . PRO A 1 306 ? 16.188 -7.297 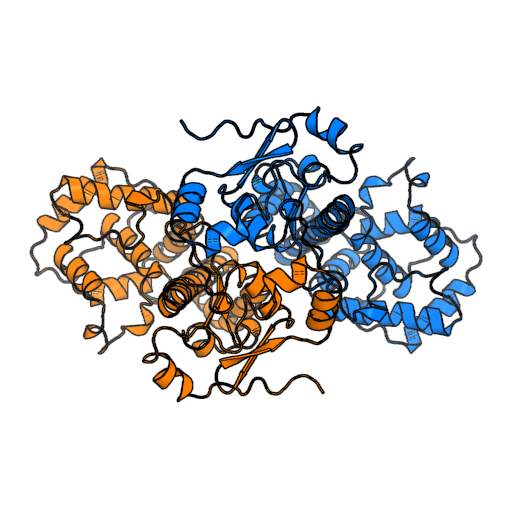-25.719 1 39.97 306 PRO A CA 1
ATOM 2400 C C . PRO A 1 306 ? 14.852 -7.641 -26.375 1 39.97 306 PRO A C 1
ATOM 2402 O O . PRO A 1 306 ? 14.258 -6.805 -27.047 1 39.97 306 PRO A O 1
ATOM 2405 N N . LYS A 1 307 ? 14.547 -8.836 -26.672 1 36.47 307 LYS A N 1
ATOM 2406 C CA . LYS A 1 307 ? 13.469 -9.133 -27.609 1 36.47 307 LYS A CA 1
ATOM 2407 C C . LYS A 1 307 ? 12.172 -8.445 -27.188 1 36.47 307 LYS A C 1
ATOM 2409 O O . LYS A 1 307 ? 11.312 -8.172 -28.031 1 36.47 307 LYS A O 1
ATOM 2414 N N . SER A 1 308 ? 11.773 -8.414 -26.016 1 35.62 308 SER A N 1
ATOM 2415 C CA . SER A 1 308 ? 10.422 -7.988 -25.656 1 35.62 308 SER A CA 1
ATOM 2416 C C . SER A 1 308 ? 10.32 -6.465 -25.625 1 35.62 308 SER A C 1
ATOM 2418 O O . SER A 1 308 ? 9.211 -5.918 -25.578 1 35.62 308 SER A O 1
ATOM 2420 N N . TRP A 1 309 ? 11.336 -5.797 -25.562 1 33.12 309 TRP A N 1
ATOM 2421 C CA . TRP A 1 309 ? 11.242 -4.344 -25.484 1 33.12 309 TRP A CA 1
ATOM 2422 C C . TRP A 1 309 ? 10.836 -3.75 -26.828 1 33.12 309 TRP A C 1
ATOM 2424 O O . TRP A 1 309 ? 10.125 -2.742 -26.891 1 33.12 309 TRP A O 1
ATOM 2434 N N . GLY A 1 310 ? 11.406 -4.27 -27.938 1 30.39 310 GLY A N 1
ATOM 2435 C CA . GLY A 1 310 ? 11.078 -3.672 -29.219 1 30.39 310 GLY A CA 1
ATOM 2436 C C . GLY A 1 310 ? 9.586 -3.527 -29.453 1 30.39 310 GLY A C 1
ATOM 2437 O O . GLY A 1 310 ? 9.133 -2.514 -29.984 1 30.39 310 GLY A O 1
ATOM 2438 N N . GLU A 1 311 ? 8.875 -4.566 -29.281 1 30.62 311 GLU A N 1
ATOM 2439 C CA . GLU A 1 311 ? 7.461 -4.516 -29.625 1 30.62 311 GLU A CA 1
ATOM 2440 C C . GLU A 1 311 ? 6.691 -3.6 -28.672 1 30.62 311 GLU A C 1
ATOM 2442 O O . GLU A 1 311 ? 5.664 -3.031 -29.047 1 30.62 311 GLU A O 1
ATOM 2447 N N . VAL A 1 312 ? 7.043 -3.588 -27.5 1 30.06 312 VAL A N 1
ATOM 2448 C CA . VAL A 1 312 ? 6.309 -2.756 -26.562 1 30.06 312 VAL A CA 1
ATOM 2449 C C . VAL A 1 312 ? 6.594 -1.282 -26.828 1 30.06 312 VAL A C 1
ATOM 2451 O O . VAL A 1 312 ? 5.688 -0.448 -26.781 1 30.06 312 VAL A O 1
ATOM 2454 N N . LEU A 1 313 ? 7.883 -0.91 -26.953 1 30.12 313 LEU A N 1
ATOM 2455 C CA . LEU A 1 313 ? 8.141 0.481 -27.312 1 30.12 313 LEU A CA 1
ATOM 2456 C C . LEU A 1 313 ? 7.402 0.865 -28.578 1 30.12 313 LEU A C 1
ATOM 2458 O O . LEU A 1 313 ? 7.258 2.051 -28.891 1 30.12 313 LEU A O 1
ATOM 2462 N N . ARG A 1 314 ? 7.355 0.106 -29.672 1 27.77 314 ARG A N 1
ATOM 2463 C CA . ARG A 1 314 ? 6.645 0.51 -30.875 1 27.77 314 ARG A CA 1
ATOM 2464 C C . ARG A 1 314 ? 5.227 0.96 -30.547 1 27.77 314 ARG A C 1
ATOM 2466 O O . ARG A 1 314 ? 4.617 1.713 -31.312 1 27.77 314 ARG A O 1
ATOM 2473 N N . ARG A 1 315 ? 4.637 0.196 -29.781 1 28.14 315 ARG A N 1
ATOM 2474 C CA . ARG A 1 315 ? 3.223 0.56 -29.781 1 28.14 315 ARG A CA 1
ATOM 2475 C C . ARG A 1 315 ? 2.99 1.85 -29 1 28.14 315 ARG A C 1
ATOM 2477 O O . ARG A 1 315 ? 3.824 2.246 -28.188 1 28.14 315 ARG A O 1
ATOM 2484 N N . GLY A 1 316 ? 2.699 2.666 -28.359 1 28.86 316 GLY A N 1
ATOM 2485 C CA . GLY A 1 316 ? 2.367 4.004 -27.891 1 28.86 316 GLY A CA 1
ATOM 2486 C C . GLY A 1 316 ? 3.068 4.383 -26.609 1 28.86 316 GLY A C 1
ATOM 2487 O O . GLY A 1 316 ? 2.6 5.258 -25.875 1 28.86 316 GLY A O 1
ATOM 2488 N N . GLY A 1 317 ? 4.027 3.768 -26.25 1 28.06 317 GLY A N 1
ATOM 2489 C CA . GLY A 1 317 ? 4.52 4.207 -24.953 1 28.06 317 GLY A CA 1
ATOM 2490 C C . GLY A 1 317 ? 4.891 5.676 -24.922 1 28.06 317 GLY A C 1
ATOM 2491 O O . GLY A 1 317 ? 5.5 6.188 -25.859 1 28.06 317 GLY A O 1
ATOM 2492 N N . ARG A 1 318 ? 4.043 6.508 -24.219 1 27.67 318 ARG A N 1
ATOM 2493 C CA . ARG A 1 318 ? 4.16 7.957 -24.094 1 27.67 318 ARG A CA 1
ATOM 2494 C C . ARG A 1 318 ? 5.602 8.367 -23.797 1 27.67 318 ARG A C 1
ATOM 2496 O O . ARG A 1 318 ? 6.371 7.586 -23.234 1 27.67 318 ARG A O 1
ATOM 2503 N N . GLU A 1 319 ? 6.188 9.172 -24.562 1 24.02 319 GLU A N 1
ATOM 2504 C CA . GLU A 1 319 ? 7.219 10.172 -24.312 1 24.02 319 GLU A CA 1
ATOM 2505 C C . GLU A 1 319 ? 7.062 10.789 -22.922 1 24.02 319 GLU A C 1
ATOM 2507 O O . GLU A 1 319 ? 5.988 11.281 -22.578 1 24.02 319 GLU A O 1
ATOM 2512 N N . THR A 1 320 ? 7.559 10.336 -21.875 1 25.7 320 THR A N 1
ATOM 2513 C CA . THR A 1 320 ? 7.594 11.016 -20.578 1 25.7 320 THR A CA 1
ATOM 2514 C C . THR A 1 320 ? 7.949 12.492 -20.766 1 25.7 320 THR A C 1
ATOM 2516 O O . THR A 1 320 ? 8.328 13.164 -19.797 1 25.7 320 THR A O 1
ATOM 2519 N N . SER A 1 321 ? 7.902 13.078 -21.938 1 23.39 321 SER A N 1
ATOM 2520 C CA . SER A 1 321 ? 8.148 14.508 -22.078 1 23.39 321 SER A CA 1
ATOM 2521 C C . SER A 1 321 ? 7.176 15.328 -21.25 1 23.39 321 SER A C 1
ATOM 2523 O O . SER A 1 321 ? 7.312 16.547 -21.141 1 23.39 321 SER A O 1
ATOM 2525 N N . ARG A 1 322 ? 5.93 15.047 -21.266 1 22.33 322 ARG A N 1
ATOM 2526 C CA . ARG A 1 322 ? 5.145 16.219 -20.891 1 22.33 322 ARG A CA 1
ATOM 2527 C C . ARG A 1 322 ? 5.281 16.531 -19.406 1 22.33 322 ARG A C 1
ATOM 2529 O O . ARG A 1 322 ? 4.641 15.883 -18.562 1 22.33 322 ARG A O 1
ATOM 2536 N N . ILE A 1 323 ? 6.488 16.719 -18.797 1 20 323 ILE A N 1
ATOM 2537 C CA . ILE A 1 323 ? 6.797 17.625 -17.703 1 20 323 ILE A CA 1
ATOM 2538 C C . ILE A 1 323 ? 5.914 18.859 -17.781 1 20 323 ILE A C 1
ATOM 2540 O O . ILE A 1 323 ? 5.848 19.516 -18.828 1 20 323 ILE A O 1
ATOM 2544 N N . ARG A 1 324 ? 4.859 19.109 -17.016 1 20.94 324 ARG A N 1
ATOM 2545 C CA . ARG A 1 324 ? 4.246 20.422 -17.031 1 20.94 324 ARG A CA 1
ATOM 2546 C C . ARG A 1 324 ? 5.297 21.516 -17.266 1 20.94 324 ARG A C 1
ATOM 2548 O O . ARG A 1 324 ? 6.285 21.594 -16.531 1 20.94 324 ARG A O 1
ATOM 2555 N N . GLN A 1 325 ? 5.629 22.125 -18.469 1 16.3 325 GLN A N 1
ATOM 2556 C CA . GLN A 1 325 ? 6.031 23.516 -18.641 1 16.3 325 GLN A CA 1
ATOM 2557 C C . GLN A 1 325 ? 5.191 24.438 -17.75 1 16.3 325 GLN A C 1
ATOM 2559 O O . GLN A 1 325 ? 3.977 24.266 -17.641 1 16.3 325 GLN A O 1
ATOM 2564 N N . MET B 1 1 ? -28.516 26.188 6.062 1 47.47 1 MET B N 1
ATOM 2565 C CA . MET B 1 1 ? -27.516 25.156 6.289 1 47.47 1 MET B CA 1
ATOM 2566 C C . MET B 1 1 ? -26.578 25.031 5.086 1 47.47 1 MET B C 1
ATOM 2568 O O . MET B 1 1 ? -27.031 25.031 3.941 1 47.47 1 MET B O 1
ATOM 2572 N N . THR B 1 2 ? -25.375 25.344 5.281 1 64.5 2 THR B N 1
ATOM 2573 C CA . THR B 1 2 ? -24.391 25.469 4.211 1 64.5 2 THR B CA 1
ATOM 2574 C C . THR B 1 2 ? -24.25 24.156 3.451 1 64.5 2 THR B C 1
ATOM 2576 O O . THR B 1 2 ? -24.094 23.094 4.059 1 64.5 2 THR B O 1
ATOM 2579 N N . GLU B 1 3 ? -24.703 24.188 2.25 1 81.94 3 GLU B N 1
ATOM 2580 C CA . GLU B 1 3 ? -24.609 23.047 1.341 1 81.94 3 GLU B CA 1
ATOM 2581 C C . GLU B 1 3 ? -23.156 22.641 1.119 1 81.94 3 GLU B C 1
ATOM 2583 O O . GLU B 1 3 ? -22.25 23.453 1.314 1 81.94 3 GLU B O 1
ATOM 2588 N N . LEU B 1 4 ? -22.984 21.438 0.885 1 88.31 4 LEU B N 1
ATOM 2589 C CA . LEU B 1 4 ? -21.641 20.906 0.651 1 88.31 4 LEU B CA 1
ATOM 2590 C C . LEU B 1 4 ? -20.906 21.734 -0.396 1 88.31 4 LEU B C 1
ATOM 2592 O O . LEU B 1 4 ? -19.688 21.906 -0.318 1 88.31 4 LEU B O 1
ATOM 2596 N N . ALA B 1 5 ? -21.703 22.281 -1.267 1 89.56 5 ALA B N 1
ATOM 2597 C CA . ALA B 1 5 ? -21.141 23.062 -2.365 1 89.56 5 ALA B CA 1
ATOM 2598 C C . ALA B 1 5 ? -20.422 24.312 -1.844 1 89.56 5 ALA B C 1
ATOM 2600 O O . ALA B 1 5 ? -19.453 24.766 -2.436 1 89.56 5 ALA B O 1
ATOM 2601 N N . ALA B 1 6 ? -20.938 24.859 -0.753 1 91.12 6 ALA B N 1
ATOM 2602 C CA . ALA B 1 6 ? -20.344 26.062 -0.162 1 91.12 6 ALA B CA 1
ATOM 2603 C C . ALA B 1 6 ? -18.891 25.812 0.244 1 91.12 6 ALA B C 1
ATOM 2605 O O . ALA B 1 6 ? -18.078 26.734 0.254 1 91.12 6 ALA B O 1
ATOM 2606 N N . TYR B 1 7 ? -18.547 24.609 0.529 1 93.31 7 TYR B N 1
ATOM 2607 C CA . TYR B 1 7 ? -17.203 24.203 0.92 1 93.31 7 TYR B CA 1
ATOM 2608 C C . TYR B 1 7 ? -16.406 23.734 -0.288 1 93.31 7 TYR B C 1
ATOM 2610 O O . TYR B 1 7 ? -15.312 24.234 -0.55 1 93.31 7 TYR B O 1
ATOM 2618 N N . LEU B 1 8 ? -16.984 22.875 -1.104 1 93.62 8 LEU B N 1
ATOM 2619 C CA . LEU B 1 8 ? -16.281 22.125 -2.145 1 93.62 8 LEU B CA 1
ATOM 2620 C C . LEU B 1 8 ? -16.078 23 -3.387 1 93.62 8 LEU B C 1
ATOM 2622 O O . LEU B 1 8 ? -15.266 22.656 -4.25 1 93.62 8 LEU B O 1
ATOM 2626 N N . GLU B 1 9 ? -16.797 24.094 -3.471 1 94.19 9 GLU B N 1
ATOM 2627 C CA . GLU B 1 9 ? -16.672 25 -4.609 1 94.19 9 GLU B CA 1
ATOM 2628 C C . GLU B 1 9 ? -16.281 26.391 -4.164 1 94.19 9 GLU B C 1
ATOM 2630 O O . GLU B 1 9 ? -16.578 27.375 -4.844 1 94.19 9 GLU B O 1
ATOM 2635 N N . LEU B 1 10 ? -15.695 26.484 -3.053 1 95.88 10 LEU B N 1
ATOM 2636 C CA . LEU B 1 10 ? -15.281 27.781 -2.512 1 95.88 10 LEU B CA 1
ATOM 2637 C C . LEU B 1 10 ? -14.328 28.484 -3.465 1 95.88 10 LEU B C 1
ATOM 2639 O O . LEU B 1 10 ? -13.234 27.984 -3.744 1 95.88 10 LEU B O 1
ATOM 2643 N N . GLY B 1 11 ? -14.703 29.594 -3.98 1 95.75 11 GLY B N 1
ATOM 2644 C CA . GLY B 1 11 ? -13.875 30.391 -4.871 1 95.75 11 GLY B CA 1
ATOM 2645 C C . GLY B 1 11 ? -13.07 31.453 -4.148 1 95.75 11 GLY B C 1
ATOM 2646 O O . GLY B 1 11 ? -13.281 31.688 -2.961 1 95.75 11 GLY B O 1
ATOM 2647 N N . GLU B 1 12 ? -12.18 32.062 -4.863 1 96 12 GLU B N 1
ATOM 2648 C CA . GLU B 1 12 ? -11.281 33.062 -4.289 1 96 12 GLU B CA 1
ATOM 2649 C C . GLU B 1 12 ? -12.047 34.281 -3.76 1 96 12 GLU B C 1
ATOM 2651 O O . GLU B 1 12 ? -11.742 34.781 -2.684 1 96 12 GLU B O 1
ATOM 2656 N N . GLY B 1 13 ? -12.93 34.719 -4.559 1 96.88 13 GLY B N 1
ATOM 2657 C CA . GLY B 1 13 ? -13.719 35.875 -4.145 1 96.88 13 GLY B CA 1
ATOM 2658 C C . GLY B 1 13 ? -14.492 35.625 -2.857 1 96.88 13 GLY B C 1
ATOM 2659 O O . GLY B 1 13 ? -14.484 36.469 -1.959 1 96.88 13 GLY B O 1
ATOM 2660 N N . GLU B 1 14 ? -15.18 34.531 -2.811 1 97.44 14 GLU B N 1
ATOM 2661 C CA . GLU B 1 14 ? -15.945 34.188 -1.619 1 97.44 14 GLU B CA 1
ATOM 2662 C C . GLU B 1 14 ? -15.039 34 -0.411 1 97.44 14 GLU B C 1
ATOM 2664 O O . GLU B 1 14 ? -15.383 34.375 0.706 1 97.44 14 GLU B O 1
ATOM 2669 N N . ALA B 1 15 ? -13.922 33.375 -0.555 1 98.19 15 ALA B N 1
ATOM 2670 C CA . ALA B 1 15 ? -12.961 33.188 0.525 1 98.19 15 ALA B CA 1
ATOM 2671 C C . ALA B 1 15 ? -12.492 34.531 1.078 1 98.19 15 ALA B C 1
ATOM 2673 O O . ALA B 1 15 ? -12.406 34.719 2.295 1 98.19 15 ALA B O 1
ATOM 2674 N N . ARG B 1 16 ? -12.195 35.469 0.182 1 97.75 16 ARG B N 1
ATOM 2675 C CA . ARG B 1 16 ? -11.789 36.812 0.596 1 97.75 16 ARG B CA 1
ATOM 2676 C C . ARG B 1 16 ? -12.875 37.5 1.414 1 97.75 16 ARG B C 1
ATOM 2678 O O . ARG B 1 16 ? -12.594 38.094 2.445 1 97.75 16 ARG B O 1
ATOM 2685 N N . ARG B 1 17 ? -14.031 37.375 0.898 1 97.56 17 ARG B N 1
ATOM 2686 C CA . ARG B 1 17 ? -15.164 37.969 1.604 1 97.56 17 ARG B CA 1
ATOM 2687 C C . ARG B 1 17 ? -15.289 37.406 3.014 1 97.56 17 ARG B C 1
ATOM 2689 O O . ARG B 1 17 ? -15.57 38.156 3.963 1 97.56 17 ARG B O 1
ATOM 2696 N N . GLN B 1 18 ? -15.094 36.156 3.143 1 97 18 GLN B N 1
ATOM 2697 C CA . GLN B 1 18 ? -15.227 35.5 4.441 1 97 18 GLN B CA 1
ATOM 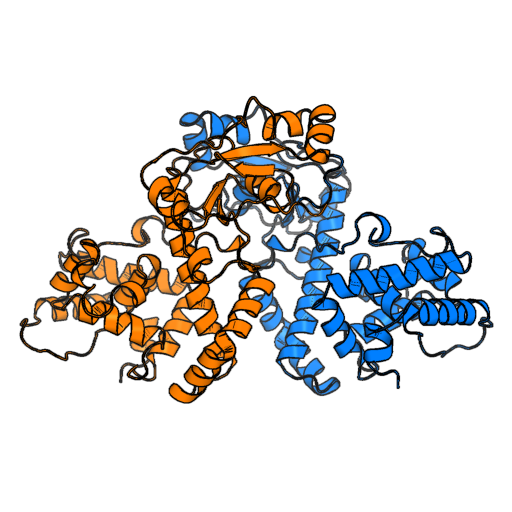2698 C C . GLN B 1 18 ? -14.109 35.938 5.387 1 97 18 GLN B C 1
ATOM 2700 O O . GLN B 1 18 ? -14.336 36.125 6.582 1 97 18 GLN B O 1
ATOM 2705 N N . TRP B 1 19 ? -12.945 36.062 4.891 1 97.12 19 TRP B N 1
ATOM 2706 C CA . TRP B 1 19 ? -11.852 36.562 5.73 1 97.12 19 TRP B CA 1
ATOM 2707 C C . TRP B 1 19 ? -12.148 37.969 6.234 1 97.12 19 TRP B C 1
ATOM 2709 O O . TRP B 1 19 ? -11.852 38.281 7.383 1 97.12 19 TRP B O 1
ATOM 2719 N N . LEU B 1 20 ? -12.672 38.781 5.348 1 96 20 LEU B N 1
ATOM 2720 C CA . LEU B 1 20 ? -13.055 40.125 5.766 1 96 20 LEU B CA 1
ATOM 2721 C C . LEU B 1 20 ? -14.117 40.094 6.852 1 96 20 LEU B C 1
ATOM 2723 O O . LEU B 1 20 ? -14.102 40.906 7.785 1 96 20 LEU B O 1
ATOM 2727 N N . GLN B 1 21 ? -14.984 39.156 6.684 1 94.12 21 GLN B N 1
ATOM 2728 C CA . GLN B 1 21 ? -16 38.969 7.715 1 94.12 21 GLN B CA 1
ATOM 2729 C C . GLN B 1 21 ? -15.359 38.594 9.055 1 94.12 21 GLN B C 1
ATOM 2731 O O . GLN B 1 21 ? -15.797 39.062 10.102 1 94.12 21 GLN B O 1
ATOM 2736 N N . VAL B 1 22 ? -14.406 37.719 9.062 1 93.38 22 VAL B N 1
ATOM 2737 C CA . VAL B 1 22 ? -13.703 37.312 10.266 1 93.38 22 VAL B CA 1
ATOM 2738 C C . VAL B 1 22 ? -13.039 38.5 10.93 1 93.38 22 VAL B C 1
ATOM 2740 O O . VAL B 1 22 ? -13.078 38.656 12.148 1 93.38 22 VAL B O 1
ATOM 2743 N N . ARG B 1 23 ? -12.453 39.344 10.18 1 89.31 23 ARG B N 1
ATOM 2744 C CA . ARG B 1 23 ? -11.75 40.531 10.688 1 89.31 23 ARG B CA 1
ATOM 2745 C C . ARG B 1 23 ? -12.711 41.469 11.391 1 89.31 23 ARG B C 1
ATOM 2747 O O . ARG B 1 23 ? -12.305 42.25 12.266 1 89.31 23 ARG B O 1
ATOM 2754 N N . GLU B 1 24 ? -13.922 41.438 10.961 1 88.12 24 GLU B N 1
ATOM 2755 C CA . GLU B 1 24 ? -14.906 42.344 11.492 1 88.12 24 GLU B CA 1
ATOM 2756 C C . GLU B 1 24 ? -15.609 41.781 12.711 1 88.12 24 GLU B C 1
ATOM 2758 O O . GLU B 1 24 ? -16.391 42.469 13.375 1 88.12 24 GLU B O 1
ATOM 2763 N N . ARG B 1 25 ? -15.312 40.5 12.914 1 86.38 25 ARG B N 1
ATOM 2764 C CA . ARG B 1 25 ? -15.977 39.875 14.039 1 86.38 25 ARG B CA 1
ATOM 2765 C C . ARG B 1 25 ? -15.625 40.562 15.352 1 86.38 25 ARG B C 1
ATOM 2767 O O . ARG B 1 25 ? -14.469 40.906 15.578 1 86.38 25 ARG B O 1
ATOM 2774 N N . ILE B 1 26 ? -16.594 40.969 16.156 1 70.75 26 ILE B N 1
ATOM 2775 C CA . ILE B 1 26 ? -16.438 41.531 17.516 1 70.75 26 ILE B CA 1
ATOM 2776 C C . ILE B 1 26 ? -16.375 40.375 18.516 1 70.75 26 ILE B C 1
ATOM 2778 O O . ILE B 1 26 ? -17.016 39.344 18.328 1 70.75 26 ILE B O 1
ATOM 2782 N N . GLU B 1 27 ? -15.273 40.062 19.219 1 60.84 27 GLU B N 1
ATOM 2783 C CA . GLU B 1 27 ? -14.945 38.969 20.109 1 60.84 27 GLU B CA 1
ATOM 2784 C C . GLU B 1 27 ? -16.203 38.344 20.719 1 60.84 27 GLU B C 1
ATOM 2786 O O . GLU B 1 27 ? -16.203 37.156 21.094 1 60.84 27 GLU B O 1
ATOM 2791 N N . ARG B 1 28 ? -17.172 39.062 21.203 1 53.12 28 ARG B N 1
ATOM 2792 C CA . ARG B 1 28 ? -18.125 38.625 22.203 1 53.12 28 ARG B CA 1
ATOM 2793 C C . ARG B 1 28 ? -18.984 37.469 21.688 1 53.12 28 ARG B C 1
ATOM 2795 O O . ARG B 1 28 ? -19.766 36.875 22.422 1 53.12 28 ARG B O 1
ATOM 2802 N N . LYS B 1 29 ? -19.297 37.312 20.344 1 53.34 29 LYS B N 1
ATOM 2803 C CA . LYS B 1 29 ? -20.484 36.5 20.188 1 53.34 29 LYS B CA 1
ATOM 2804 C C . LYS B 1 29 ? -20.109 35 20.172 1 53.34 29 LYS B C 1
ATOM 2806 O O . LYS B 1 29 ? -19.234 34.594 19.422 1 53.34 29 LYS B O 1
ATOM 2811 N N . ARG B 1 30 ? -20.344 34.281 21.344 1 54.72 30 ARG B N 1
ATOM 2812 C CA . ARG B 1 30 ? -20.125 32.875 21.656 1 54.72 30 ARG B CA 1
ATOM 2813 C C . ARG B 1 30 ? -20.266 32.031 20.391 1 54.72 30 ARG B C 1
ATOM 2815 O O . ARG B 1 30 ? -19.422 31.172 20.141 1 54.72 30 ARG B O 1
ATOM 2822 N N . GLN B 1 31 ? -21.547 31.875 19.875 1 62.34 31 GLN B N 1
ATOM 2823 C CA . GLN B 1 31 ? -21.875 30.75 19 1 62.34 31 GLN B CA 1
ATOM 2824 C C . GLN B 1 31 ? -22.031 31.203 17.547 1 62.34 31 GLN B C 1
ATOM 2826 O O . GLN B 1 31 ? -23.141 31.438 17.094 1 62.34 31 GLN B O 1
ATOM 2831 N N . GLU B 1 32 ? -20.969 31.781 16.922 1 77.88 32 GLU B N 1
ATOM 2832 C CA . GLU B 1 32 ? -21.109 32.094 15.5 1 77.88 32 GLU B CA 1
ATOM 2833 C C . GLU B 1 32 ? -20.828 30.844 14.648 1 77.88 32 GLU B C 1
ATOM 2835 O O . GLU B 1 32 ? -19.891 30.094 14.914 1 77.88 32 GLU B O 1
ATOM 2840 N N . PRO B 1 33 ? -21.734 30.734 13.664 1 87.38 33 PRO B N 1
ATOM 2841 C CA . PRO B 1 33 ? -21.516 29.578 12.797 1 87.38 33 PRO B CA 1
ATOM 2842 C C . PRO B 1 33 ? -20.172 29.625 12.078 1 87.38 33 PRO B C 1
ATOM 2844 O O . PRO B 1 33 ? -19.688 30.719 11.719 1 87.38 33 PRO B O 1
ATOM 2847 N N . PHE B 1 34 ? -19.562 28.547 11.969 1 92.62 34 PHE B N 1
ATOM 2848 C CA . PHE B 1 34 ? -18.281 28.469 11.266 1 92.62 34 PHE B CA 1
ATOM 2849 C C . PHE B 1 34 ? -18.453 28.781 9.781 1 92.62 34 PHE B C 1
ATOM 2851 O O . PHE B 1 34 ? -19.391 28.266 9.141 1 92.62 34 PHE B O 1
ATOM 2858 N N . LEU B 1 35 ? -17.625 29.625 9.328 1 94.19 35 LEU B N 1
ATOM 2859 C CA . LEU B 1 35 ? -17.578 29.891 7.891 1 94.19 35 LEU B CA 1
ATOM 2860 C C . LEU B 1 35 ? -16.844 28.766 7.16 1 94.19 35 LEU B C 1
ATOM 2862 O O . LEU B 1 35 ? -16.031 28.047 7.754 1 94.19 35 LEU B O 1
ATOM 2866 N N . PRO B 1 36 ? -17.047 28.641 5.828 1 95.81 36 PRO B N 1
ATOM 2867 C CA . PRO B 1 36 ? -16.359 27.594 5.059 1 95.81 36 PRO B CA 1
ATOM 2868 C C . PRO B 1 36 ? -14.844 27.672 5.164 1 95.81 36 PRO B C 1
ATOM 2870 O O . PRO B 1 36 ? -14.172 26.641 5.297 1 95.81 36 PRO B O 1
ATOM 2873 N N . ILE B 1 37 ? -14.289 28.859 5.164 1 97.19 37 ILE B N 1
ATOM 2874 C CA . ILE B 1 37 ? -12.844 28.969 5.273 1 97.19 37 ILE B CA 1
ATOM 2875 C C . ILE B 1 37 ? -12.375 28.422 6.613 1 97.19 37 ILE B C 1
ATOM 2877 O O . ILE B 1 37 ? -11.328 27.766 6.695 1 97.19 37 ILE B O 1
ATOM 2881 N N . GLU B 1 38 ? -13.156 28.594 7.641 1 95.5 38 GLU B N 1
ATOM 2882 C CA . GLU B 1 38 ? -12.805 28.125 8.977 1 95.5 38 GLU B CA 1
ATOM 2883 C C . GLU B 1 38 ? -12.898 26.609 9.07 1 95.5 38 GLU B C 1
ATOM 2885 O O . GLU B 1 38 ? -12.047 25.953 9.68 1 95.5 38 GLU B O 1
ATOM 2890 N N . VAL B 1 39 ? -13.914 26.094 8.453 1 95.12 39 VAL B N 1
ATOM 2891 C CA . VAL B 1 39 ? -14.125 24.641 8.461 1 95.12 39 VAL B CA 1
ATOM 2892 C C . VAL B 1 39 ? -12.992 23.953 7.715 1 95.12 39 VAL B C 1
ATOM 2894 O O . VAL B 1 39 ? -12.469 22.938 8.172 1 95.12 39 VAL B O 1
ATOM 2897 N N . LEU B 1 40 ? -12.594 24.5 6.594 1 96.06 40 LEU B N 1
ATOM 2898 C CA . LEU B 1 40 ? -11.516 23.938 5.797 1 96.06 40 LEU B CA 1
ATOM 2899 C C . LEU B 1 40 ? -10.188 24.031 6.539 1 96.06 40 LEU B C 1
ATOM 2901 O O . LEU B 1 40 ? -9.352 23.125 6.441 1 96.06 40 LEU B O 1
ATOM 2905 N N . LEU B 1 41 ? -9.992 25.109 7.289 1 94.5 41 LEU B N 1
ATOM 2906 C CA . LEU B 1 41 ? -8.82 25.219 8.141 1 94.5 41 LEU B CA 1
ATOM 2907 C C . LEU B 1 41 ? -8.828 24.156 9.227 1 94.5 41 LEU B C 1
ATOM 2909 O O . LEU B 1 41 ? -7.789 23.547 9.523 1 94.5 41 LEU B O 1
ATOM 2913 N N . CYS B 1 42 ? -9.969 23.938 9.828 1 93.31 42 CYS B N 1
ATOM 2914 C CA . CYS B 1 42 ? -10.094 22.906 10.852 1 93.31 42 CYS B CA 1
ATOM 2915 C C . CYS B 1 42 ? -9.766 21.531 10.273 1 93.31 42 CYS B C 1
ATOM 2917 O O . CYS B 1 42 ? -9.125 20.719 10.938 1 93.31 42 CYS B O 1
ATOM 2919 N N . TYR B 1 43 ? -10.195 21.266 9.047 1 94.06 43 TYR B N 1
ATOM 2920 C CA . TYR B 1 43 ? -9.844 20 8.406 1 94.06 43 TYR B CA 1
ATOM 2921 C C . TYR B 1 43 ? -8.336 19.875 8.242 1 94.06 43 TYR B C 1
ATOM 2923 O O . TYR B 1 43 ? -7.77 18.797 8.469 1 94.06 43 TYR B O 1
ATOM 2931 N N . ALA B 1 44 ? -7.727 20.984 7.828 1 91.25 44 ALA B N 1
ATOM 2932 C CA . ALA B 1 44 ? -6.277 20.969 7.652 1 91.25 44 ALA B CA 1
ATOM 2933 C C . ALA B 1 44 ? -5.566 20.641 8.961 1 91.25 44 ALA B C 1
ATOM 2935 O O . ALA B 1 44 ? -4.535 19.969 8.961 1 91.25 44 ALA B O 1
ATOM 2936 N N . LEU B 1 45 ? -6.137 21.047 10.039 1 89.31 45 LEU B N 1
ATOM 2937 C CA . LEU B 1 45 ? -5.512 20.844 11.344 1 89.31 45 LEU B CA 1
ATOM 2938 C C . LEU B 1 45 ? -5.48 19.359 11.711 1 89.31 45 LEU B C 1
ATOM 2940 O O . LEU B 1 45 ? -4.668 18.938 12.539 1 89.31 45 LEU B O 1
ATOM 2944 N N . PHE B 1 46 ? -6.355 18.516 11.117 1 87.75 46 PHE B N 1
ATOM 2945 C CA . PHE B 1 46 ? -6.355 17.078 11.375 1 87.75 46 PHE B CA 1
ATOM 2946 C C . PHE B 1 46 ? -5.008 16.469 11.023 1 87.75 46 PHE B C 1
ATOM 2948 O O . PHE B 1 46 ? -4.621 15.445 11.594 1 87.75 46 PHE B O 1
ATOM 2955 N N . PHE B 1 47 ? -4.293 17.094 10.117 1 85.44 47 PHE B N 1
ATOM 2956 C CA . PHE B 1 47 ? -3.045 16.531 9.617 1 85.44 47 PHE B CA 1
ATOM 2957 C C . PHE B 1 47 ? -1.916 16.75 10.617 1 85.44 47 PHE B C 1
ATOM 2959 O O . PHE B 1 47 ? -0.885 16.078 10.555 1 85.44 47 PHE B O 1
ATOM 2966 N N . VAL B 1 48 ? -2.139 17.688 11.547 1 82.25 48 VAL B N 1
ATOM 2967 C CA . VAL B 1 48 ? -1.002 18.047 12.391 1 82.25 48 VAL B CA 1
ATOM 2968 C C . VAL B 1 48 ? -1.362 17.828 13.859 1 82.25 48 VAL B C 1
ATOM 2970 O O . VAL B 1 48 ? -0.481 17.781 14.719 1 82.25 48 VAL B O 1
ATOM 2973 N N . LEU B 1 49 ? -2.648 17.719 14.125 1 82.5 49 LEU B N 1
ATOM 2974 C CA . LEU B 1 49 ? -3.037 17.562 15.523 1 82.5 49 LEU B CA 1
ATOM 2975 C C . LEU B 1 49 ? -4.152 16.531 15.672 1 82.5 49 LEU B C 1
ATOM 2977 O O . LEU B 1 49 ? -5.008 16.422 14.789 1 82.5 49 LEU B O 1
ATOM 2981 N N . ASN B 1 50 ? -4.113 15.758 16.75 1 81.56 50 ASN B N 1
ATOM 2982 C CA . ASN B 1 50 ? -5.219 14.898 17.172 1 81.56 50 ASN B CA 1
ATOM 2983 C C . ASN B 1 50 ? -6.148 15.617 18.156 1 81.56 50 ASN B C 1
ATOM 2985 O O . ASN B 1 50 ? -5.801 15.812 19.312 1 81.56 50 ASN B O 1
ATOM 2989 N N . PRO B 1 51 ? -7.281 15.922 17.656 1 83.62 51 PRO B N 1
ATOM 2990 C CA . PRO B 1 51 ? -8.156 16.703 18.531 1 83.62 51 PRO B CA 1
ATOM 2991 C C . PRO B 1 51 ? -8.594 15.938 19.766 1 83.62 51 PRO B C 1
ATOM 2993 O O . PRO B 1 51 ? -8.977 16.547 20.781 1 83.62 51 PRO B O 1
ATOM 2996 N N . HIS B 1 52 ? -8.547 14.664 19.75 1 80.94 52 HIS B N 1
ATOM 2997 C CA . HIS B 1 52 ? -8.953 13.852 20.891 1 80.94 52 HIS B CA 1
ATOM 2998 C C . HIS B 1 52 ? -7.988 14 22.062 1 80.94 52 HIS B C 1
ATOM 3000 O O . HIS B 1 52 ? -8.336 13.688 23.203 1 80.94 52 HIS B O 1
ATOM 3006 N N . SER B 1 53 ? -6.887 14.5 21.766 1 76.81 53 SER B N 1
ATOM 3007 C CA . SER B 1 53 ? -5.855 14.625 22.797 1 76.81 53 SER B CA 1
ATOM 3008 C C . SER B 1 53 ? -5.984 15.938 23.547 1 76.81 53 SER B C 1
ATOM 3010 O O . SER B 1 53 ? -5.258 16.172 24.516 1 76.81 53 SER B O 1
ATOM 3012 N N . PHE B 1 54 ? -6.828 16.844 23.141 1 70.75 54 PHE B N 1
ATOM 3013 C CA . PHE B 1 54 ? -6.875 18.172 23.734 1 70.75 54 PHE B CA 1
ATOM 3014 C C . PHE B 1 54 ? -8.266 18.484 24.25 1 70.75 54 PHE B C 1
ATOM 3016 O O . PHE B 1 54 ? -8.711 19.641 24.203 1 70.75 54 PHE B O 1
ATOM 3023 N N . GLY B 1 55 ? -8.938 17.5 24.75 1 63.25 55 GLY B N 1
ATOM 3024 C CA . GLY B 1 55 ? -10.227 17.75 25.375 1 63.25 55 GLY B CA 1
ATOM 3025 C C . GLY B 1 55 ? -10.117 18.203 26.812 1 63.25 55 GLY B C 1
ATOM 3026 O O . GLY B 1 55 ? -9.102 17.969 27.469 1 63.25 55 GLY B O 1
ATOM 3027 N N . GLY B 1 56 ? -11.094 19.141 27.172 1 60.44 56 GLY B N 1
ATOM 3028 C CA . GLY B 1 56 ? -11.203 19.547 28.562 1 60.44 56 GLY B CA 1
ATOM 3029 C C . GLY B 1 56 ? -10.047 20.422 29.016 1 60.44 56 GLY B C 1
ATOM 3030 O O . GLY B 1 56 ? -9.75 21.453 28.391 1 60.44 56 GLY B O 1
ATOM 3031 N N . SER B 1 57 ? -9.336 19.938 30.031 1 58.75 57 SER B N 1
ATOM 3032 C CA . SER B 1 57 ? -8.273 20.656 30.734 1 58.75 57 SER B CA 1
ATOM 3033 C C . SER B 1 57 ? -7.004 20.719 29.891 1 58.75 57 SER B C 1
ATOM 3035 O O . SER B 1 57 ? -6.148 21.578 30.109 1 58.75 57 SER B O 1
ATOM 3037 N N . ASN B 1 58 ? -6.926 20.031 28.781 1 70.88 58 ASN B N 1
ATOM 3038 C CA . ASN B 1 58 ? -5.676 19.922 28.031 1 70.88 58 ASN B CA 1
ATOM 3039 C C . ASN B 1 58 ? -5.648 20.906 26.844 1 70.88 58 ASN B C 1
ATOM 3041 O O . ASN B 1 58 ? -4.727 20.859 26.031 1 70.88 58 ASN B O 1
ATOM 3045 N N . ILE B 1 59 ? -6.516 21.781 26.828 1 74.62 59 ILE B N 1
ATOM 3046 C CA . ILE B 1 59 ? -6.613 22.75 25.75 1 74.62 59 ILE B CA 1
ATOM 3047 C C . ILE B 1 59 ? -5.395 23.672 25.766 1 74.62 59 ILE B C 1
ATOM 3049 O O . ILE B 1 59 ? -4.938 24.125 24.703 1 74.62 59 ILE B O 1
ATOM 3053 N N . ASN B 1 60 ? -4.848 23.875 26.922 1 75.12 60 ASN B N 1
ATOM 3054 C CA . ASN B 1 60 ? -3.688 24.75 27.078 1 75.12 60 ASN B CA 1
ATOM 3055 C C . ASN B 1 60 ? -2.439 24.125 26.453 1 75.12 60 ASN B C 1
ATOM 3057 O O . ASN B 1 60 ? -1.471 24.828 26.156 1 75.12 60 ASN B O 1
ATOM 3061 N N . SER B 1 61 ? -2.516 22.906 26.219 1 76.88 61 SER B N 1
ATOM 3062 C CA . SER B 1 61 ? -1.352 22.203 25.672 1 76.88 61 SER B CA 1
ATOM 3063 C C . SER B 1 61 ? -1.354 22.234 24.141 1 76.88 61 SER B C 1
ATOM 3065 O O . SER B 1 61 ? -0.443 21.703 23.516 1 76.88 61 SER B O 1
ATOM 3067 N N . LEU B 1 62 ? -2.311 22.922 23.625 1 81.44 62 LEU B N 1
ATOM 3068 C CA . LEU B 1 62 ? -2.371 23.031 22.172 1 81.44 62 LEU B CA 1
ATOM 3069 C C . LEU B 1 62 ? -1.162 23.797 21.641 1 81.44 62 LEU B C 1
ATOM 3071 O O . LEU B 1 62 ? -0.669 24.719 22.281 1 81.44 62 LEU B O 1
ATOM 3075 N N . PRO B 1 63 ? -0.732 23.422 20.531 1 77.56 63 PRO B N 1
ATOM 3076 C CA . PRO B 1 63 ? 0.391 24.141 19.922 1 77.56 63 PRO B CA 1
ATOM 3077 C C . PRO B 1 63 ? 0.095 25.609 19.703 1 77.56 63 PRO B C 1
ATOM 3079 O O . PRO B 1 63 ? -1.045 25.984 19.406 1 77.56 63 PRO B O 1
ATOM 3082 N N . ASP B 1 64 ? 1.14 26.391 19.766 1 76.06 64 ASP B N 1
ATOM 3083 C CA . ASP B 1 64 ? 1.025 27.844 19.656 1 76.06 64 ASP B CA 1
ATOM 3084 C C . ASP B 1 64 ? 0.413 28.25 18.312 1 76.06 64 ASP B C 1
ATOM 3086 O O . ASP B 1 64 ? -0.353 29.203 18.25 1 76.06 64 ASP B O 1
ATOM 3090 N N . GLY B 1 65 ? 0.747 27.5 17.375 1 78.88 65 GLY B N 1
ATOM 3091 C CA . GLY B 1 65 ? 0.204 27.812 16.062 1 78.88 65 GLY B CA 1
ATOM 3092 C C . GLY B 1 65 ? -1.309 27.719 16 1 78.88 65 GLY B C 1
ATOM 3093 O O . GLY B 1 65 ? -1.962 28.516 15.328 1 78.88 65 GLY B O 1
ATOM 3094 N N . VAL B 1 66 ? -1.809 26.812 16.688 1 83.5 66 VAL B N 1
ATOM 3095 C CA . VAL B 1 66 ? -3.256 26.625 16.719 1 83.5 66 VAL B CA 1
ATOM 3096 C C . VAL B 1 66 ? -3.906 27.75 17.516 1 83.5 66 VAL B C 1
ATOM 3098 O O . VAL B 1 66 ? -4.957 28.266 17.141 1 83.5 66 VAL B O 1
ATOM 3101 N N . LYS B 1 67 ? -3.299 28.109 18.609 1 83.5 67 LYS B N 1
ATOM 3102 C CA . LYS B 1 67 ? -3.799 29.203 19.438 1 83.5 67 LYS B CA 1
ATOM 3103 C C . LYS B 1 67 ? -3.807 30.516 18.656 1 83.5 67 LYS B C 1
ATOM 3105 O O . LYS B 1 67 ? -4.762 31.281 18.75 1 83.5 67 LYS B O 1
ATOM 3110 N N . LEU B 1 68 ? -2.736 30.672 17.969 1 84.25 68 LEU B N 1
ATOM 3111 C CA . LEU B 1 68 ? -2.633 31.891 17.172 1 84.25 68 LEU B CA 1
ATOM 3112 C C . LEU B 1 68 ? -3.709 31.922 16.078 1 84.25 68 LEU B C 1
ATOM 3114 O O . LEU B 1 68 ? -4.312 32.969 15.836 1 84.25 68 LEU B O 1
ATOM 3118 N N . LEU B 1 69 ? -3.885 30.797 15.469 1 89.31 69 LEU B N 1
ATOM 3119 C CA . LEU B 1 69 ? -4.93 30.703 14.453 1 89.31 69 LEU B CA 1
ATOM 3120 C C . LEU B 1 69 ? -6.301 31 15.062 1 89.31 69 LEU B C 1
ATOM 3122 O O . LEU B 1 69 ? -7.102 31.719 14.477 1 89.31 69 LEU B O 1
ATOM 3126 N N . ALA B 1 70 ? -6.562 30.438 16.172 1 89.56 70 ALA B N 1
ATOM 3127 C CA . ALA B 1 70 ? -7.82 30.672 16.859 1 89.56 70 ALA B CA 1
ATOM 3128 C C . ALA B 1 70 ? -8.008 32.156 17.156 1 89.56 70 ALA B C 1
ATOM 3130 O O . ALA B 1 70 ? -9.102 32.719 16.969 1 89.56 70 ALA B O 1
ATOM 3131 N N . HIS B 1 71 ? -6.953 32.781 17.562 1 89.06 71 HIS B N 1
ATOM 3132 C CA . HIS B 1 71 ? -6.988 34.219 17.844 1 89.06 71 HIS B CA 1
ATOM 3133 C C . HIS B 1 71 ? -7.305 35 16.578 1 89.06 71 HIS B C 1
ATOM 3135 O O . HIS B 1 71 ? -8.117 35.938 16.609 1 89.06 71 HIS B O 1
ATOM 3141 N N . THR B 1 72 ? -6.66 34.594 15.57 1 91.31 72 THR B N 1
ATOM 3142 C CA . THR B 1 72 ? -6.879 35.281 14.297 1 91.31 72 THR B CA 1
ATOM 3143 C C . THR B 1 72 ? -8.328 35.156 13.852 1 91.31 72 THR B C 1
ATOM 3145 O O . THR B 1 72 ? -8.906 36.094 13.297 1 91.31 72 THR B O 1
ATOM 3148 N N . LEU B 1 73 ? -8.883 34 14.094 1 93.38 73 LEU B N 1
ATOM 3149 C CA . LEU B 1 73 ? -10.258 33.719 13.688 1 93.38 73 LEU B CA 1
ATOM 3150 C C . LEU B 1 73 ? -11.25 34.281 14.703 1 93.38 73 LEU B C 1
ATOM 3152 O O . LEU B 1 73 ? -12.461 34.125 14.539 1 93.38 73 LEU B O 1
ATOM 3156 N N . ARG B 1 74 ? -10.719 34.875 15.805 1 90.25 74 ARG B N 1
ATOM 3157 C CA . ARG B 1 74 ? -11.531 35.375 16.891 1 90.25 74 ARG B CA 1
ATOM 3158 C C . ARG B 1 74 ? -12.398 34.281 17.5 1 90.25 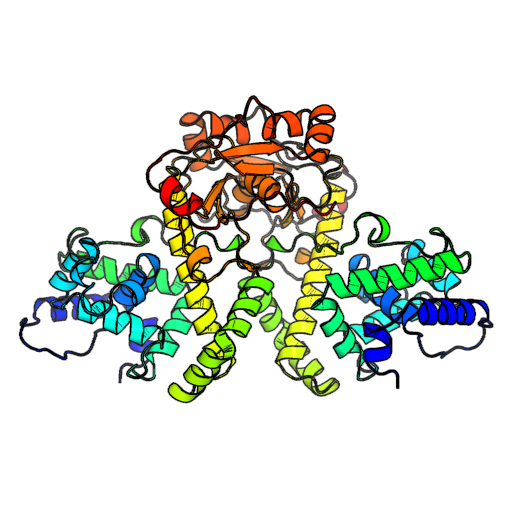74 ARG B C 1
ATOM 3160 O O . ARG B 1 74 ? -13.602 34.469 17.688 1 90.25 74 ARG B O 1
ATOM 3167 N N . ARG B 1 75 ? -11.703 33.188 17.625 1 91 75 ARG B N 1
ATOM 3168 C CA . ARG B 1 75 ? -12.305 32.031 18.266 1 91 75 ARG B CA 1
ATOM 3169 C C . ARG B 1 75 ? -11.414 31.484 19.391 1 91 75 ARG B C 1
ATOM 3171 O O . ARG B 1 75 ? -10.258 31.891 19.516 1 91 75 ARG B O 1
ATOM 3178 N N . THR B 1 76 ? -12.008 30.656 20.25 1 87.94 76 THR B N 1
ATOM 3179 C CA . THR B 1 76 ? -11.195 29.984 21.25 1 87.94 76 THR B CA 1
ATOM 3180 C C . THR B 1 76 ? -10.547 28.734 20.656 1 87.94 76 THR B C 1
ATOM 3182 O O . THR B 1 76 ? -11.094 28.109 19.734 1 87.94 76 THR B O 1
ATOM 3185 N N . PRO B 1 77 ? -9.391 28.422 21.172 1 85.75 77 PRO B N 1
ATOM 3186 C CA . PRO B 1 77 ? -8.781 27.172 20.719 1 85.75 77 PRO B CA 1
ATOM 3187 C C . PRO B 1 77 ? -9.703 25.969 20.922 1 85.75 77 PRO B C 1
ATOM 3189 O O . PRO B 1 77 ? -9.719 25.062 20.094 1 85.75 77 PRO B O 1
ATOM 3192 N N . GLY B 1 78 ? -10.453 25.953 21.906 1 86.06 78 GLY B N 1
ATOM 3193 C CA . GLY B 1 78 ? -11.414 24.906 22.172 1 86.06 78 GLY B CA 1
ATOM 3194 C C . GLY B 1 78 ? -12.492 24.797 21.109 1 86.06 78 GLY B C 1
ATOM 3195 O O . GLY B 1 78 ? -12.953 23.703 20.797 1 86.06 78 GLY B O 1
ATOM 3196 N N . SER B 1 79 ? -12.883 25.938 20.641 1 88.81 79 SER B N 1
ATOM 3197 C CA . SER B 1 79 ? -13.891 25.938 19.578 1 88.81 79 SER B CA 1
ATOM 3198 C C . SER B 1 79 ? -13.375 25.25 18.312 1 88.81 79 SER B C 1
ATOM 3200 O O . SER B 1 79 ? -14.141 24.594 17.609 1 88.81 79 SER B O 1
ATOM 3202 N N . LEU B 1 80 ? -12.117 25.453 18.031 1 89.25 80 LEU B N 1
ATOM 3203 C CA . LEU B 1 80 ? -11.523 24.812 16.875 1 89.25 80 LEU B CA 1
ATOM 3204 C C . LEU B 1 80 ? -11.484 23.297 17.047 1 89.25 80 LEU B C 1
ATOM 3206 O O . LEU B 1 80 ? -11.867 22.547 16.156 1 89.25 80 LEU B O 1
ATOM 3210 N N . THR B 1 81 ? -11.023 22.828 18.203 1 88.62 81 THR B N 1
ATOM 3211 C CA . THR B 1 81 ? -10.945 21.391 18.453 1 88.62 81 THR B CA 1
ATOM 3212 C C . THR B 1 81 ? -12.336 20.766 18.453 1 88.62 81 THR B C 1
ATOM 3214 O O . THR B 1 81 ? -12.516 19.656 17.969 1 88.62 81 THR B O 1
ATOM 3217 N N . SER B 1 82 ? -13.289 21.484 19.047 1 88.94 82 SER B N 1
ATOM 3218 C CA . SER B 1 82 ? -14.664 21 19.047 1 88.94 82 SER B CA 1
ATOM 3219 C C . SER B 1 82 ? -15.188 20.859 17.609 1 88.94 82 SER B C 1
ATOM 3221 O O . SER B 1 82 ? -15.898 19.906 17.297 1 88.94 82 SER B O 1
ATOM 3223 N N . LYS B 1 83 ? -14.859 21.844 16.828 1 90.06 83 LYS B N 1
ATOM 3224 C CA . LYS B 1 83 ? -15.289 21.781 15.43 1 90.06 83 LYS B CA 1
ATOM 3225 C C . LYS B 1 83 ? -14.648 20.594 14.719 1 90.06 83 LYS B C 1
ATOM 3227 O O . LYS B 1 83 ? -15.289 19.953 13.883 1 90.06 83 LYS B O 1
ATOM 3232 N N . MET B 1 84 ? -13.375 20.344 14.969 1 90 84 MET B N 1
ATOM 3233 C CA . MET B 1 84 ? -12.695 19.172 14.406 1 90 84 MET B CA 1
ATOM 3234 C C . MET B 1 84 ? -13.406 17.891 14.789 1 90 84 MET B C 1
ATOM 3236 O O . MET B 1 84 ? -13.672 17.031 13.93 1 90 84 MET B O 1
ATOM 3240 N N . LEU B 1 85 ? -13.789 17.781 16 1 88.25 85 LEU B N 1
ATOM 3241 C CA . LEU B 1 85 ? -14.461 16.578 16.484 1 88.25 85 LEU B CA 1
ATOM 3242 C C . LEU B 1 85 ? -15.844 16.438 15.859 1 88.25 85 LEU B C 1
ATOM 3244 O O . LEU B 1 85 ? -16.297 15.328 15.609 1 88.25 85 LEU B O 1
ATOM 3248 N N . ASN B 1 86 ? -16.484 17.531 15.594 1 87.31 86 ASN B N 1
ATOM 3249 C CA . ASN B 1 86 ? -17.75 17.5 14.867 1 87.31 86 ASN B CA 1
ATOM 3250 C C . ASN B 1 86 ? -17.562 17.062 13.422 1 87.31 86 ASN B C 1
ATOM 3252 O O . ASN B 1 86 ? -18.344 16.266 12.898 1 87.31 86 ASN B O 1
ATOM 3256 N N . LEU B 1 87 ? -16.562 17.531 12.836 1 88.69 87 LEU B N 1
ATOM 3257 C CA . LEU B 1 87 ? -16.281 17.297 11.422 1 88.69 87 LEU B CA 1
ATOM 3258 C C . LEU B 1 87 ? -16.031 15.812 11.156 1 88.69 87 LEU B C 1
ATOM 3260 O O . LEU B 1 87 ? -16.484 15.273 10.141 1 88.69 87 LEU B O 1
ATOM 3264 N N . ASP B 1 88 ? -15.391 15.188 12.055 1 84.44 88 ASP B N 1
ATOM 3265 C CA . ASP B 1 88 ? -15.062 13.797 11.781 1 84.44 88 ASP B CA 1
ATOM 3266 C C . ASP B 1 88 ? -16.094 12.852 12.398 1 84.44 88 ASP B C 1
ATOM 3268 O O . ASP B 1 88 ? -15.883 11.641 12.453 1 84.44 88 ASP B O 1
ATOM 3272 N N . GLY B 1 89 ? -17.172 13.445 12.93 1 80.38 89 GLY B N 1
ATOM 3273 C CA . GLY B 1 89 ? -18.312 12.664 13.383 1 80.38 89 GLY B CA 1
ATOM 3274 C C . GLY B 1 89 ? -18.125 12.086 14.773 1 80.38 89 GLY B C 1
ATOM 3275 O O . GLY B 1 89 ? -18.922 11.25 15.219 1 80.38 89 GLY B O 1
ATOM 3276 N N . SER B 1 90 ? -17.125 12.398 15.445 1 81.5 90 SER B N 1
ATOM 3277 C CA . SER B 1 90 ? -16.859 11.859 16.766 1 81.5 90 SER B CA 1
ATOM 3278 C C . SER B 1 90 ? -17.844 12.398 17.797 1 81.5 90 SER B C 1
ATOM 3280 O O . SER B 1 90 ? -18.078 11.773 18.828 1 81.5 90 SER B O 1
ATOM 3282 N N . ARG B 1 91 ? -18.281 13.516 17.469 1 77.62 91 ARG B N 1
ATOM 3283 C CA . ARG B 1 91 ? -19.266 14.094 18.375 1 77.62 91 ARG B CA 1
ATOM 3284 C C . ARG B 1 91 ? -20.656 14.102 17.75 1 77.62 91 ARG B C 1
ATOM 3286 O O . ARG B 1 91 ? -20.797 14.305 16.547 1 77.62 91 ARG B O 1
ATOM 3293 N N . LYS B 1 92 ? -21.641 13.742 18.5 1 64.81 92 LYS B N 1
ATOM 3294 C CA . LYS B 1 92 ? -23.031 13.594 18.062 1 64.81 92 LYS B CA 1
ATOM 3295 C C . LYS B 1 92 ? -23.609 14.938 17.625 1 64.81 92 LYS B C 1
ATOM 3297 O O . LYS B 1 92 ? -24.516 14.977 16.781 1 64.81 92 LYS B O 1
ATOM 3302 N N . ASN B 1 93 ? -23.062 15.977 18.203 1 60 93 ASN B N 1
ATOM 3303 C CA . ASN B 1 93 ? -23.688 17.266 17.922 1 60 93 ASN B CA 1
ATOM 3304 C C . ASN B 1 93 ? -23.219 17.844 16.594 1 60 93 ASN B C 1
ATOM 3306 O O . ASN B 1 93 ? -23.297 19.047 16.375 1 60 93 ASN B O 1
ATOM 3310 N N . SER B 1 94 ? -22.781 16.969 15.719 1 61.28 94 SER B N 1
ATOM 3311 C CA . SER B 1 94 ? -22.25 17.406 14.43 1 61.28 94 SER B CA 1
ATOM 3312 C C . SER B 1 94 ? -23.391 17.766 13.469 1 61.28 94 SER B C 1
ATOM 3314 O O . SER B 1 94 ? -24.469 17.188 13.531 1 61.28 94 SER B O 1
ATOM 3316 N N . ALA B 1 95 ? -23.188 18.969 12.898 1 63.62 95 ALA B N 1
ATOM 3317 C CA . ALA B 1 95 ? -24.094 19.25 11.789 1 63.62 95 ALA B CA 1
ATOM 3318 C C . ALA B 1 95 ? -24.109 18.094 10.797 1 63.62 95 ALA B C 1
ATOM 3320 O O . ALA B 1 95 ? -23.078 17.453 10.57 1 63.62 95 ALA B O 1
ATOM 3321 N N . ARG B 1 96 ? -25.25 17.75 10.383 1 64.38 96 ARG B N 1
ATOM 3322 C CA . ARG B 1 96 ? -25.531 16.562 9.578 1 64.38 96 ARG B CA 1
ATOM 3323 C C . ARG B 1 96 ? -24.562 16.453 8.406 1 64.38 96 ARG B C 1
ATOM 3325 O O . ARG B 1 96 ? -24.125 15.344 8.062 1 64.38 96 ARG B O 1
ATOM 3332 N N . LEU B 1 97 ? -24.031 17.531 7.949 1 80.12 97 LEU B N 1
ATOM 3333 C CA . LEU B 1 97 ? -23.297 17.484 6.691 1 80.12 97 LEU B CA 1
ATOM 3334 C C . LEU B 1 97 ? -21.797 17.375 6.953 1 80.12 97 LEU B C 1
ATOM 3336 O O . LEU B 1 97 ? -21.016 17.047 6.047 1 80.12 97 LEU B O 1
ATOM 3340 N N . GLU B 1 98 ? -21.438 17.547 8.164 1 85.44 98 GLU B N 1
ATOM 3341 C CA . GLU B 1 98 ? -20.016 17.703 8.438 1 85.44 98 GLU B CA 1
ATOM 3342 C C . GLU B 1 98 ? -19.266 16.391 8.258 1 85.44 98 GLU B C 1
ATOM 3344 O O . GLU B 1 98 ? -18.219 16.359 7.605 1 85.44 98 GLU B O 1
ATOM 3349 N N . PRO B 1 99 ? -19.859 15.352 8.695 1 81.44 99 PRO B N 1
ATOM 3350 C CA . PRO B 1 99 ? -19.156 14.094 8.422 1 81.44 99 PRO B CA 1
ATOM 3351 C C . PRO B 1 99 ? -19.094 13.758 6.938 1 81.44 99 PRO B C 1
ATOM 3353 O O . PRO B 1 99 ? -18.125 13.164 6.473 1 81.44 99 PRO B O 1
ATOM 3356 N N . GLU B 1 100 ? -20.094 14.133 6.324 1 83.31 100 GLU B N 1
ATOM 3357 C CA . GLU B 1 100 ? -20.078 13.945 4.879 1 83.31 100 GLU B CA 1
ATOM 3358 C C . GLU B 1 100 ? -18.984 14.789 4.223 1 83.31 100 GLU B C 1
ATOM 3360 O O . GLU B 1 100 ? -18.297 14.328 3.309 1 83.31 100 GLU B O 1
ATOM 3365 N N . LEU B 1 101 ? -18.906 16.031 4.602 1 88.69 101 LEU B N 1
ATOM 3366 C CA . LEU B 1 101 ? -17.859 16.906 4.102 1 88.69 101 LEU B CA 1
ATOM 3367 C C . LEU B 1 101 ? -16.484 16.312 4.379 1 88.69 101 LEU B C 1
ATOM 3369 O O . LEU B 1 101 ? -15.617 16.281 3.496 1 88.69 101 LEU B O 1
ATOM 3373 N N . PHE B 1 102 ? -16.312 15.836 5.551 1 89.19 102 PHE B N 1
ATOM 3374 C CA . PHE B 1 102 ? -15.062 15.203 5.957 1 89.19 102 PHE B CA 1
ATOM 3375 C C . PHE B 1 102 ? -14.703 14.062 5.016 1 89.19 102 PHE B C 1
ATOM 3377 O O . PHE B 1 102 ? -13.57 13.977 4.535 1 89.19 102 PHE B O 1
ATOM 3384 N N . SER B 1 103 ? -15.664 13.266 4.758 1 82.06 103 SER B N 1
ATOM 3385 C CA . SER B 1 103 ? -15.469 12.109 3.885 1 82.06 103 SER B CA 1
ATOM 3386 C C . SER B 1 103 ? -15.125 12.547 2.465 1 82.06 103 SER B C 1
ATOM 3388 O O . SER B 1 103 ? -14.242 11.961 1.825 1 82.06 103 SER B O 1
ATOM 3390 N N . ARG B 1 104 ? -15.719 13.547 2.01 1 83.5 104 ARG B N 1
ATOM 3391 C CA . ARG B 1 104 ? -15.492 14.023 0.652 1 83.5 104 ARG B CA 1
ATOM 3392 C C . ARG B 1 104 ? -14.102 14.625 0.507 1 83.5 104 ARG B C 1
ATOM 3394 O O . ARG B 1 104 ? -13.43 14.414 -0.506 1 83.5 104 ARG B O 1
ATOM 3401 N N . LEU B 1 105 ? -13.719 15.414 1.451 1 88.19 105 LEU B N 1
ATOM 3402 C CA . LEU B 1 105 ? -12.398 16.031 1.429 1 88.19 105 LEU B CA 1
ATOM 3403 C C . LEU B 1 105 ? -11.305 14.961 1.47 1 88.19 105 LEU B C 1
ATOM 3405 O O . LEU B 1 105 ? -10.266 15.102 0.82 1 88.19 105 LEU B O 1
ATOM 3409 N N . ALA B 1 106 ? -11.617 13.984 2.139 1 80.62 106 ALA B N 1
ATOM 3410 C CA . ALA B 1 106 ? -10.664 12.891 2.281 1 80.62 106 ALA B CA 1
ATOM 3411 C C . ALA B 1 106 ? -10.516 12.125 0.97 1 80.62 106 ALA B C 1
ATOM 3413 O O . ALA B 1 106 ? -9.43 11.633 0.655 1 80.62 106 ALA B O 1
ATOM 3414 N N . GLN B 1 107 ? -11.492 12.039 0.261 1 76.5 107 GLN B N 1
ATOM 3415 C CA . GLN B 1 107 ? -11.516 11.266 -0.976 1 76.5 107 GLN B CA 1
ATOM 3416 C C . GLN B 1 107 ? -10.82 12.016 -2.109 1 76.5 107 GLN B C 1
ATOM 3418 O O . GLN B 1 107 ? -10.359 11.406 -3.076 1 76.5 107 GLN B O 1
ATOM 3423 N N . GLU B 1 108 ? -10.758 13.297 -1.915 1 84.12 108 GLU B N 1
ATOM 3424 C CA . GLU B 1 108 ? -10.203 14.133 -2.977 1 84.12 108 GLU B CA 1
ATOM 3425 C C . GLU B 1 108 ? -9.094 15.039 -2.445 1 84.12 108 GLU B C 1
ATOM 3427 O O . GLU B 1 108 ? -9.242 16.266 -2.432 1 84.12 108 GLU B O 1
ATOM 3432 N N . PRO B 1 109 ? -7.973 14.422 -2.219 1 83.56 109 PRO B N 1
ATOM 3433 C CA . PRO B 1 109 ? -6.898 15.219 -1.614 1 83.56 109 PRO B CA 1
ATOM 3434 C C . PRO B 1 109 ? -6.453 16.375 -2.504 1 83.56 109 PRO B C 1
ATOM 3436 O O . PRO B 1 109 ? -6.078 17.438 -1.999 1 83.56 109 PRO B O 1
ATOM 3439 N N . ASP B 1 110 ? -6.5 16.156 -3.791 1 86.25 110 ASP B N 1
ATOM 3440 C CA . ASP B 1 110 ? -6.121 17.234 -4.703 1 86.25 110 ASP B CA 1
ATOM 3441 C C . ASP B 1 110 ? -7.109 18.391 -4.617 1 86.25 110 ASP B C 1
ATOM 3443 O O . ASP B 1 110 ? -6.711 19.562 -4.656 1 86.25 110 ASP B O 1
ATOM 3447 N N . ARG B 1 111 ? -8.312 18 -4.559 1 90.19 111 ARG B N 1
ATOM 3448 C CA . ARG B 1 111 ? -9.328 19.031 -4.414 1 90.19 111 ARG B CA 1
ATOM 3449 C C . ARG B 1 111 ? -9.164 19.781 -3.098 1 90.19 111 ARG B C 1
ATOM 3451 O O . ARG B 1 111 ? -9.266 21.016 -3.062 1 90.19 111 ARG B O 1
ATOM 3458 N N . PHE B 1 112 ? -8.969 19.094 -2.084 1 93.88 112 PHE B N 1
ATOM 3459 C CA . PHE B 1 112 ? -8.758 19.75 -0.801 1 93.88 112 PHE B CA 1
ATOM 3460 C C . PHE B 1 112 ? -7.547 20.672 -0.864 1 93.88 112 PHE B C 1
ATOM 3462 O O . PHE B 1 112 ? -7.586 21.797 -0.345 1 93.88 112 PHE B O 1
ATOM 3469 N N . ALA B 1 113 ? -6.5 20.172 -1.437 1 92.69 113 ALA B N 1
ATOM 3470 C CA . ALA B 1 113 ? -5.301 21 -1.556 1 92.69 113 ALA B CA 1
ATOM 3471 C C . ALA B 1 113 ? -5.617 22.328 -2.244 1 92.69 113 ALA B C 1
ATOM 3473 O O . ALA B 1 113 ? -5.18 23.391 -1.792 1 92.69 113 ALA B O 1
ATOM 3474 N N . ALA B 1 114 ? -6.359 22.234 -3.256 1 95.31 114 ALA B N 1
ATOM 3475 C CA . ALA B 1 114 ? -6.738 23.438 -4.004 1 95.31 114 ALA B CA 1
ATOM 3476 C C . ALA B 1 114 ? -7.594 24.359 -3.148 1 95.31 114 ALA B C 1
ATOM 3478 O O . ALA B 1 114 ? -7.398 25.578 -3.166 1 95.31 114 ALA B O 1
ATOM 3479 N N . LEU B 1 115 ? -8.539 23.797 -2.492 1 97.06 115 LEU B N 1
ATOM 3480 C CA . LEU B 1 115 ? -9.406 24.578 -1.616 1 97.06 115 LEU B CA 1
ATOM 3481 C C . LEU B 1 115 ? -8.602 25.25 -0.511 1 97.06 115 LEU B C 1
ATOM 3483 O O . LEU B 1 115 ? -8.797 26.438 -0.222 1 97.06 115 LEU B O 1
ATOM 3487 N N . TYR B 1 116 ? -7.746 24.5 0.067 1 96.12 116 TYR B N 1
ATOM 3488 C CA . TYR B 1 116 ? -6.91 25.016 1.148 1 96.12 116 TYR B CA 1
ATOM 3489 C C . TYR B 1 116 ? -6 26.141 0.654 1 96.12 116 TYR B C 1
ATOM 3491 O O . TYR B 1 116 ? -5.809 27.141 1.343 1 96.12 116 TYR B O 1
ATOM 3499 N N . GLN B 1 117 ? -5.484 25.969 -0.527 1 96.69 117 GLN B N 1
ATOM 3500 C CA . GLN B 1 117 ? -4.703 27.047 -1.136 1 96.69 117 GLN B CA 1
ATOM 3501 C C . GLN B 1 117 ? -5.539 28.312 -1.305 1 96.69 117 GLN B C 1
ATOM 3503 O O . GLN B 1 117 ? -5.066 29.422 -1.035 1 96.69 117 GLN B O 1
ATOM 3508 N N . THR B 1 118 ? -6.727 28.062 -1.781 1 97.81 118 THR B N 1
ATOM 3509 C CA . THR B 1 118 ? -7.637 29.172 -1.964 1 97.81 118 THR B CA 1
ATOM 3510 C C . THR B 1 118 ? -7.844 29.922 -0.651 1 97.81 118 THR B C 1
ATOM 3512 O O . THR B 1 118 ? -7.801 31.156 -0.621 1 97.81 118 THR B O 1
ATOM 3515 N N . VAL B 1 119 ? -8.039 29.219 0.406 1 98 119 VAL B N 1
ATOM 3516 C CA . VAL B 1 119 ? -8.258 29.797 1.728 1 98 119 VAL B CA 1
ATOM 3517 C C . VAL B 1 119 ? -7.027 30.594 2.148 1 98 119 VAL B C 1
ATOM 3519 O O . VAL B 1 119 ? -7.148 31.734 2.615 1 98 119 VAL B O 1
ATOM 3522 N N . LEU B 1 120 ? -5.844 30.062 1.977 1 96.5 120 LEU B N 1
ATOM 3523 C CA . LEU B 1 120 ? -4.598 30.688 2.41 1 96.5 120 LEU B CA 1
ATOM 3524 C C . LEU B 1 120 ? -4.285 31.922 1.567 1 96.5 120 LEU B C 1
ATOM 3526 O O . LEU B 1 120 ? -3.885 32.938 2.1 1 96.5 120 LEU B O 1
ATOM 3530 N N . ARG B 1 121 ? -4.457 31.766 0.283 1 97.56 121 ARG B N 1
ATOM 3531 C CA . ARG B 1 121 ? -4.195 32.906 -0.602 1 97.56 121 ARG B CA 1
ATOM 3532 C C . ARG B 1 121 ? -5.133 34.062 -0.297 1 97.56 121 ARG B C 1
ATOM 3534 O O . ARG B 1 121 ? -4.711 35.219 -0.306 1 97.56 121 ARG B O 1
ATOM 3541 N N . ALA B 1 122 ? -6.363 33.719 -0.091 1 98.12 122 ALA B N 1
ATOM 3542 C CA . ALA B 1 122 ? -7.328 34.75 0.272 1 98.12 122 ALA B CA 1
ATOM 3543 C C . ALA B 1 122 ? -6.93 35.438 1.574 1 98.12 122 ALA B C 1
ATOM 3545 O O . ALA B 1 122 ? -7.133 36.625 1.731 1 98.12 122 ALA B O 1
ATOM 3546 N N . ALA B 1 123 ? -6.426 34.719 2.537 1 97.44 123 ALA B N 1
ATOM 3547 C CA . ALA B 1 123 ? -5.934 35.312 3.779 1 97.44 123 ALA B CA 1
ATOM 3548 C C . ALA B 1 123 ? -4.824 36.312 3.506 1 97.44 123 ALA B C 1
ATOM 3550 O O . ALA B 1 123 ? -4.816 37.406 4.086 1 97.44 123 ALA B O 1
ATOM 3551 N N . ARG B 1 124 ? -3.924 35.906 2.588 1 96.69 124 ARG B N 1
ATOM 3552 C CA . ARG B 1 124 ? -2.832 36.812 2.227 1 96.69 124 ARG B CA 1
ATOM 3553 C C . ARG B 1 124 ? -3.365 38.094 1.587 1 96.69 124 ARG B C 1
ATOM 3555 O O . ARG B 1 124 ? -2.852 39.188 1.847 1 96.69 124 ARG B O 1
ATOM 3562 N N . ASP B 1 125 ? -4.324 37.969 0.828 1 96.38 125 ASP B N 1
ATOM 3563 C CA . ASP B 1 125 ? -4.922 39.094 0.115 1 96.38 125 ASP B CA 1
ATOM 3564 C C . ASP B 1 125 ? -5.484 40.125 1.09 1 96.38 125 ASP B C 1
ATOM 3566 O O . ASP B 1 125 ? -5.555 41.312 0.774 1 96.38 125 ASP B O 1
ATOM 3570 N N . VAL B 1 126 ? -5.918 39.688 2.195 1 96.31 126 VAL B N 1
ATOM 3571 C CA . VAL B 1 126 ? -6.504 40.625 3.16 1 96.31 126 VAL B CA 1
ATOM 3572 C C . VAL B 1 126 ? -5.488 40.938 4.258 1 96.31 126 VAL B C 1
ATOM 3574 O O . VAL B 1 126 ? -5.863 41.219 5.395 1 96.31 126 VAL B O 1
ATOM 3577 N N . ALA B 1 127 ? -4.215 40.656 4.062 1 94.69 127 ALA B N 1
ATOM 3578 C CA . ALA B 1 127 ? -3.07 41.062 4.871 1 94.69 127 ALA B CA 1
ATOM 3579 C C . ALA B 1 127 ? -2.945 40.219 6.121 1 94.69 127 ALA B C 1
ATOM 3581 O O . ALA B 1 127 ? -2.549 40.688 7.184 1 94.69 127 ALA B O 1
ATOM 3582 N N . LEU B 1 128 ? -3.4 39.031 6.062 1 95.75 128 LEU B N 1
ATOM 3583 C CA . LEU B 1 128 ? -3.107 38.031 7.082 1 95.75 128 LEU B CA 1
ATOM 3584 C C . LEU B 1 128 ? -1.956 37.125 6.648 1 95.75 128 LEU B C 1
ATOM 3586 O O . LEU B 1 128 ? -2.152 36.219 5.863 1 95.75 128 LEU B O 1
ATOM 3590 N N . GLY B 1 129 ? -0.85 37.344 7.172 1 92.31 129 GLY B N 1
ATOM 3591 C CA . GLY B 1 129 ? 0.368 36.656 6.77 1 92.31 129 GLY B CA 1
ATOM 3592 C C . GLY B 1 129 ? 0.495 35.281 7.363 1 92.31 129 GLY B C 1
ATOM 3593 O O . GLY B 1 129 ? -0.414 34.812 8.047 1 92.31 129 GLY B O 1
ATOM 3594 N N . PRO B 1 130 ? 1.623 34.594 7.066 1 89.62 130 PRO B N 1
ATOM 3595 C CA . PRO B 1 130 ? 1.853 33.25 7.547 1 89.62 130 PRO B CA 1
ATOM 3596 C C . PRO B 1 130 ? 1.945 33.156 9.07 1 89.62 130 PRO B C 1
ATOM 3598 O O . PRO B 1 130 ? 1.705 32.094 9.648 1 89.62 130 PRO B O 1
ATOM 3601 N N . GLU B 1 131 ? 2.211 34.219 9.695 1 85.75 131 GLU B N 1
ATOM 3602 C CA . GLU B 1 131 ? 2.318 34.25 11.148 1 85.75 131 GLU B CA 1
ATOM 3603 C C . GLU B 1 131 ? 0.942 34.156 11.805 1 85.75 131 GLU B C 1
ATOM 3605 O O . GLU B 1 131 ? 0.809 33.656 12.93 1 85.75 131 GLU B O 1
ATOM 3610 N N . ARG B 1 132 ? -0.029 34.688 11.148 1 90.19 132 ARG B N 1
ATOM 3611 C CA . ARG B 1 132 ? -1.39 34.688 11.68 1 90.19 132 ARG B CA 1
ATOM 3612 C C . ARG B 1 132 ? -2.184 33.5 11.18 1 90.19 132 ARG B C 1
ATOM 3614 O O . ARG B 1 132 ? -3.008 32.938 11.906 1 90.19 132 ARG B O 1
ATOM 3621 N N . VAL B 1 133 ? -1.945 33.219 9.914 1 93.62 133 VAL B N 1
ATOM 3622 C CA . VAL B 1 133 ? -2.582 32.031 9.297 1 93.62 133 VAL B CA 1
ATOM 3623 C C . VAL B 1 133 ? -1.522 31.156 8.648 1 93.62 133 VAL B C 1
ATOM 3625 O O . VAL B 1 133 ? -1.287 31.234 7.441 1 93.62 133 VAL B O 1
ATOM 3628 N N . PRO B 1 134 ? -1.018 30.281 9.406 1 88 134 PRO B N 1
ATOM 3629 C CA . PRO B 1 134 ? 0.07 29.453 8.891 1 88 134 PRO B CA 1
ATOM 3630 C C . PRO B 1 134 ? -0.417 28.375 7.918 1 88 134 PRO B C 1
ATOM 3632 O O . PRO B 1 134 ? -1.524 27.859 8.07 1 88 134 PRO B O 1
ATOM 3635 N N . ASP B 1 135 ? 0.425 28.109 6.918 1 87.94 135 ASP B N 1
ATOM 3636 C CA . ASP B 1 135 ? 0.227 26.938 6.062 1 87.94 135 ASP B CA 1
ATOM 3637 C C . ASP B 1 135 ? 0.761 25.672 6.723 1 87.94 135 ASP B C 1
ATOM 3639 O O . ASP B 1 135 ? 1.877 25.234 6.434 1 87.94 135 ASP B O 1
ATOM 3643 N N . VAL B 1 136 ? -0.077 25.062 7.422 1 83.31 136 VAL B N 1
ATOM 3644 C CA . VAL B 1 136 ? 0.38 23.969 8.273 1 83.31 136 VAL B CA 1
ATOM 3645 C C . VAL B 1 136 ? 0.688 22.75 7.418 1 83.31 136 VAL B C 1
ATOM 3647 O O . VAL B 1 136 ? 1.338 21.812 7.883 1 83.31 136 VAL B O 1
ATOM 3650 N N . LEU B 1 137 ? 0.293 22.703 6.145 1 83.12 137 LEU B N 1
ATOM 3651 C CA . LEU B 1 137 ? 0.507 21.562 5.273 1 83.12 137 LEU B CA 1
ATOM 3652 C C . LEU B 1 137 ? 1.583 21.859 4.234 1 83.12 137 LEU B C 1
ATOM 3654 O O . LEU B 1 137 ? 2.029 20.953 3.521 1 83.12 137 LEU B O 1
ATOM 3658 N N . GLY B 1 138 ? 1.961 23.094 4.105 1 81.06 138 GLY B N 1
ATOM 3659 C CA . GLY B 1 138 ? 2.949 23.484 3.117 1 81.06 138 GLY B CA 1
ATOM 3660 C C . GLY B 1 138 ? 2.434 23.406 1.692 1 81.06 138 GLY B C 1
ATOM 3661 O O . GLY B 1 138 ? 3.211 23.234 0.752 1 81.06 138 GLY B O 1
ATOM 3662 N N . VAL B 1 139 ? 1.162 23.531 1.486 1 88.44 139 VAL B N 1
ATOM 3663 C CA . VAL B 1 139 ? 0.544 23.312 0.182 1 88.44 139 VAL B CA 1
ATOM 3664 C C . VAL B 1 139 ? 0.889 24.469 -0.75 1 88.44 139 VAL B C 1
ATOM 3666 O O . VAL B 1 139 ? 0.881 24.312 -1.974 1 88.44 139 VAL B O 1
ATOM 3669 N N . LEU B 1 140 ? 1.102 25.609 -0.239 1 88.06 140 LEU B N 1
ATOM 3670 C CA . LEU B 1 140 ? 1.438 26.766 -1.073 1 88.06 140 LEU B CA 1
ATOM 3671 C C . LEU B 1 140 ? 2.758 26.547 -1.802 1 88.06 140 LEU B C 1
ATOM 3673 O O . LEU B 1 140 ? 2.969 27.078 -2.895 1 88.06 140 LEU B O 1
ATOM 3677 N N . GLN B 1 141 ? 3.611 25.766 -1.206 1 76.31 141 GLN B N 1
ATOM 3678 C CA . GLN B 1 141 ? 4.91 25.469 -1.803 1 76.31 141 GLN B CA 1
ATOM 3679 C C . GLN B 1 141 ? 4.859 24.203 -2.646 1 76.31 141 GLN B C 1
ATOM 3681 O O . GLN B 1 141 ? 5.352 24.172 -3.775 1 76.31 141 GLN B O 1
ATOM 3686 N N . VAL B 1 142 ? 4.262 23.203 -2.123 1 75.25 142 VAL B N 1
ATOM 3687 C CA . VAL B 1 142 ? 4.328 21.875 -2.727 1 75.25 142 VAL B CA 1
ATOM 3688 C C . VAL B 1 142 ? 3.174 21.703 -3.709 1 75.25 142 VAL B C 1
ATOM 3690 O O . VAL B 1 142 ? 3.291 20.953 -4.688 1 75.25 142 VAL B O 1
ATOM 3693 N N . GLY B 1 143 ? 2.031 22.328 -3.424 1 79.94 143 GLY B N 1
ATOM 3694 C CA . GLY B 1 143 ? 0.89 22.281 -4.324 1 79.94 143 GLY B CA 1
ATOM 3695 C C . GLY B 1 143 ? 0.007 21.062 -4.105 1 79.94 143 GLY B C 1
ATOM 3696 O O . GLY B 1 143 ? -1.005 20.906 -4.789 1 79.94 143 GLY B O 1
ATOM 3697 N N . ALA B 1 144 ? 0.439 20.188 -3.27 1 82.75 144 ALA B N 1
ATOM 3698 C CA . ALA B 1 144 ? -0.337 18.984 -3.023 1 82.75 144 ALA B CA 1
ATOM 3699 C C . ALA B 1 144 ? -0.273 18.578 -1.553 1 82.75 144 ALA B C 1
ATOM 3701 O O . ALA B 1 144 ? 0.565 19.078 -0.801 1 82.75 144 ALA B O 1
ATOM 3702 N N . VAL B 1 145 ? -1.332 17.844 -1.158 1 83.94 145 VAL B N 1
ATOM 3703 C CA . VAL B 1 145 ? -1.332 17.25 0.173 1 83.94 145 VAL B CA 1
ATOM 3704 C C . VAL B 1 145 ? -0.933 15.781 0.08 1 83.94 145 VAL B C 1
ATOM 3706 O O . VAL B 1 145 ? -1.529 15.016 -0.682 1 83.94 145 VAL B O 1
ATOM 3709 N N . GLU B 1 146 ? 0.13 15.469 0.734 1 77.62 146 GLU B N 1
ATOM 3710 C CA . GLU B 1 146 ? 0.586 14.086 0.742 1 77.62 146 GLU B CA 1
ATOM 3711 C C . GLU B 1 146 ? 0.451 13.469 2.131 1 77.62 146 GLU B C 1
ATOM 3713 O O . GLU B 1 146 ? 0.776 14.102 3.135 1 77.62 146 GLU B O 1
ATOM 3718 N N . LEU B 1 147 ? -0.158 12.281 2.176 1 85.31 147 LEU B N 1
ATOM 3719 C CA . LEU B 1 147 ? -0.212 11.523 3.418 1 85.31 147 LEU B CA 1
ATOM 3720 C C . LEU B 1 147 ? 1.007 10.617 3.553 1 85.31 147 LEU B C 1
ATOM 3722 O O . LEU B 1 147 ? 1.264 9.781 2.682 1 85.31 147 LEU B O 1
ATOM 3726 N N . LEU B 1 148 ? 1.667 10.797 4.621 1 85.94 148 LEU B N 1
ATOM 3727 C CA . LEU B 1 148 ? 2.869 10.016 4.883 1 85.94 148 LEU B CA 1
ATOM 3728 C C . LEU B 1 148 ? 2.521 8.703 5.566 1 85.94 148 LEU B C 1
ATOM 3730 O O . LEU B 1 148 ? 1.496 8.602 6.242 1 85.94 148 LEU B O 1
ATOM 3734 N N . GLY B 1 149 ? 3.34 7.711 5.371 1 86.81 149 GLY B N 1
ATOM 3735 C CA . GLY B 1 149 ? 3.258 6.461 6.109 1 86.81 149 GLY B CA 1
ATOM 3736 C C . GLY B 1 149 ? 2.115 5.574 5.656 1 86.81 149 GLY B C 1
ATOM 3737 O O . GLY B 1 149 ? 1.711 4.656 6.371 1 86.81 149 GLY B O 1
ATOM 3738 N N . GLN B 1 150 ? 1.583 5.859 4.488 1 82.25 150 GLN B N 1
ATOM 3739 C CA . GLN B 1 150 ? 0.37 5.168 4.062 1 82.25 150 GLN B CA 1
ATOM 3740 C C . GLN B 1 150 ? 0.675 3.738 3.631 1 82.25 150 GLN B C 1
ATOM 3742 O O . GLN B 1 150 ? -0.221 2.895 3.582 1 82.25 150 GLN B O 1
ATOM 3747 N N . ASP B 1 151 ? 1.871 3.453 3.352 1 75.25 151 ASP B N 1
ATOM 3748 C CA . ASP B 1 151 ? 2.27 2.141 2.854 1 75.25 151 ASP B CA 1
ATOM 3749 C C . ASP B 1 151 ? 2.064 1.063 3.916 1 75.25 151 ASP B C 1
ATOM 3751 O O . ASP B 1 151 ? 2 -0.126 3.6 1 75.25 151 ASP B O 1
ATOM 3755 N N . GLU B 1 152 ? 1.951 1.432 5.109 1 79 152 GLU B N 1
ATOM 3756 C CA . GLU B 1 152 ? 1.763 0.478 6.195 1 79 152 GLU B CA 1
ATOM 3757 C C . GLU B 1 152 ? 0.298 0.074 6.328 1 79 152 GLU B C 1
ATOM 3759 O O . GLU B 1 152 ? -0.025 -0.895 7.02 1 79 152 GLU B O 1
ATOM 3764 N N . LEU B 1 153 ? -0.55 0.821 5.73 1 80.44 153 LEU B N 1
ATOM 3765 C CA . LEU B 1 153 ? -1.985 0.6 5.875 1 80.44 153 LEU B CA 1
ATOM 3766 C C . LEU B 1 153 ? -2.564 -0.03 4.613 1 80.44 153 LEU B C 1
ATOM 3768 O O . LEU B 1 153 ? -3.174 0.66 3.791 1 80.44 153 LEU B O 1
ATOM 3772 N N . GLY B 1 154 ? -2.389 -1.282 4.5 1 73.88 154 GLY B N 1
ATOM 3773 C CA . GLY B 1 154 ? -3.045 -1.994 3.416 1 73.88 154 GLY B CA 1
ATOM 3774 C C . GLY B 1 154 ? -4.492 -2.33 3.713 1 73.88 154 GLY B C 1
ATOM 3775 O O . GLY B 1 154 ? -5.043 -1.889 4.723 1 73.88 154 GLY B O 1
ATOM 3776 N N . SER B 1 155 ? -5.16 -3.014 2.795 1 70.25 155 SER B N 1
ATOM 3777 C CA . SER B 1 155 ? -6.559 -3.398 2.957 1 70.25 155 SER B CA 1
ATOM 3778 C C . SER B 1 155 ? -6.762 -4.223 4.227 1 70.25 155 SER B C 1
ATOM 3780 O O . SER B 1 155 ? -7.758 -4.043 4.93 1 70.25 155 SER B O 1
ATOM 3782 N N . GLY B 1 156 ? -5.793 -5.109 4.469 1 73.31 156 GLY B N 1
ATOM 3783 C CA . GLY B 1 156 ? -5.902 -5.941 5.656 1 73.31 156 GLY B CA 1
ATOM 3784 C C . GLY B 1 156 ? -5.891 -5.148 6.949 1 73.31 156 GLY B C 1
ATOM 3785 O O . GLY B 1 156 ? -6.711 -5.383 7.836 1 73.31 156 GLY B O 1
ATOM 3786 N N . GLU B 1 157 ? -5.004 -4.203 7.051 1 80.56 157 GLU B N 1
ATOM 3787 C CA . GLU B 1 157 ? -4.902 -3.361 8.242 1 80.56 157 GLU B CA 1
ATOM 3788 C C . GLU B 1 157 ? -6.16 -2.514 8.422 1 80.56 157 GLU B C 1
ATOM 3790 O O . GLU B 1 157 ? -6.66 -2.369 9.539 1 80.56 157 GLU B O 1
ATOM 3795 N N . ILE B 1 158 ? -6.656 -1.964 7.344 1 80.81 158 ILE B N 1
ATOM 3796 C CA . ILE B 1 158 ? -7.852 -1.13 7.395 1 80.81 158 ILE B CA 1
ATOM 3797 C C . ILE B 1 158 ? -9.055 -1.974 7.816 1 80.81 158 ILE B C 1
ATOM 3799 O O . ILE B 1 158 ? -9.852 -1.548 8.648 1 80.81 158 ILE B O 1
ATOM 3803 N N . ASP B 1 159 ? -9.133 -3.127 7.273 1 78.38 159 ASP B N 1
ATOM 3804 C CA . ASP B 1 159 ? -10.219 -4.027 7.648 1 78.38 159 ASP B CA 1
ATOM 3805 C C . ASP B 1 159 ? -10.172 -4.355 9.141 1 78.38 159 ASP B C 1
ATOM 3807 O O . ASP B 1 159 ? -11.211 -4.469 9.789 1 78.38 159 ASP B O 1
ATOM 3811 N N . GLN B 1 160 ? -9.008 -4.586 9.562 1 82.62 160 GLN B N 1
ATOM 3812 C CA . GLN B 1 160 ? -8.844 -4.883 10.977 1 82.62 160 GLN B CA 1
ATOM 3813 C C . GLN B 1 160 ? -9.359 -3.74 11.844 1 82.62 160 GLN B C 1
ATOM 3815 O O . GLN B 1 160 ? -10.062 -3.973 12.836 1 82.62 160 GLN B O 1
ATOM 3820 N N . VAL B 1 161 ? -9.008 -2.576 11.477 1 84.94 161 VAL B N 1
ATOM 3821 C CA . VAL B 1 161 ? -9.461 -1.414 12.234 1 84.94 161 VAL B CA 1
ATOM 3822 C C . VAL B 1 161 ? -10.984 -1.317 12.18 1 84.94 161 VAL B C 1
ATOM 3824 O O . VAL B 1 161 ? -11.633 -1.024 13.188 1 84.94 161 VAL B O 1
ATOM 3827 N N . LEU B 1 162 ? -11.523 -1.507 11.031 1 81.94 162 LEU B N 1
ATOM 3828 C CA . LEU B 1 162 ? -12.977 -1.445 10.867 1 81.94 162 LEU B CA 1
ATOM 3829 C C . LEU B 1 162 ? -13.664 -2.496 11.734 1 81.94 162 LEU B C 1
ATOM 3831 O O . LEU B 1 162 ? -14.719 -2.232 12.312 1 81.94 162 LEU B O 1
ATOM 3835 N N . HIS B 1 163 ? -13.031 -3.641 11.758 1 84.31 163 HIS B N 1
ATOM 3836 C CA . HIS B 1 163 ? -13.578 -4.699 12.602 1 84.31 163 HIS B CA 1
ATOM 3837 C C . HIS B 1 163 ? -13.492 -4.332 14.078 1 84.31 163 HIS B C 1
ATOM 3839 O O . HIS B 1 163 ? -14.453 -4.523 14.828 1 84.31 163 HIS B O 1
ATOM 3845 N N . GLU B 1 164 ? -12.359 -3.783 14.422 1 84.88 164 GLU B N 1
ATOM 3846 C CA . GLU B 1 164 ? -12.117 -3.404 15.812 1 84.88 164 GLU B CA 1
ATOM 3847 C C . GLU B 1 164 ? -13.047 -2.271 16.25 1 84.88 164 GLU B C 1
ATOM 3849 O O . GLU B 1 164 ? -13.398 -2.156 17.422 1 84.88 164 GLU B O 1
ATOM 3854 N N . HIS B 1 165 ? -13.484 -1.48 15.297 1 82.81 165 HIS B N 1
ATOM 3855 C CA . HIS B 1 165 ? -14.297 -0.314 15.609 1 82.81 165 HIS B CA 1
ATOM 3856 C C . HIS B 1 165 ? -15.719 -0.479 15.078 1 82.81 165 HIS B C 1
ATOM 3858 O O . HIS B 1 165 ? -16.344 0.496 14.664 1 82.81 165 HIS B O 1
ATOM 3864 N N . ARG B 1 166 ? -16.156 -1.626 14.945 1 83.5 166 ARG B N 1
ATOM 3865 C CA . ARG B 1 166 ? -17.469 -1.937 14.391 1 83.5 166 ARG B CA 1
ATOM 3866 C C . ARG B 1 166 ? -18.578 -1.223 15.172 1 83.5 166 ARG B C 1
ATOM 3868 O O . ARG B 1 166 ? -19.531 -0.726 14.578 1 83.5 166 ARG B O 1
ATOM 3875 N N . GLY B 1 167 ? -18.484 -1.238 16.531 1 80.31 167 GLY B N 1
ATOM 3876 C CA . GLY B 1 167 ? -19.453 -0.534 17.344 1 80.31 167 GLY B CA 1
ATOM 3877 C C . GLY B 1 167 ? -19.562 0.943 17 1 80.31 167 GLY B C 1
ATOM 3878 O O . GLY B 1 167 ? -20.656 1.485 16.891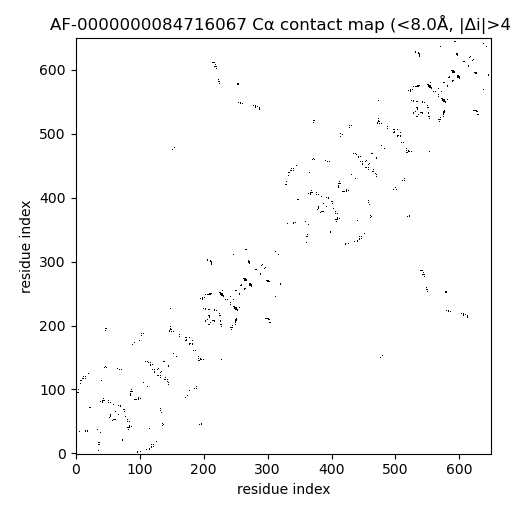 1 80.31 167 GLY B O 1
ATOM 3879 N N . GLU B 1 168 ? -18.453 1.519 16.828 1 79.56 168 GLU B N 1
ATOM 3880 C CA . GLU B 1 168 ? -18.406 2.932 16.453 1 79.56 168 GLU B CA 1
ATOM 3881 C C . GLU B 1 168 ? -19.016 3.164 15.078 1 79.56 168 GLU B C 1
ATOM 3883 O O . GLU B 1 168 ? -19.672 4.18 14.852 1 79.56 168 GLU B O 1
ATOM 3888 N N . LEU B 1 169 ? -18.828 2.285 14.219 1 79.5 169 LEU B N 1
ATOM 3889 C CA . LEU B 1 169 ? -19.359 2.393 12.867 1 79.5 169 LEU B CA 1
ATOM 3890 C C . LEU B 1 169 ? -20.891 2.385 12.883 1 79.5 169 LEU B C 1
ATOM 3892 O O . LEU B 1 169 ? -21.516 3.199 12.211 1 79.5 169 LEU B O 1
ATOM 3896 N N . VAL B 1 170 ? -21.375 1.483 13.578 1 79.69 170 VAL B N 1
ATOM 3897 C CA . VAL B 1 170 ? -22.828 1.373 13.688 1 79.69 170 VAL B CA 1
ATOM 3898 C C . VAL B 1 170 ? -23.391 2.654 14.289 1 79.69 170 VAL B C 1
ATOM 3900 O O . VAL B 1 170 ? -24.406 3.176 13.812 1 79.69 170 VAL B O 1
ATOM 3903 N N . GLN B 1 171 ? -22.766 3.104 15.336 1 77.44 171 GLN B N 1
ATOM 3904 C CA . GLN B 1 171 ? -23.203 4.328 15.992 1 77.44 171 GLN B CA 1
ATOM 3905 C C . GLN B 1 171 ? -23.156 5.516 15.031 1 77.44 171 GLN B C 1
ATOM 3907 O O . GLN B 1 171 ? -24.078 6.348 15.023 1 77.44 171 GLN B O 1
ATOM 3912 N N . LEU B 1 172 ? -22.141 5.617 14.281 1 76.44 172 LEU B N 1
ATOM 3913 C CA . LEU B 1 172 ? -21.984 6.688 13.305 1 76.44 172 LEU B CA 1
ATOM 3914 C C . LEU B 1 172 ? -23.062 6.617 12.242 1 76.44 172 LEU B C 1
ATOM 3916 O O . LEU B 1 172 ? -23.625 7.641 11.844 1 76.44 172 LEU B O 1
ATOM 3920 N N . GLU B 1 173 ? -23.297 5.449 11.797 1 75.06 173 GLU B N 1
ATOM 3921 C CA . GLU B 1 173 ? -24.328 5.242 10.789 1 75.06 173 GLU B CA 1
ATOM 3922 C C . GLU B 1 173 ? -25.688 5.684 11.312 1 75.06 173 GLU B C 1
ATOM 3924 O O . GLU B 1 173 ? -26.469 6.32 10.586 1 75.06 173 GLU B O 1
ATOM 3929 N N . GLN B 1 174 ? -25.953 5.277 12.469 1 74 174 GLN B N 1
ATOM 3930 C CA . GLN B 1 174 ? -27.25 5.594 13.062 1 74 174 GLN B CA 1
ATOM 3931 C C . GLN B 1 174 ? -27.359 7.078 13.391 1 74 174 GLN B C 1
ATOM 3933 O O . GLN B 1 174 ? -28.406 7.688 13.18 1 74 174 GLN B O 1
ATOM 3938 N N . SER B 1 175 ? -26.297 7.59 13.859 1 74.06 175 SER B N 1
ATOM 3939 C CA . SER B 1 175 ? -26.312 8.969 14.336 1 74.06 175 SER B CA 1
ATOM 3940 C C . SER B 1 175 ? -26.406 9.953 13.172 1 74.06 175 SER B C 1
ATOM 3942 O O . SER B 1 175 ? -27.062 10.992 13.273 1 74.06 175 SER B O 1
ATOM 3944 N N . PHE B 1 176 ? -25.766 9.633 12.086 1 75.62 176 PHE B N 1
ATOM 3945 C CA . PHE B 1 176 ? -25.656 10.617 11.016 1 75.62 176 PHE B CA 1
ATOM 3946 C C . PHE B 1 176 ? -26.328 10.117 9.75 1 75.62 176 PHE B C 1
ATOM 3948 O O . PHE B 1 176 ? -26.344 10.805 8.727 1 75.62 176 PHE B O 1
ATOM 3955 N N . HIS B 1 177 ? -26.953 8.977 9.867 1 74.69 177 HIS B N 1
ATOM 3956 C CA . HIS B 1 177 ? -27.672 8.391 8.742 1 74.69 177 HIS B CA 1
ATOM 3957 C C . HIS B 1 177 ? -26.797 8.305 7.5 1 74.69 177 HIS B C 1
ATOM 3959 O O . HIS B 1 177 ? -27.203 8.703 6.41 1 74.69 177 HIS B O 1
ATOM 3965 N N . LEU B 1 178 ? -25.609 7.902 7.926 1 73.5 178 LEU B N 1
ATOM 3966 C CA . LEU B 1 178 ? -24.672 7.672 6.828 1 73.5 178 LEU B CA 1
ATOM 3967 C C . LEU B 1 178 ? -24.797 6.242 6.309 1 73.5 178 LEU B C 1
ATOM 3969 O O . LEU B 1 178 ? -25.203 5.344 7.043 1 73.5 178 LEU B O 1
ATOM 3973 N N . GLY B 1 179 ? -24.797 6.004 5.121 1 71.44 179 GLY B N 1
ATOM 3974 C CA . GLY B 1 179 ? -24.703 4.652 4.594 1 71.44 179 GLY B CA 1
ATOM 3975 C C . GLY B 1 179 ? -23.422 3.945 4.996 1 71.44 179 GLY B C 1
ATOM 3976 O O . GLY B 1 179 ? -22.484 4.578 5.492 1 71.44 179 GLY B O 1
ATOM 3977 N N . GLU B 1 180 ? -23.406 2.648 4.957 1 73.81 180 GLU B N 1
ATOM 3978 C CA . GLU B 1 180 ? -22.266 1.823 5.359 1 73.81 180 GLU B CA 1
ATOM 3979 C C . GLU B 1 180 ? -21 2.258 4.645 1 73.81 180 GLU B C 1
ATOM 3981 O O . GLU B 1 180 ? -19.938 2.35 5.266 1 73.81 180 GLU B O 1
ATOM 3986 N N . SER B 1 181 ? -21.109 2.52 3.426 1 73 181 SER B N 1
ATOM 3987 C CA . SER B 1 181 ? -19.938 2.883 2.625 1 73 181 SER B CA 1
ATOM 3988 C C . SER B 1 181 ? -19.328 4.191 3.107 1 73 181 SER B C 1
ATOM 3990 O O . SER B 1 181 ? -18.094 4.301 3.234 1 73 181 SER B O 1
ATOM 3992 N N . ARG B 1 182 ? -20.172 5.121 3.418 1 72.62 182 ARG B N 1
ATOM 3993 C CA . ARG B 1 182 ? -19.688 6.426 3.852 1 72.62 182 ARG B CA 1
ATOM 3994 C C . ARG B 1 182 ? -19.078 6.352 5.246 1 72.62 182 ARG B C 1
ATOM 3996 O O . ARG B 1 182 ? -18.062 6.996 5.523 1 72.62 182 ARG B O 1
ATOM 4003 N N . THR B 1 183 ? -19.719 5.594 6.066 1 77.06 183 THR B N 1
ATOM 4004 C CA . THR B 1 183 ? -19.219 5.434 7.426 1 77.06 183 THR B CA 1
ATOM 4005 C C . THR B 1 183 ? -17.859 4.742 7.422 1 77.06 183 THR B C 1
ATOM 4007 O O . THR B 1 183 ? -16.953 5.137 8.164 1 77.06 183 THR B O 1
ATOM 4010 N N . THR B 1 184 ? -17.734 3.77 6.609 1 79.19 184 THR B N 1
ATOM 4011 C CA . THR B 1 184 ? -16.469 3.061 6.484 1 79.19 184 THR B CA 1
ATOM 4012 C C . THR B 1 184 ? -15.367 3.996 5.988 1 79.19 184 THR B C 1
ATOM 4014 O O . THR B 1 184 ? -14.242 3.971 6.496 1 79.19 184 THR B O 1
ATOM 4017 N N . ARG B 1 185 ? -15.688 4.805 5.164 1 76.31 185 ARG B N 1
ATOM 4018 C CA . ARG B 1 185 ? -14.719 5.742 4.605 1 76.31 185 ARG B CA 1
ATOM 4019 C C . ARG B 1 185 ? -14.281 6.766 5.648 1 76.31 185 ARG B C 1
ATOM 4021 O O . ARG B 1 185 ? -13.125 7.176 5.672 1 76.31 185 ARG B O 1
ATOM 4028 N N . LEU B 1 186 ? -15.242 7.168 6.34 1 80.69 186 LEU B N 1
ATOM 4029 C CA . LEU B 1 186 ? -14.953 8.125 7.402 1 80.69 186 LEU B CA 1
ATOM 4030 C C . LEU B 1 186 ? -13.938 7.559 8.383 1 80.69 186 LEU B C 1
ATOM 4032 O O . LEU B 1 186 ? -12.953 8.219 8.711 1 80.69 186 LEU B O 1
ATOM 4036 N N . VAL B 1 187 ? -14.164 6.418 8.797 1 81.56 187 VAL B N 1
ATOM 4037 C CA . VAL B 1 187 ? -13.266 5.781 9.758 1 81.56 187 VAL B CA 1
ATOM 4038 C C . VAL B 1 187 ? -11.906 5.531 9.109 1 81.56 187 VAL B C 1
ATOM 4040 O O . VAL B 1 187 ? -10.867 5.75 9.742 1 81.56 187 VAL B O 1
ATOM 4043 N N . GLU B 1 188 ? -11.922 5.105 7.926 1 83.38 188 GLU B N 1
ATOM 4044 C CA . GLU B 1 188 ? -10.672 4.898 7.191 1 83.38 188 GLU B CA 1
ATOM 4045 C C . GLU B 1 188 ? -9.844 6.184 7.137 1 83.38 188 GLU B C 1
ATOM 4047 O O . GLU B 1 188 ? -8.625 6.152 7.332 1 83.38 188 GLU B O 1
ATOM 4052 N N . GLN B 1 189 ? -10.461 7.219 6.902 1 83.56 189 GLN B N 1
ATOM 4053 C CA . GLN B 1 189 ? -9.758 8.492 6.797 1 83.56 189 GLN B CA 1
ATOM 4054 C C . GLN B 1 189 ? -9.156 8.906 8.133 1 83.56 189 GLN B C 1
ATOM 4056 O O . GLN B 1 189 ? -8.047 9.445 8.18 1 83.56 189 GLN B O 1
ATOM 4061 N N . ARG B 1 190 ? -9.883 8.695 9.133 1 85 190 ARG B N 1
ATOM 4062 C CA . ARG B 1 190 ? -9.352 8.992 10.461 1 85 190 ARG B CA 1
ATOM 4063 C C . ARG B 1 190 ? -8.07 8.211 10.727 1 85 190 ARG B C 1
ATOM 4065 O O . ARG B 1 190 ? -7.105 8.758 11.266 1 85 190 ARG B O 1
ATOM 4072 N N . VAL B 1 191 ? -8.109 7.012 10.328 1 87.31 191 VAL B N 1
ATOM 4073 C CA . VAL B 1 191 ? -6.945 6.152 10.523 1 87.31 191 VAL B CA 1
ATOM 4074 C C . VAL B 1 191 ? -5.777 6.66 9.68 1 87.31 191 VAL B C 1
ATOM 4076 O O . VAL B 1 191 ? -4.645 6.738 10.164 1 87.31 191 VAL B O 1
ATOM 4079 N N . ARG B 1 192 ? -6.02 6.996 8.469 1 87.06 192 ARG B N 1
ATOM 4080 C CA . ARG B 1 192 ? -4.98 7.457 7.551 1 87.06 192 ARG B CA 1
ATOM 4081 C C . ARG B 1 192 ? -4.367 8.766 8.039 1 87.06 192 ARG B C 1
ATOM 4083 O O . ARG B 1 192 ? -3.152 8.961 7.941 1 87.06 192 ARG B O 1
ATOM 4090 N N . LEU B 1 193 ? -5.195 9.641 8.555 1 88.25 193 LEU B N 1
ATOM 4091 C CA . LEU B 1 193 ? -4.703 10.898 9.102 1 88.25 193 LEU B CA 1
ATOM 4092 C C . LEU B 1 193 ? -3.844 10.656 10.344 1 88.25 193 LEU B C 1
ATOM 4094 O O . LEU B 1 193 ? -2.816 11.312 10.531 1 88.25 193 LEU B O 1
ATOM 4098 N N . GLY B 1 194 ? -4.312 9.766 11.148 1 89.5 194 GLY B N 1
ATOM 4099 C CA . GLY B 1 194 ? -3.502 9.383 12.297 1 89.5 194 GLY B CA 1
ATOM 4100 C C . GLY B 1 194 ? -2.139 8.836 11.906 1 89.5 194 GLY B C 1
ATOM 4101 O O . GLY B 1 194 ? -1.125 9.211 12.5 1 89.5 194 GLY B O 1
ATOM 4102 N N . GLN B 1 195 ? -2.162 7.996 10.93 1 90.12 195 GLN B N 1
ATOM 4103 C CA . GLN B 1 195 ? -0.907 7.434 10.445 1 90.12 195 GLN B CA 1
ATOM 4104 C C . GLN B 1 195 ? 0.01 8.523 9.898 1 90.12 195 GLN B C 1
ATOM 4106 O O . GLN B 1 195 ? 1.231 8.445 10.047 1 90.12 195 GLN B O 1
ATOM 4111 N N . HIS B 1 196 ? -0.576 9.461 9.242 1 89.56 196 HIS B N 1
ATOM 4112 C CA . HIS B 1 196 ? 0.204 10.594 8.758 1 89.56 196 HIS B CA 1
ATOM 4113 C C . HIS B 1 196 ? 0.9 11.32 9.898 1 89.56 196 HIS B C 1
ATOM 4115 O O . HIS B 1 196 ? 2.092 11.625 9.812 1 89.56 196 HIS B O 1
ATOM 4121 N N . ARG B 1 197 ? 0.189 11.617 10.922 1 87.81 197 ARG B N 1
ATOM 4122 C CA . ARG B 1 197 ? 0.76 12.312 12.07 1 87.81 197 ARG B CA 1
ATOM 4123 C C . ARG B 1 197 ? 1.863 11.477 12.719 1 87.81 197 ARG B C 1
ATOM 4125 O O . ARG B 1 197 ? 2.914 12.008 13.078 1 87.81 197 ARG B O 1
ATOM 4132 N N . PHE B 1 198 ? 1.557 10.195 12.898 1 92.56 198 PHE B N 1
ATOM 4133 C CA . PHE B 1 198 ? 2.562 9.281 13.43 1 92.56 198 PHE B CA 1
ATOM 4134 C C . PHE B 1 198 ? 3.832 9.328 12.586 1 92.56 198 PHE B C 1
ATOM 4136 O O . PHE B 1 198 ? 4.93 9.523 13.117 1 92.56 198 PHE B O 1
ATOM 4143 N N . ALA B 1 199 ? 3.686 9.188 11.312 1 92.75 199 ALA B N 1
ATOM 4144 C CA . ALA B 1 199 ? 4.816 9.141 10.391 1 92.75 199 ALA B CA 1
ATOM 4145 C C . ALA B 1 199 ? 5.609 10.445 10.43 1 92.75 199 ALA B C 1
ATOM 4147 O O . ALA B 1 199 ? 6.844 10.43 10.438 1 92.75 199 ALA B O 1
ATOM 4148 N N . THR B 1 200 ? 4.898 11.523 10.43 1 88.19 200 THR B N 1
ATOM 4149 C CA . THR B 1 200 ? 5.547 12.828 10.492 1 88.19 200 THR B CA 1
ATOM 4150 C C . THR B 1 200 ? 6.441 12.93 11.727 1 88.19 200 THR B C 1
ATOM 4152 O O . THR B 1 200 ? 7.598 13.344 11.625 1 88.19 200 THR B O 1
ATOM 4155 N N . ARG B 1 201 ? 5.961 12.547 12.812 1 88.5 201 ARG B N 1
ATOM 4156 C CA . ARG B 1 201 ? 6.699 12.641 14.07 1 88.5 201 ARG B CA 1
ATOM 4157 C C . ARG B 1 201 ? 7.879 11.672 14.086 1 88.5 201 ARG B C 1
ATOM 4159 O O . ARG B 1 201 ? 8.938 11.992 14.625 1 88.5 201 ARG B O 1
ATOM 4166 N N . VAL B 1 202 ? 7.684 10.531 13.578 1 91 202 VAL B N 1
ATOM 4167 C CA . VAL B 1 202 ? 8.758 9.547 13.523 1 91 202 VAL B CA 1
ATOM 4168 C C . VAL B 1 202 ? 9.891 10.07 12.641 1 91 202 VAL B C 1
ATOM 4170 O O . VAL B 1 202 ? 11.062 9.961 13.008 1 91 202 VAL B O 1
ATOM 4173 N N . LEU B 1 203 ? 9.547 10.586 11.492 1 90.12 203 LEU B N 1
ATOM 4174 C CA . LEU B 1 203 ? 10.562 11.148 10.609 1 90.12 203 LEU B CA 1
ATOM 4175 C C . LEU B 1 203 ? 11.328 12.273 11.305 1 90.12 203 LEU B C 1
ATOM 4177 O O . LEU B 1 203 ? 12.555 12.352 11.188 1 90.12 203 LEU B O 1
ATOM 4181 N N . GLU B 1 204 ? 10.562 13.07 11.992 1 86.12 204 GLU B N 1
ATOM 4182 C CA . GLU B 1 204 ? 11.195 14.148 12.75 1 86.12 204 GLU B CA 1
ATOM 4183 C C . GLU B 1 204 ? 12.117 13.602 13.836 1 86.12 204 GLU B C 1
ATOM 4185 O O . GLU B 1 204 ? 13.203 14.125 14.062 1 86.12 204 GLU B O 1
ATOM 4190 N N . ASN B 1 205 ? 11.664 12.586 14.469 1 86.62 205 ASN B N 1
ATOM 4191 C CA . ASN B 1 205 ? 12.43 11.969 15.555 1 86.62 205 ASN B CA 1
ATOM 4192 C C . ASN B 1 205 ? 13.781 11.461 15.055 1 86.62 205 ASN B C 1
ATOM 4194 O O . ASN B 1 205 ? 14.75 11.414 15.82 1 86.62 205 ASN B O 1
ATOM 4198 N N . TYR B 1 206 ? 13.914 11.133 13.836 1 88.19 206 TYR B N 1
ATOM 4199 C CA . TYR B 1 206 ? 15.148 10.633 13.25 1 88.19 206 TYR B CA 1
ATOM 4200 C C . TYR B 1 206 ? 15.805 11.703 12.375 1 88.19 206 TYR B C 1
ATOM 4202 O O . TYR B 1 206 ? 16.641 11.383 11.523 1 88.19 206 TYR B O 1
ATOM 4210 N N . ALA B 1 207 ? 15.336 12.953 12.547 1 86.44 207 ALA B N 1
ATOM 4211 C CA . ALA B 1 207 ? 15.883 14.102 11.836 1 86.44 207 ALA B CA 1
ATOM 4212 C C . ALA B 1 207 ? 15.867 13.867 10.328 1 86.44 207 ALA B C 1
ATOM 4214 O O . ALA B 1 207 ? 16.797 14.258 9.617 1 86.44 207 ALA B O 1
ATOM 4215 N N . HIS B 1 208 ? 14.891 13.078 9.945 1 88.12 208 HIS B N 1
ATOM 4216 C CA . HIS B 1 208 ? 14.695 12.805 8.523 1 88.12 208 HIS B CA 1
ATOM 4217 C C . HIS B 1 208 ? 15.898 12.078 7.938 1 88.12 208 HIS B C 1
ATOM 4219 O O . HIS B 1 208 ? 16.406 12.453 6.875 1 88.12 208 HIS B O 1
ATOM 4225 N N . ARG B 1 209 ? 16.359 11.156 8.711 1 87.88 209 ARG B N 1
ATOM 4226 C CA . ARG B 1 209 ? 17.453 10.281 8.281 1 87.88 209 ARG B CA 1
ATOM 4227 C C . ARG B 1 209 ? 17.078 8.812 8.484 1 87.88 209 ARG B C 1
ATOM 4229 O O . ARG B 1 209 ? 16.375 8.477 9.438 1 87.88 209 ARG B O 1
ATOM 4236 N N . CYS B 1 210 ? 17.562 8.023 7.547 1 91.06 210 CYS B N 1
ATOM 4237 C CA . CYS B 1 210 ? 17.375 6.59 7.746 1 91.06 210 CYS B CA 1
ATOM 4238 C C . CYS B 1 210 ? 18.078 6.125 9.016 1 91.06 210 CYS B C 1
ATOM 4240 O O . CYS B 1 210 ? 19.266 6.375 9.211 1 91.06 210 CYS B O 1
ATOM 4242 N N . GLY B 1 211 ? 17.375 5.457 9.844 1 87.69 211 GLY B N 1
ATOM 4243 C CA . GLY B 1 211 ? 17.938 4.953 11.086 1 87.69 211 GLY B CA 1
ATOM 4244 C C . GLY B 1 211 ? 18.969 3.861 10.875 1 87.69 211 GLY B C 1
ATOM 4245 O O . GLY B 1 211 ? 19.797 3.598 11.758 1 87.69 211 GLY B O 1
ATOM 4246 N N . PHE B 1 212 ? 18.969 3.207 9.758 1 88.25 212 PHE B N 1
ATOM 4247 C CA . PHE B 1 212 ? 19.875 2.098 9.484 1 88.25 212 PHE B CA 1
ATOM 4248 C C . PHE B 1 212 ? 21.156 2.594 8.82 1 88.25 212 PHE B C 1
ATOM 4250 O O . PHE B 1 212 ? 22.266 2.299 9.289 1 88.25 212 PHE B O 1
ATOM 4257 N N . CYS B 1 213 ? 21.031 3.387 7.793 1 85.56 213 CYS B N 1
ATOM 4258 C CA . CYS B 1 213 ? 22.219 3.699 7.008 1 85.56 213 CYS B CA 1
ATOM 4259 C C . CYS B 1 213 ? 22.562 5.184 7.094 1 85.56 213 CYS B C 1
ATOM 4261 O O . CYS B 1 213 ? 23.578 5.629 6.559 1 85.56 213 CYS B O 1
ATOM 4263 N N . GLY B 1 214 ? 21.688 5.965 7.676 1 84.12 214 GLY B N 1
ATOM 4264 C CA . GLY B 1 214 ? 21.969 7.379 7.863 1 84.12 214 GLY B CA 1
ATOM 4265 C C . GLY B 1 214 ? 21.625 8.219 6.645 1 84.12 214 GLY B C 1
ATOM 4266 O O . GLY B 1 214 ? 21.719 9.445 6.68 1 84.12 214 GLY B O 1
ATOM 4267 N N . PHE B 1 215 ? 21.141 7.57 5.555 1 84.69 215 PHE B N 1
ATOM 4268 C CA . PHE B 1 215 ? 20.719 8.266 4.34 1 84.69 215 PHE B CA 1
ATOM 4269 C C . PHE B 1 215 ? 19.766 9.414 4.676 1 84.69 215 PHE B C 1
ATOM 4271 O O . PHE B 1 215 ? 18.797 9.227 5.406 1 84.69 215 PHE B O 1
ATOM 4278 N N . ALA B 1 216 ? 20.141 10.602 4.207 1 85.69 216 ALA B N 1
ATOM 4279 C CA . ALA B 1 216 ? 19.359 11.812 4.438 1 85.69 216 ALA B CA 1
ATOM 4280 C C . ALA B 1 216 ? 19.062 12.531 3.127 1 85.69 216 ALA B C 1
ATOM 4282 O O . ALA B 1 216 ? 19.812 13.414 2.709 1 85.69 216 ALA B O 1
ATOM 4283 N N . PRO B 1 217 ? 18.016 12.172 2.475 1 87.94 217 PRO B N 1
ATOM 4284 C CA . PRO B 1 217 ? 17.672 12.828 1.207 1 87.94 217 PRO B CA 1
ATOM 4285 C C . PRO B 1 217 ? 17.188 14.258 1.395 1 87.94 217 PRO B C 1
ATOM 4287 O O . PRO B 1 217 ? 16 14.547 1.178 1 87.94 217 PRO B O 1
ATOM 4290 N N . SER B 1 218 ? 18.094 15.078 1.649 1 82.25 218 SER B N 1
ATOM 4291 C CA . SER B 1 218 ? 17.766 16.484 1.875 1 82.25 218 SER B CA 1
ATOM 4292 C C . SER B 1 218 ? 17.109 17.094 0.644 1 82.25 218 SER B C 1
ATOM 4294 O O . SER B 1 218 ? 17.531 16.844 -0.485 1 82.25 218 SER B O 1
ATOM 4296 N N . GLY B 1 219 ? 16.141 17.828 0.857 1 82.25 219 GLY B N 1
ATOM 4297 C CA . GLY B 1 219 ? 15.469 18.531 -0.229 1 82.25 219 GLY B CA 1
ATOM 4298 C C . GLY B 1 219 ? 14.547 17.625 -1.04 1 82.25 219 GLY B C 1
ATOM 4299 O O . GLY B 1 219 ? 13.984 18.062 -2.051 1 82.25 219 GLY B O 1
ATOM 4300 N N . LEU B 1 220 ? 14.461 16.453 -0.705 1 87.31 220 LEU B N 1
ATOM 4301 C CA . LEU B 1 220 ? 13.648 15.523 -1.471 1 87.31 220 LEU B CA 1
ATOM 4302 C C . LEU B 1 220 ? 12.469 15.023 -0.643 1 87.31 220 LEU B C 1
ATOM 4304 O O . LEU B 1 220 ? 12.062 13.867 -0.773 1 87.31 220 LEU B O 1
ATOM 4308 N N . ARG B 1 221 ? 12.039 15.984 0.128 1 77.31 221 ARG B N 1
ATOM 4309 C CA . ARG B 1 221 ? 10.859 15.641 0.917 1 77.31 221 ARG B CA 1
ATOM 4310 C C . ARG B 1 221 ? 9.672 15.32 0.017 1 77.31 221 ARG B C 1
ATOM 4312 O O . ARG B 1 221 ? 9.492 15.953 -1.025 1 77.31 221 ARG B O 1
ATOM 4319 N N . GLY B 1 222 ? 8.93 14.336 0.26 1 75.31 222 GLY B N 1
ATOM 4320 C CA . GLY B 1 222 ? 7.762 13.992 -0.532 1 75.31 222 GLY B CA 1
ATOM 4321 C C . GLY B 1 222 ? 8.031 12.898 -1.547 1 75.31 222 GLY B C 1
ATOM 4322 O O . GLY B 1 222 ? 7.109 12.438 -2.23 1 75.31 222 GLY B O 1
ATOM 4323 N N . HIS B 1 223 ? 9.227 12.555 -1.683 1 83.56 223 HIS B N 1
ATOM 4324 C CA . HIS B 1 223 ? 9.555 11.562 -2.697 1 83.56 223 HIS B CA 1
ATOM 4325 C C . HIS B 1 223 ? 9.68 10.172 -2.084 1 83.56 223 HIS B C 1
ATOM 4327 O O . HIS B 1 223 ? 10.258 9.266 -2.693 1 83.56 223 HIS B O 1
ATOM 4333 N N . ARG B 1 224 ? 9.242 10 -0.912 1 88.38 224 ARG B N 1
ATOM 4334 C CA . ARG B 1 224 ? 9.086 8.719 -0.239 1 88.38 224 ARG B CA 1
ATOM 4335 C C . ARG B 1 224 ? 10.422 7.988 -0.134 1 88.38 224 ARG B C 1
ATOM 4337 O O . ARG B 1 224 ? 10.5 6.777 -0.343 1 88.38 224 ARG B O 1
ATOM 4344 N N . LEU B 1 225 ? 11.508 8.742 -0.048 1 93.31 225 LEU B N 1
ATOM 4345 C CA . LEU B 1 225 ? 12.828 8.125 0.083 1 93.31 225 LEU B CA 1
ATOM 4346 C C . LEU B 1 225 ? 13.117 7.777 1.538 1 93.31 225 LEU B C 1
ATOM 4348 O O . LEU B 1 225 ? 14.117 7.117 1.832 1 93.31 225 LEU B O 1
ATOM 4352 N N . LEU B 1 226 ? 12.273 8.281 2.365 1 92.25 226 LEU B N 1
ATOM 4353 C CA . LEU B 1 226 ? 12.258 7.871 3.768 1 92.25 226 LEU B CA 1
ATOM 4354 C C . LEU B 1 226 ? 10.859 7.434 4.191 1 92.25 226 LEU B C 1
ATOM 4356 O O . LEU B 1 226 ? 9.867 8.062 3.814 1 92.25 226 LEU B O 1
ATOM 4360 N N . VAL B 1 227 ? 10.898 6.34 4.926 1 93.88 227 VAL B N 1
ATOM 4361 C CA . VAL B 1 227 ? 9.641 5.758 5.383 1 93.88 227 VAL B CA 1
ATOM 4362 C C . VAL B 1 227 ? 9.641 5.664 6.906 1 93.88 227 VAL B C 1
ATOM 4364 O O . VAL B 1 227 ? 10.672 5.379 7.52 1 93.88 227 VAL B O 1
ATOM 4367 N N . ALA B 1 228 ? 8.516 6.062 7.457 1 93.12 228 ALA B N 1
ATOM 4368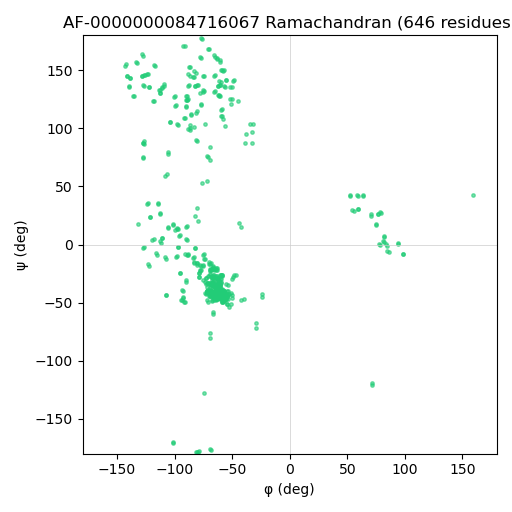 C CA . ALA B 1 228 ? 8.273 5.805 8.875 1 93.12 228 ALA B CA 1
ATOM 4369 C C . ALA B 1 228 ? 7.582 4.461 9.078 1 93.12 228 ALA B C 1
ATOM 4371 O O . ALA B 1 228 ? 6.516 4.215 8.516 1 93.12 228 ALA B O 1
ATOM 4372 N N . SER B 1 229 ? 8.203 3.572 9.789 1 91.88 229 SER B N 1
ATOM 4373 C CA . SER B 1 229 ? 7.645 2.24 10.008 1 91.88 229 SER B CA 1
ATOM 4374 C C . SER B 1 229 ? 7.523 1.93 11.492 1 91.88 229 SER B C 1
ATOM 4376 O O . SER B 1 229 ? 8.281 2.457 12.312 1 91.88 229 SER B O 1
ATOM 4378 N N . HIS B 1 230 ? 6.465 1.149 11.812 1 89.25 230 HIS B N 1
ATOM 4379 C CA . HIS B 1 230 ? 6.305 0.699 13.188 1 89.25 230 HIS B CA 1
ATOM 4380 C C . HIS B 1 230 ? 7.301 -0.402 13.531 1 89.25 230 HIS B C 1
ATOM 4382 O O . HIS B 1 230 ? 7.508 -1.324 12.742 1 89.25 230 HIS B O 1
ATOM 4388 N N . ILE B 1 231 ? 7.938 -0.268 14.625 1 85.06 231 ILE B N 1
ATOM 4389 C CA . ILE B 1 231 ? 8.828 -1.315 15.102 1 85.06 231 ILE B CA 1
ATOM 4390 C C . ILE B 1 231 ? 8.023 -2.559 15.469 1 85.06 231 ILE B C 1
ATOM 4392 O O . ILE B 1 231 ? 8.336 -3.662 15.016 1 85.06 231 ILE B O 1
ATOM 4396 N N . LYS B 1 232 ? 7.074 -2.377 16.406 1 83.12 232 LYS B N 1
ATOM 4397 C CA . LYS B 1 232 ? 6.039 -3.396 16.547 1 83.12 232 LYS B CA 1
ATOM 4398 C C . LYS B 1 232 ? 4.992 -3.289 15.445 1 83.12 232 LYS B C 1
ATOM 4400 O O . LYS B 1 232 ? 4.355 -2.246 15.289 1 83.12 232 LYS B O 1
ATOM 4405 N N . PRO B 1 233 ? 4.879 -4.383 14.703 1 84.12 233 PRO B N 1
ATOM 4406 C CA . PRO B 1 233 ? 3.971 -4.285 13.555 1 84.12 233 PRO B CA 1
ATOM 4407 C C . PRO B 1 233 ? 2.609 -3.707 13.93 1 84.12 233 PRO B C 1
ATOM 4409 O O . PRO B 1 233 ? 2.074 -4.016 15 1 84.12 233 PRO B O 1
ATOM 4412 N N . TRP B 1 234 ? 2.096 -2.865 13.031 1 84.94 234 TRP B N 1
ATOM 4413 C CA . TRP B 1 234 ? 0.844 -2.141 13.219 1 84.94 234 TRP B CA 1
ATOM 4414 C C . TRP B 1 234 ? -0.292 -3.094 13.57 1 84.94 234 TRP B C 1
ATOM 4416 O O . TRP B 1 234 ? -1.08 -2.82 14.484 1 84.94 234 TRP B O 1
ATOM 4426 N N . ALA B 1 235 ? -0.37 -4.289 12.938 1 80.69 235 ALA B N 1
ATOM 4427 C CA . ALA B 1 235 ? -1.482 -5.227 13.039 1 80.69 235 ALA B CA 1
ATOM 4428 C C . ALA B 1 235 ? -1.576 -5.812 14.445 1 80.69 235 ALA B C 1
ATOM 4430 O O . ALA B 1 235 ? -2.66 -6.184 14.898 1 80.69 235 ALA B O 1
ATOM 4431 N N . VAL B 1 236 ? -0.542 -5.906 15.125 1 84.56 236 VAL B N 1
ATOM 4432 C CA . VAL B 1 236 ? -0.542 -6.535 16.438 1 84.56 236 VAL B CA 1
ATOM 4433 C C . VAL B 1 236 ? -0.309 -5.477 17.516 1 84.56 236 VAL B C 1
ATOM 4435 O O . VAL B 1 236 ? -0.054 -5.809 18.688 1 84.56 236 VAL B O 1
ATOM 4438 N N . SER B 1 237 ? -0.274 -4.27 17.156 1 87.31 237 SER B N 1
ATOM 4439 C CA . SER B 1 237 ? -0.118 -3.152 18.094 1 87.31 237 SER B CA 1
ATOM 4440 C C . SER B 1 237 ? -1.469 -2.68 18.609 1 87.31 237 SER B C 1
ATOM 4442 O O . SER B 1 237 ? -2.477 -2.754 17.906 1 87.31 237 SER B O 1
ATOM 4444 N N . THR B 1 238 ? -1.537 -2.217 19.859 1 87.38 238 THR B N 1
ATOM 4445 C CA . THR B 1 238 ? -2.697 -1.517 20.391 1 87.38 238 THR B CA 1
ATOM 4446 C C . THR B 1 238 ? -2.824 -0.127 19.781 1 87.38 238 THR B C 1
ATOM 4448 O O . THR B 1 238 ? -1.903 0.349 19.109 1 87.38 238 THR B O 1
ATOM 4451 N N . ASP B 1 239 ? -3.934 0.493 20 1 84.69 239 ASP B N 1
ATOM 4452 C CA . ASP B 1 239 ? -4.133 1.843 19.469 1 84.69 239 ASP B CA 1
ATOM 4453 C C . ASP B 1 239 ? -3.061 2.795 20 1 84.69 239 ASP B C 1
ATOM 4455 O O . ASP B 1 239 ? -2.562 3.645 19.25 1 84.69 239 ASP B O 1
ATOM 4459 N N . LYS B 1 240 ? -2.799 2.693 21.234 1 86.12 240 LYS B N 1
ATOM 4460 C CA . LYS B 1 240 ? -1.769 3.539 21.844 1 86.12 240 LYS B CA 1
ATOM 4461 C C . LYS B 1 240 ? -0.412 3.299 21.188 1 86.12 240 LYS B C 1
ATOM 4463 O O . LYS B 1 240 ? 0.313 4.246 20.875 1 86.12 240 LYS B O 1
ATOM 4468 N N . GLU B 1 241 ? -0.071 2.062 20.953 1 86.38 241 GLU B N 1
ATOM 4469 C CA . GLU B 1 241 ? 1.195 1.696 20.312 1 86.38 241 GLU B CA 1
ATOM 4470 C C . GLU B 1 241 ? 1.259 2.188 18.875 1 86.38 241 GLU B C 1
ATOM 4472 O O . GLU B 1 241 ? 2.326 2.57 18.391 1 86.38 241 GLU B O 1
ATOM 4477 N N . ARG B 1 242 ? 0.159 2.162 18.203 1 89.81 242 ARG B N 1
ATOM 4478 C CA . ARG B 1 242 ? 0.079 2.578 16.812 1 89.81 242 ARG B CA 1
ATOM 4479 C C . ARG B 1 242 ? 0.414 4.059 16.656 1 89.81 242 ARG B C 1
ATOM 4481 O O . ARG B 1 242 ? 0.875 4.492 15.602 1 89.81 242 ARG B O 1
ATOM 4488 N N . MET B 1 243 ? 0.25 4.77 17.781 1 89 243 MET B N 1
ATOM 4489 C CA . MET B 1 243 ? 0.483 6.207 17.688 1 89 243 MET B CA 1
ATOM 4490 C C . MET B 1 243 ? 1.724 6.605 18.484 1 89 243 MET B C 1
ATOM 4492 O O . MET B 1 243 ? 2.076 7.785 18.547 1 89 243 MET B O 1
ATOM 4496 N N . ASP B 1 244 ? 2.436 5.703 19.078 1 87.81 244 ASP B N 1
ATOM 4497 C CA . ASP B 1 244 ? 3.625 5.957 19.891 1 87.81 244 ASP B CA 1
ATOM 4498 C C . ASP B 1 244 ? 4.855 6.148 19.016 1 87.81 244 ASP B C 1
ATOM 4500 O O . ASP B 1 244 ? 5.328 5.203 18.375 1 87.81 244 ASP B O 1
ATOM 4504 N N . VAL B 1 245 ? 5.348 7.281 19.031 1 87.38 245 VAL B N 1
ATOM 4505 C CA . VAL B 1 245 ? 6.488 7.637 18.188 1 87.38 245 VAL B CA 1
ATOM 4506 C C . VAL B 1 245 ? 7.68 6.746 18.531 1 87.38 245 VAL B C 1
ATOM 4508 O O . VAL B 1 245 ? 8.484 6.422 17.656 1 87.38 245 VAL B O 1
ATOM 4511 N N . ALA B 1 246 ? 7.75 6.312 19.75 1 83.62 246 ALA B N 1
ATOM 4512 C CA . ALA B 1 246 ? 8.836 5.438 20.188 1 83.62 246 ALA B CA 1
ATOM 4513 C C . ALA B 1 246 ? 8.75 4.078 19.5 1 83.62 246 ALA B C 1
ATOM 4515 O O . ALA B 1 246 ? 9.742 3.344 19.438 1 83.62 246 ALA B O 1
ATOM 4516 N N . ASN B 1 247 ? 7.598 3.809 19.031 1 86.56 247 ASN B N 1
ATOM 4517 C CA . ASN B 1 247 ? 7.391 2.566 18.297 1 86.56 247 ASN B CA 1
ATOM 4518 C C . ASN B 1 247 ? 7.66 2.744 16.812 1 86.56 247 ASN B C 1
ATOM 4520 O O . ASN B 1 247 ? 7.191 1.953 15.992 1 86.56 247 ASN B O 1
ATOM 4524 N N . GLY B 1 248 ? 8.305 3.801 16.453 1 89.62 248 GLY B N 1
ATOM 4525 C CA . GLY B 1 248 ? 8.555 4.09 15.047 1 89.62 248 GLY B CA 1
ATOM 4526 C C . GLY B 1 248 ? 10.031 4.129 14.695 1 89.62 248 GLY B C 1
ATOM 4527 O O . GLY B 1 248 ? 10.867 4.434 15.547 1 89.62 248 GLY B O 1
ATOM 4528 N N . ILE B 1 249 ? 10.375 3.867 13.477 1 89.5 249 ILE B N 1
ATOM 4529 C CA . ILE B 1 249 ? 11.727 3.961 12.93 1 89.5 249 ILE B CA 1
ATOM 4530 C C . ILE B 1 249 ? 11.672 4.555 11.523 1 89.5 249 ILE B C 1
ATOM 4532 O O . ILE B 1 249 ? 10.758 4.258 10.75 1 89.5 249 ILE B O 1
ATOM 4536 N N . THR B 1 250 ? 12.57 5.449 11.289 1 92.12 250 THR B N 1
ATOM 4537 C CA . THR B 1 250 ? 12.727 5.98 9.938 1 92.12 250 THR B CA 1
ATOM 4538 C C . THR B 1 250 ? 13.742 5.152 9.148 1 92.12 250 THR B C 1
ATOM 4540 O O . THR B 1 250 ? 14.852 4.906 9.625 1 92.12 250 THR B O 1
ATOM 4543 N N . ALA B 1 251 ? 13.414 4.703 8.008 1 93.19 251 ALA B N 1
ATOM 4544 C CA . ALA B 1 251 ? 14.305 3.912 7.16 1 93.19 251 ALA B CA 1
ATOM 4545 C C . ALA B 1 251 ? 14.141 4.285 5.691 1 93.19 251 ALA B C 1
ATOM 4547 O O . ALA B 1 251 ? 13.07 4.73 5.27 1 93.19 251 ALA B O 1
ATOM 4548 N N . CYS B 1 252 ? 15.242 4.238 4.977 1 92.62 252 CYS B N 1
ATOM 4549 C CA . CYS B 1 252 ? 15.062 4.27 3.527 1 92.62 252 CYS B CA 1
ATOM 4550 C C . CYS B 1 252 ? 14.289 3.049 3.045 1 92.62 252 CYS B C 1
ATOM 4552 O O . CYS B 1 252 ? 14.203 2.047 3.756 1 92.62 252 CYS B O 1
ATOM 4554 N N . PRO B 1 253 ? 13.688 3.08 1.845 1 94.12 253 PRO B N 1
ATOM 4555 C CA . PRO B 1 253 ? 12.75 2.027 1.435 1 94.12 253 PRO B CA 1
ATOM 4556 C C . PRO B 1 253 ? 13.398 0.644 1.42 1 94.12 253 PRO B C 1
ATOM 4558 O O . PRO B 1 253 ? 12.766 -0.338 1.823 1 94.12 253 PRO B O 1
ATOM 4561 N N . THR B 1 254 ? 14.609 0.51 0.984 1 93.06 254 THR B N 1
ATOM 4562 C CA . THR B 1 254 ? 15.273 -0.788 0.916 1 93.06 254 THR B CA 1
ATOM 4563 C C . THR B 1 254 ? 15.5 -1.353 2.314 1 93.06 254 THR B C 1
ATOM 4565 O O . THR B 1 254 ? 15.242 -2.529 2.566 1 93.06 254 THR B O 1
ATOM 4568 N N . HIS B 1 255 ? 15.969 -0.522 3.215 1 93.06 255 HIS B N 1
ATOM 4569 C CA . HIS B 1 255 ? 16.188 -0.992 4.578 1 93.06 255 HIS B CA 1
ATOM 4570 C C . HIS B 1 255 ? 14.859 -1.227 5.297 1 93.06 255 HIS B C 1
ATOM 4572 O O . HIS B 1 255 ? 14.75 -2.127 6.133 1 93.06 255 HIS B O 1
ATOM 4578 N N . ASP B 1 256 ? 13.891 -0.419 4.953 1 93.88 256 ASP B N 1
ATOM 4579 C CA . ASP B 1 256 ? 12.562 -0.647 5.508 1 93.88 256 ASP B CA 1
ATOM 4580 C C . ASP B 1 256 ? 12.023 -2.016 5.098 1 93.88 256 ASP B C 1
ATOM 4582 O O . ASP B 1 256 ? 11.453 -2.738 5.922 1 93.88 256 ASP B O 1
ATOM 4586 N N . ALA B 1 257 ? 12.164 -2.342 3.832 1 93.06 257 ALA B N 1
ATOM 4587 C CA . ALA B 1 257 ? 11.727 -3.648 3.352 1 93.06 257 ALA B CA 1
ATOM 4588 C C . ALA B 1 257 ? 12.438 -4.777 4.094 1 93.06 257 ALA B C 1
ATOM 4590 O O . ALA B 1 257 ? 11.812 -5.762 4.488 1 93.06 257 ALA B O 1
ATOM 4591 N N . ALA B 1 258 ? 13.727 -4.617 4.262 1 93.94 258 ALA B N 1
ATOM 4592 C CA . ALA B 1 258 ? 14.516 -5.625 4.965 1 93.94 258 ALA B CA 1
ATOM 4593 C C . ALA B 1 258 ? 14.062 -5.75 6.418 1 93.94 258 ALA B C 1
ATOM 4595 O O . ALA B 1 258 ? 14.031 -6.852 6.973 1 93.94 258 ALA B O 1
ATOM 4596 N N . PHE B 1 259 ? 13.758 -4.66 7.027 1 91.88 259 PHE B N 1
ATOM 4597 C CA . PHE B 1 259 ? 13.273 -4.648 8.406 1 91.88 259 PHE B CA 1
ATOM 4598 C C . PHE B 1 259 ? 11.898 -5.297 8.508 1 91.88 259 PHE B C 1
ATOM 4600 O O . PHE B 1 259 ? 11.695 -6.199 9.32 1 91.88 259 PHE B O 1
ATOM 4607 N N . ASP B 1 260 ? 11.023 -4.91 7.668 1 89.38 260 ASP B N 1
ATOM 4608 C CA . ASP B 1 260 ? 9.648 -5.391 7.664 1 89.38 260 ASP B CA 1
ATOM 4609 C C . ASP B 1 260 ? 9.594 -6.898 7.426 1 89.38 260 ASP B C 1
ATOM 4611 O O . ASP B 1 260 ? 8.695 -7.578 7.938 1 89.38 260 ASP B O 1
ATOM 4615 N N . THR B 1 261 ? 10.492 -7.402 6.676 1 88.88 261 THR B N 1
ATOM 4616 C CA . THR B 1 261 ? 10.445 -8.805 6.293 1 88.88 261 THR B CA 1
ATOM 4617 C C . THR B 1 261 ? 11.344 -9.641 7.191 1 88.88 261 THR B C 1
ATOM 4619 O O . THR B 1 261 ? 11.539 -10.836 6.949 1 88.88 261 THR B O 1
ATOM 4622 N N . GLY B 1 262 ? 12.016 -8.984 8.086 1 90.31 262 GLY B N 1
ATOM 4623 C CA . GLY B 1 262 ? 12.75 -9.711 9.109 1 90.31 262 GLY B CA 1
ATOM 4624 C C . GLY B 1 262 ? 14.203 -9.945 8.75 1 90.31 262 GLY B C 1
ATOM 4625 O O . GLY B 1 262 ? 14.93 -10.602 9.5 1 90.31 262 GLY B O 1
ATOM 4626 N N . LEU B 1 263 ? 14.609 -9.477 7.621 1 93.25 263 LEU B N 1
ATOM 4627 C CA . LEU B 1 263 ? 16.016 -9.602 7.266 1 93.25 263 LEU B CA 1
ATOM 4628 C C . LEU B 1 263 ? 16.891 -8.766 8.195 1 93.25 263 LEU B C 1
ATOM 4630 O O . LEU B 1 263 ? 18.047 -9.109 8.453 1 93.25 263 LEU B O 1
ATOM 4634 N N . LEU B 1 264 ? 16.359 -7.637 8.578 1 92.12 264 LEU B N 1
ATOM 4635 C CA . LEU B 1 264 ? 16.938 -6.805 9.625 1 92.12 264 LEU B CA 1
ATOM 4636 C C . LEU B 1 264 ? 16.047 -6.762 10.859 1 92.12 264 LEU B C 1
ATOM 4638 O O . LEU B 1 264 ? 14.82 -6.676 10.734 1 92.12 264 LEU B O 1
ATOM 4642 N N . THR B 1 265 ? 16.578 -6.93 11.953 1 88.75 265 THR B N 1
ATOM 4643 C CA . THR B 1 265 ? 15.828 -6.773 13.195 1 88.75 265 THR B CA 1
ATOM 4644 C C . THR B 1 265 ? 16.609 -5.922 14.195 1 88.75 265 THR B C 1
ATOM 4646 O O . THR B 1 265 ? 17.797 -5.691 14.016 1 88.75 265 THR B O 1
ATOM 4649 N N . ILE B 1 266 ? 15.836 -5.379 15.039 1 82.06 266 ILE B N 1
ATOM 4650 C CA . ILE B 1 266 ? 16.438 -4.566 16.094 1 82.06 266 ILE B CA 1
ATOM 4651 C C . ILE B 1 266 ? 16.125 -5.176 17.453 1 82.06 266 ILE B C 1
ATOM 4653 O O . ILE B 1 266 ? 15 -5.652 17.688 1 82.06 266 ILE B O 1
ATOM 4657 N N . ASN B 1 267 ? 17.094 -5.469 18.188 1 76.88 267 ASN B N 1
ATOM 4658 C CA . ASN B 1 267 ? 16.859 -5.996 19.531 1 76.88 267 ASN B CA 1
ATOM 4659 C C . ASN B 1 267 ? 17.047 -4.922 20.609 1 76.88 267 ASN B C 1
ATOM 4661 O O . ASN B 1 267 ? 17.172 -3.738 20.281 1 76.88 267 ASN B O 1
ATOM 4665 N N . GLY B 1 268 ? 17.047 -5.504 21.875 1 68.31 268 GLY B N 1
ATOM 4666 C CA . GLY B 1 268 ? 17.25 -4.59 22.984 1 68.31 268 GLY B CA 1
ATOM 4667 C C . GLY B 1 268 ? 18.516 -3.773 22.875 1 68.31 268 GLY B C 1
ATOM 4668 O O . GLY B 1 268 ? 19.484 -4.203 22.234 1 68.31 268 GLY B O 1
ATOM 4669 N N . GLY B 1 269 ? 18.578 -2.424 23.266 1 65.31 269 GLY B N 1
ATOM 4670 C CA . GLY B 1 269 ? 19.703 -1.499 23.188 1 65.31 269 GLY B CA 1
ATOM 4671 C C . GLY B 1 269 ? 19.875 -0.895 21.812 1 65.31 269 GLY B C 1
ATOM 4672 O O . GLY B 1 269 ? 20.953 -0.426 21.469 1 65.31 269 GLY B O 1
ATOM 4673 N N . LEU B 1 270 ? 18.891 -1.245 20.812 1 73.75 270 LEU B N 1
ATOM 4674 C CA . LEU B 1 270 ? 18.844 -0.673 19.469 1 73.75 270 LEU B CA 1
ATOM 4675 C C . LEU B 1 270 ? 19.922 -1.289 18.594 1 73.75 270 LEU B C 1
ATOM 4677 O O . LEU B 1 270 ? 20.438 -0.631 17.688 1 73.75 270 LEU B O 1
ATOM 4681 N N . ARG B 1 271 ? 20.297 -2.537 18.969 1 81.12 271 ARG B N 1
ATOM 4682 C CA . ARG B 1 271 ? 21.281 -3.225 18.125 1 81.12 271 ARG B CA 1
ATOM 4683 C C . ARG B 1 271 ? 20.625 -3.822 16.891 1 81.12 271 ARG B C 1
ATOM 4685 O O . ARG B 1 271 ? 19.547 -4.414 16.984 1 81.12 271 ARG B O 1
ATOM 4692 N N . ILE B 1 272 ? 21.297 -3.668 15.75 1 86.75 272 ILE B N 1
ATOM 4693 C CA . ILE B 1 272 ? 20.797 -4.168 14.477 1 86.75 272 ILE B CA 1
ATOM 4694 C C . ILE B 1 272 ? 21.281 -5.598 14.258 1 86.75 272 ILE B C 1
ATOM 4696 O O . ILE B 1 272 ? 22.469 -5.887 14.406 1 86.75 272 ILE B O 1
ATOM 4700 N N . HIS B 1 273 ? 20.391 -6.484 14.039 1 89.56 273 HIS B N 1
ATOM 4701 C CA . HIS B 1 273 ? 20.703 -7.875 13.734 1 89.56 273 HIS B CA 1
ATOM 4702 C C . HIS B 1 273 ? 20.344 -8.219 12.289 1 89.56 273 HIS B C 1
ATOM 4704 O O . HIS B 1 273 ? 19.297 -7.805 11.789 1 89.56 273 HIS B O 1
ATOM 4710 N N . ARG B 1 274 ? 21.281 -8.914 11.641 1 92.44 274 ARG B N 1
ATOM 4711 C CA . ARG B 1 274 ? 21.062 -9.414 10.289 1 92.44 274 ARG B CA 1
ATOM 4712 C C . ARG B 1 274 ? 20.672 -10.891 10.297 1 92.44 274 ARG B C 1
ATOM 4714 O O . ARG B 1 274 ? 21.359 -11.711 10.906 1 92.44 274 ARG B O 1
ATOM 4721 N N . ALA B 1 275 ? 19.609 -11.203 9.656 1 93.44 275 ALA B N 1
ATOM 4722 C CA . ALA B 1 275 ? 19.188 -12.594 9.57 1 93.44 275 ALA B CA 1
ATOM 4723 C C . ALA B 1 275 ? 20.188 -13.422 8.773 1 93.44 275 ALA B C 1
ATOM 4725 O O . ALA B 1 275 ? 20.969 -12.883 7.984 1 93.44 275 ALA B O 1
ATOM 4726 N N . GLN B 1 276 ? 20.109 -14.719 8.922 1 93.38 276 GLN B N 1
ATOM 4727 C CA . GLN B 1 276 ? 21.078 -15.625 8.305 1 93.38 276 GLN B CA 1
ATOM 4728 C C . GLN B 1 276 ? 20.969 -15.57 6.781 1 93.38 276 GLN B C 1
ATOM 4730 O O . GLN B 1 276 ? 22 -15.516 6.09 1 93.38 276 GLN B O 1
ATOM 4735 N N . PRO B 1 277 ? 19.781 -15.57 6.246 1 91.38 277 PRO B N 1
ATOM 4736 C CA . PRO B 1 277 ? 19.703 -15.484 4.785 1 91.38 277 PRO B CA 1
ATOM 4737 C C . PRO B 1 277 ? 20.328 -14.211 4.234 1 91.38 277 PRO B C 1
ATOM 4739 O O . PRO B 1 277 ? 20.922 -14.219 3.146 1 91.38 277 PRO B O 1
ATOM 4742 N N . LEU B 1 278 ? 20.188 -13.164 4.949 1 93.19 278 LEU B N 1
ATOM 4743 C CA . LEU B 1 278 ? 20.781 -11.898 4.527 1 93.19 278 LEU B CA 1
ATOM 4744 C C . LEU B 1 278 ? 22.312 -11.984 4.562 1 93.19 278 LEU B C 1
ATOM 4746 O O . LEU B 1 278 ? 22.984 -11.531 3.633 1 93.19 278 LEU B O 1
ATOM 4750 N N . ARG B 1 279 ? 22.844 -12.57 5.562 1 92.62 279 ARG B N 1
ATOM 4751 C CA . ARG B 1 279 ? 24.281 -12.734 5.668 1 92.62 279 ARG B CA 1
ATOM 4752 C C . ARG B 1 279 ? 24.828 -13.578 4.516 1 92.62 279 ARG B C 1
ATOM 4754 O O . ARG B 1 279 ? 25.875 -13.266 3.947 1 92.62 279 ARG B O 1
ATOM 4761 N N . ALA B 1 280 ? 24.094 -14.57 4.246 1 92.56 280 ALA B N 1
ATOM 4762 C CA . ALA B 1 280 ? 24.5 -15.445 3.148 1 92.56 280 ALA B CA 1
ATOM 4763 C C . ALA B 1 280 ? 24.484 -14.695 1.819 1 92.56 280 ALA B C 1
ATOM 4765 O O . ALA B 1 280 ? 25.391 -14.852 0.998 1 92.56 280 ALA B O 1
ATOM 4766 N N . SER B 1 281 ? 23.453 -13.961 1.634 1 90.25 281 SER B N 1
ATOM 4767 C CA . SER B 1 281 ? 23.328 -13.188 0.399 1 90.25 281 SER B CA 1
ATOM 4768 C C . SER B 1 281 ? 24.438 -12.141 0.296 1 90.25 281 SER B C 1
ATOM 4770 O O . SER B 1 281 ? 24.953 -11.891 -0.792 1 90.25 281 SER B O 1
ATOM 4772 N N . MET B 1 282 ? 24.766 -11.539 1.397 1 89.12 282 MET B N 1
ATOM 4773 C CA . MET B 1 282 ? 25.828 -10.555 1.433 1 89.12 282 MET B CA 1
ATOM 4774 C C . MET B 1 282 ? 27.156 -11.172 1.013 1 89.12 282 MET B C 1
ATOM 4776 O O . MET B 1 282 ? 27.969 -10.531 0.333 1 89.12 282 MET B O 1
ATOM 4780 N N . ALA B 1 283 ? 27.375 -12.336 1.407 1 89.25 283 ALA B N 1
ATOM 4781 C CA . ALA B 1 283 ? 28.594 -13.047 1.056 1 89.25 283 ALA B CA 1
ATOM 4782 C C . ALA B 1 283 ? 28.625 -13.383 -0.432 1 89.25 283 ALA B C 1
ATOM 4784 O O . ALA B 1 283 ? 29.703 -13.422 -1.044 1 89.25 283 ALA B O 1
ATOM 4785 N N . ALA B 1 284 ? 27.438 -13.516 -0.995 1 86.38 284 ALA B N 1
ATOM 4786 C CA . ALA B 1 284 ? 27.344 -14.008 -2.367 1 86.38 284 ALA B CA 1
ATOM 4787 C C . ALA B 1 284 ? 27.266 -12.852 -3.359 1 86.38 284 ALA B C 1
ATOM 4789 O O . ALA B 1 284 ? 27.609 -13.016 -4.535 1 86.38 284 ALA B O 1
ATOM 4790 N N . ASP B 1 285 ? 26.797 -11.695 -2.904 1 82.69 285 ASP B N 1
ATOM 4791 C CA . ASP B 1 285 ? 26.531 -10.602 -3.828 1 82.69 285 ASP B CA 1
ATOM 4792 C C . ASP B 1 285 ? 27.062 -9.273 -3.273 1 82.69 285 ASP B C 1
ATOM 4794 O O . ASP B 1 285 ? 26.641 -8.836 -2.203 1 82.69 285 ASP B O 1
ATOM 4798 N N . ALA B 1 286 ? 27.828 -8.609 -4.066 1 77.62 286 ALA B N 1
ATOM 4799 C CA . ALA B 1 286 ? 28.453 -7.367 -3.639 1 77.62 286 ALA B CA 1
ATOM 4800 C C . ALA B 1 286 ? 27.422 -6.262 -3.449 1 77.62 286 ALA B C 1
ATOM 4802 O O . ALA B 1 286 ? 27.562 -5.41 -2.57 1 77.62 286 ALA B O 1
ATOM 4803 N N . GLY B 1 287 ? 26.422 -6.309 -4.254 1 75.88 287 GLY B N 1
ATOM 4804 C CA . GLY B 1 287 ? 25.359 -5.336 -4.09 1 75.88 287 GLY B CA 1
ATOM 4805 C C . GLY B 1 287 ? 24.641 -5.449 -2.758 1 75.88 287 GLY B C 1
ATOM 4806 O O . GLY B 1 287 ? 24.359 -4.441 -2.109 1 75.88 287 GLY B O 1
ATOM 4807 N N . THR B 1 288 ? 24.375 -6.688 -2.381 1 85.12 288 THR B N 1
ATOM 4808 C CA . THR B 1 288 ? 23.75 -6.906 -1.083 1 85.12 288 THR B CA 1
ATOM 4809 C C . THR B 1 288 ? 24.656 -6.43 0.047 1 85.12 288 THR B C 1
ATOM 4811 O O . THR B 1 288 ? 24.188 -5.824 1.013 1 85.12 288 THR B O 1
ATOM 4814 N N . GLU B 1 289 ? 25.922 -6.703 -0.143 1 83.38 289 GLU B N 1
ATOM 4815 C CA . GLU B 1 289 ? 26.891 -6.246 0.853 1 83.38 289 GLU B CA 1
ATOM 4816 C C . GLU B 1 289 ? 26.906 -4.723 0.937 1 83.38 289 GLU B C 1
ATOM 4818 O O . GLU B 1 289 ? 27.156 -4.16 2.006 1 83.38 289 GLU B O 1
ATOM 4823 N N . TRP B 1 290 ? 26.734 -4.148 -0.107 1 78.75 290 TRP B N 1
ATOM 4824 C CA . TRP B 1 290 ? 26.734 -2.688 -0.147 1 78.75 290 TRP B CA 1
ATOM 4825 C C . TRP B 1 290 ? 25.562 -2.111 0.636 1 78.75 290 TRP B C 1
ATOM 4827 O O . TRP B 1 290 ? 25.734 -1.171 1.415 1 78.75 290 TRP B O 1
ATOM 4837 N N . TYR B 1 291 ? 24.406 -2.654 0.485 1 85.06 291 TYR B N 1
ATOM 4838 C CA . TYR B 1 291 ? 23.188 -2.117 1.096 1 85.06 291 TYR B CA 1
ATOM 4839 C C . TYR B 1 291 ? 23.109 -2.504 2.566 1 85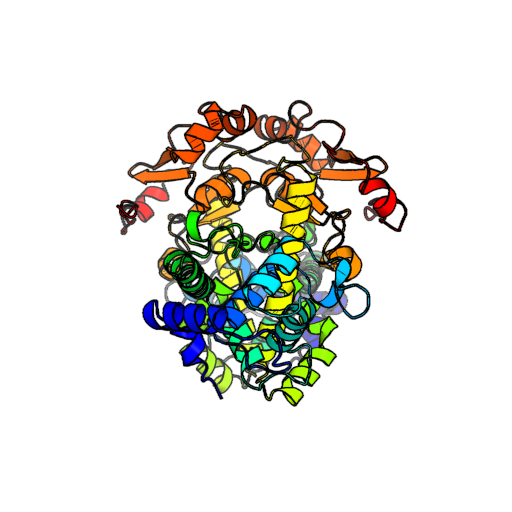.06 291 TYR B C 1
ATOM 4841 O O . TYR B 1 291 ? 22.531 -1.771 3.375 1 85.06 291 TYR B O 1
ATOM 4849 N N . PHE B 1 292 ? 23.719 -3.619 2.887 1 89.62 292 PHE B N 1
ATOM 4850 C CA . PHE B 1 292 ? 23.391 -4.168 4.199 1 89.62 292 PHE B CA 1
ATOM 4851 C C . PHE B 1 292 ? 24.656 -4.434 5.008 1 89.62 292 PHE B C 1
ATOM 4853 O O . PHE B 1 292 ? 24.578 -4.852 6.164 1 89.62 292 PHE B O 1
ATOM 4860 N N . GLY B 1 293 ? 25.75 -4.195 4.41 1 85.62 293 GLY B N 1
ATOM 4861 C CA . GLY B 1 293 ? 27.016 -4.465 5.074 1 85.62 293 GLY B CA 1
ATOM 4862 C C . GLY B 1 293 ? 27.375 -3.426 6.117 1 85.62 293 GLY B C 1
ATOM 4863 O O . GLY B 1 293 ? 26.656 -2.434 6.285 1 85.62 293 GLY B O 1
ATOM 4864 N N . GLU B 1 294 ? 28.453 -3.639 6.797 1 78.94 294 GLU B N 1
ATOM 4865 C CA . GLU B 1 294 ? 28.859 -2.859 7.957 1 78.94 294 GLU B CA 1
ATOM 4866 C C . GLU B 1 294 ? 29.266 -1.442 7.555 1 78.94 294 GLU B C 1
ATOM 4868 O O . GLU B 1 294 ? 29.25 -0.527 8.383 1 78.94 294 GLU B O 1
ATOM 4873 N N . ARG B 1 295 ? 29.609 -1.288 6.395 1 71.38 295 ARG B N 1
ATOM 4874 C CA . ARG B 1 295 ? 29.984 0.043 5.934 1 71.38 295 ARG B CA 1
ATOM 4875 C C . ARG B 1 295 ? 28.797 0.993 5.945 1 71.38 295 ARG B C 1
ATOM 4877 O O . ARG B 1 295 ? 28.953 2.188 6.207 1 71.38 295 ARG B O 1
ATOM 4884 N N . ILE B 1 296 ? 27.688 0.479 5.742 1 68.62 296 ILE B N 1
ATOM 4885 C CA . ILE B 1 296 ? 26.484 1.294 5.609 1 68.62 296 ILE B CA 1
ATOM 4886 C C . ILE B 1 296 ? 25.609 1.143 6.855 1 68.62 296 ILE B C 1
ATOM 4888 O O . ILE B 1 296 ? 25.078 2.127 7.371 1 68.62 296 ILE B O 1
ATOM 4892 N N . LEU B 1 297 ? 25.531 -0.101 7.234 1 76.5 297 LEU B N 1
ATOM 4893 C CA . LEU B 1 297 ? 24.703 -0.378 8.406 1 76.5 297 LEU B CA 1
ATOM 4894 C C . LEU B 1 297 ? 25.578 -0.646 9.633 1 76.5 297 LEU B C 1
ATOM 4896 O O . LEU B 1 297 ? 26.266 -1.674 9.703 1 76.5 297 LEU B O 1
ATOM 4900 N N . GLY B 1 298 ? 25.578 0.375 10.484 1 72.56 298 GLY B N 1
ATOM 4901 C CA . GLY B 1 298 ? 26.312 0.127 11.719 1 72.56 298 GLY B CA 1
ATOM 4902 C C . GLY B 1 298 ? 25.625 -0.89 12.617 1 72.56 298 GLY B C 1
ATOM 4903 O O . GLY B 1 298 ? 24.719 -1.604 12.18 1 72.56 298 GLY B O 1
ATOM 4904 N N . SER B 1 299 ? 26.203 -1.061 13.75 1 74.88 299 SER B N 1
ATOM 4905 C CA . SER B 1 299 ? 25.719 -2.057 14.695 1 74.88 299 SER B CA 1
ATOM 4906 C C . SER B 1 299 ? 24.484 -1.541 15.453 1 74.88 299 SER B C 1
ATOM 4908 O O . SER B 1 299 ? 23.719 -2.328 16 1 74.88 299 SER B O 1
ATOM 4910 N N . GLN B 1 300 ? 24.438 -0.206 15.484 1 77.25 300 GLN B N 1
ATOM 4911 C CA . GLN B 1 300 ? 23.328 0.377 16.234 1 77.25 300 GLN B CA 1
ATOM 4912 C C . GLN B 1 300 ? 22.547 1.368 15.367 1 77.25 300 GLN B C 1
ATOM 4914 O O . GLN B 1 300 ? 23.109 1.986 14.461 1 77.25 300 GLN B O 1
ATOM 4919 N N . LEU B 1 301 ? 21.25 1.362 15.641 1 79.12 301 LEU B N 1
ATOM 4920 C CA . LEU B 1 301 ? 20.438 2.379 14.984 1 79.12 301 LEU B CA 1
ATOM 4921 C C . LEU B 1 301 ? 20.969 3.777 15.289 1 79.12 301 LEU B C 1
ATOM 4923 O O . LEU B 1 301 ? 21.391 4.051 16.406 1 79.12 301 LEU B O 1
ATOM 4927 N N . VAL B 1 302 ? 21.016 4.559 14.234 1 65.44 302 VAL B N 1
ATOM 4928 C CA . VAL B 1 302 ? 21.438 5.941 14.43 1 65.44 302 VAL B CA 1
ATOM 4929 C C . VAL B 1 302 ? 20.359 6.707 15.203 1 65.44 302 VAL B C 1
ATOM 4931 O O . VAL B 1 302 ? 19.188 6.684 14.836 1 65.44 302 VAL B O 1
ATOM 4934 N N . ARG B 1 303 ? 20.344 6.617 16.547 1 58.72 303 ARG B N 1
ATOM 4935 C CA . ARG B 1 303 ? 19.312 7.332 17.297 1 58.72 303 ARG B CA 1
ATOM 4936 C C . ARG B 1 303 ? 19.719 8.789 17.5 1 58.72 303 ARG B C 1
ATOM 4938 O O . ARG B 1 303 ? 20.844 9.086 17.906 1 58.72 303 ARG B O 1
ATOM 4945 N N . LEU B 1 304 ? 19.188 9.711 16.719 1 52.84 304 LEU B N 1
ATOM 4946 C CA . LEU B 1 304 ? 19.625 11.078 16.969 1 52.84 304 LEU B CA 1
ATOM 4947 C C . LEU B 1 304 ? 19.078 11.586 18.297 1 52.84 304 LEU B C 1
ATOM 4949 O O . LEU B 1 304 ? 19.797 12.234 19.062 1 52.84 304 LEU B O 1
ATOM 4953 N N . ASP B 1 305 ? 17.75 12.023 18.578 1 45.38 305 ASP B N 1
ATOM 4954 C CA . ASP B 1 305 ? 17.391 12.781 19.781 1 45.38 305 ASP B CA 1
ATOM 4955 C C . ASP B 1 305 ? 17.047 11.852 20.938 1 45.38 305 ASP B C 1
ATOM 4957 O O . ASP B 1 305 ? 16.078 11.094 20.859 1 45.38 305 ASP B O 1
ATOM 4961 N N . PRO B 1 306 ? 18 11.609 21.891 1 40.19 306 PRO B N 1
ATOM 4962 C CA . PRO B 1 306 ? 17.875 10.844 23.125 1 40.19 306 PRO B CA 1
ATOM 4963 C C . PRO B 1 306 ? 16.562 11.125 23.859 1 40.19 306 PRO B C 1
ATOM 4965 O O . PRO B 1 306 ? 16.094 10.297 24.641 1 40.19 306 PRO B O 1
ATOM 4968 N N . LYS B 1 307 ? 16.188 12.367 24.031 1 37.31 307 LYS B N 1
ATOM 4969 C CA . LYS B 1 307 ? 15.164 12.688 25.031 1 37.31 307 LYS B CA 1
ATOM 4970 C C . LYS B 1 307 ? 13.898 11.867 24.797 1 37.31 307 LYS B C 1
ATOM 4972 O O . LYS B 1 307 ? 13.141 11.609 25.734 1 37.31 307 LYS B O 1
ATOM 4977 N N . SER B 1 308 ? 13.445 11.688 23.672 1 36.5 308 SER B N 1
ATOM 4978 C CA . SER B 1 308 ? 12.141 11.07 23.453 1 36.5 308 SER B CA 1
ATOM 4979 C C . SER B 1 308 ? 12.203 9.562 23.641 1 36.5 308 SER B C 1
ATOM 4981 O O . SER B 1 308 ? 11.172 8.898 23.781 1 36.5 308 SER B O 1
ATOM 4983 N N . TRP B 1 309 ? 13.281 9 23.531 1 33.94 309 TRP B N 1
ATOM 4984 C CA . TRP B 1 309 ? 13.391 7.559 23.75 1 33.94 309 TRP B CA 1
ATOM 4985 C C . TRP B 1 309 ? 13.219 7.227 25.234 1 33.94 309 TRP B C 1
ATOM 4987 O O . TRP B 1 309 ? 12.695 6.164 25.578 1 33.94 309 TRP B O 1
ATOM 4997 N N . GLY B 1 310 ? 13.805 8.062 26.094 1 30.97 310 GLY B N 1
ATOM 4998 C CA . GLY B 1 310 ? 13.672 7.73 27.5 1 30.97 310 GLY B CA 1
ATOM 4999 C C . GLY B 1 310 ? 12.234 7.508 27.938 1 30.97 310 GLY B C 1
ATOM 5000 O O . GLY B 1 310 ? 11.945 6.582 28.688 1 30.97 310 GLY B O 1
ATOM 5001 N N . GLU B 1 311 ? 11.367 8.43 27.688 1 31.17 311 GLU B N 1
ATOM 5002 C CA . GLU B 1 311 ? 10 8.289 28.188 1 31.17 311 GLU B CA 1
ATOM 5003 C C . GLU B 1 311 ? 9.273 7.164 27.469 1 31.17 311 GLU B C 1
ATOM 5005 O O . GLU B 1 311 ? 8.359 6.547 28.016 1 31.17 311 GLU B O 1
ATOM 5010 N N . VAL B 1 312 ? 9.492 6.996 26.281 1 31.02 312 VAL B N 1
ATOM 5011 C CA . VAL B 1 312 ? 8.82 5.922 25.547 1 31.02 312 VAL B CA 1
ATOM 5012 C C . VAL B 1 312 ? 9.391 4.57 25.969 1 31.02 312 VAL B C 1
ATOM 5014 O O . VAL B 1 312 ? 8.641 3.607 26.156 1 31.02 312 VAL B O 1
ATOM 5017 N N . LEU B 1 313 ? 10.703 4.43 26.016 1 30.14 313 LEU B N 1
ATOM 5018 C CA . LEU B 1 313 ? 11.266 3.189 26.531 1 30.14 313 LEU B CA 1
ATOM 5019 C C . LEU B 1 313 ? 10.742 2.91 27.938 1 30.14 313 LEU B C 1
ATOM 5021 O O . LEU B 1 313 ? 10.836 1.781 28.422 1 30.14 313 LEU B O 1
ATOM 5025 N N . ARG B 1 314 ? 10.625 3.805 28.875 1 28.92 314 ARG B N 1
ATOM 5026 C CA . ARG B 1 314 ? 10.109 3.467 30.203 1 28.92 314 ARG B CA 1
ATOM 5027 C C . ARG B 1 314 ? 8.797 2.705 30.094 1 28.92 314 ARG B C 1
ATOM 5029 O O . ARG B 1 314 ? 8.422 1.967 31.016 1 28.92 314 ARG B O 1
ATOM 5036 N N . ARG B 1 315 ? 7.957 3.148 29.25 1 28.19 315 ARG B N 1
ATOM 5037 C CA . ARG B 1 315 ? 6.633 2.568 29.453 1 28.19 315 ARG B CA 1
ATOM 5038 C C . ARG B 1 315 ? 6.543 1.174 28.844 1 28.19 315 ARG B C 1
ATOM 5040 O O . ARG B 1 315 ? 5.664 0.388 29.219 1 28.19 315 ARG B O 1
ATOM 5047 N N . GLY B 1 316 ? 6.707 0.103 28.438 1 28.81 316 GLY B N 1
ATOM 5048 C CA . GLY B 1 316 ? 6.625 -1.329 28.203 1 28.81 316 GLY B CA 1
ATOM 5049 C C . GLY B 1 316 ? 7.156 -1.734 26.844 1 28.81 316 GLY B C 1
ATOM 5050 O O . GLY B 1 316 ? 6.391 -2.145 25.969 1 28.81 316 GLY B O 1
ATOM 5051 N N . GLY B 1 317 ? 8.125 -1.283 26.406 1 27.5 317 GLY B N 1
ATOM 5052 C CA . GLY B 1 317 ? 8.68 -1.694 25.125 1 27.5 317 GLY B CA 1
ATOM 5053 C C . GLY B 1 317 ? 8.945 -3.186 25.047 1 27.5 317 GLY B C 1
ATOM 5054 O O . GLY B 1 317 ? 9.547 -3.764 25.953 1 27.5 317 GLY B O 1
ATOM 5055 N N . ARG B 1 318 ? 8.047 -4 24.359 1 26.75 318 ARG B N 1
ATOM 5056 C CA . ARG B 1 318 ? 8.156 -5.449 24.234 1 26.75 318 ARG B CA 1
ATOM 5057 C C . ARG B 1 318 ? 9.547 -5.848 23.75 1 26.75 318 ARG B C 1
ATOM 5059 O O . ARG B 1 318 ? 10.219 -5.074 23.062 1 26.75 318 ARG B O 1
ATOM 5066 N N . GLU B 1 319 ? 10.273 -6.617 24.469 1 23.58 319 GLU B N 1
ATOM 5067 C CA . GLU B 1 319 ? 11.352 -7.551 24.141 1 23.58 319 GLU B CA 1
ATOM 5068 C C . GLU B 1 319 ? 11.062 -8.297 22.844 1 23.58 319 GLU B C 1
ATOM 5070 O O . GLU B 1 319 ? 9.992 -8.883 22.688 1 23.58 319 GLU B O 1
ATOM 5075 N N . THR B 1 320 ? 11.359 -7.883 21.672 1 25.02 320 THR B N 1
ATOM 5076 C CA . THR B 1 320 ? 11.273 -8.625 20.422 1 25.02 320 THR B CA 1
ATOM 5077 C C . THR B 1 320 ? 11.836 -10.031 20.594 1 25.02 320 THR B C 1
ATOM 5079 O O . THR B 1 320 ? 12.125 -10.711 19.594 1 25.02 320 THR B O 1
ATOM 5082 N N . SER B 1 321 ? 11.977 -10.578 21.75 1 23.28 321 SER B N 1
ATOM 5083 C CA . SER B 1 321 ? 12.461 -11.945 21.906 1 23.28 321 SER B CA 1
ATOM 5084 C C . SER B 1 321 ? 11.594 -12.93 21.141 1 23.28 321 SER B C 1
ATOM 5086 O O . SER B 1 321 ? 11.922 -14.117 21.062 1 23.28 321 SER B O 1
ATOM 5088 N N . ARG B 1 322 ? 10.328 -12.805 21.125 1 22.36 322 ARG B N 1
ATOM 5089 C CA . ARG B 1 322 ? 9.742 -14.102 20.828 1 22.36 322 ARG B CA 1
ATOM 5090 C C . ARG B 1 322 ? 9.883 -14.438 19.344 1 22.36 322 ARG B C 1
ATOM 5092 O O . ARG B 1 322 ? 9.102 -13.961 18.516 1 22.36 322 ARG B O 1
ATOM 5099 N N . ILE B 1 323 ? 11.094 -14.398 18.688 1 20.48 323 ILE B N 1
ATOM 5100 C CA . ILE B 1 323 ? 11.516 -15.18 17.531 1 20.48 323 ILE B CA 1
ATOM 5101 C C . ILE B 1 323 ? 10.898 -16.578 17.594 1 20.48 323 ILE B C 1
ATOM 5103 O O . ILE B 1 323 ? 11.023 -17.266 18.594 1 20.48 323 ILE B O 1
ATOM 5107 N N . ARG B 1 324 ? 9.883 -16.922 16.844 1 21.33 324 ARG B N 1
ATOM 5108 C CA . ARG B 1 324 ? 9.477 -18.328 16.828 1 21.33 324 ARG B CA 1
ATOM 5109 C C . ARG B 1 324 ? 10.688 -19.25 16.875 1 21.33 324 ARG B C 1
ATOM 5111 O O . ARG B 1 324 ? 11.602 -19.125 16.062 1 21.33 324 ARG B O 1
ATOM 5118 N N . GLN B 1 325 ? 11.211 -19.812 18.047 1 16.59 325 GLN B N 1
ATOM 5119 C CA . GLN B 1 325 ? 11.906 -21.094 18.172 1 16.59 325 GLN B CA 1
ATOM 5120 C C . GLN B 1 325 ? 11.234 -22.172 17.328 1 16.59 325 GLN B C 1
ATOM 5122 O O . GLN B 1 325 ? 10.008 -22.25 17.266 1 16.59 325 GLN B O 1
#